Protein AF-A0A1Q3MVF0-F1 (afdb_monomer)

Nearest PDB structures (foldseek):
  6al2-assembly2_B  TM=7.856E-01  e=1.004E-31  Escherichia coli
  3wvf-assembly1_A  TM=8.171E-01  e=3.967E-29  Escherichia coli UTI89
  3wvf-assembly2_B  TM=8.049E-01  e=2.962E-28  Escherichia coli UTI89
  5mg3-assembly1_C  TM=4.063E-01  e=4.730E-20  Escherichia coli
  3bs6-assembly2_B  TM=7.363E-01  e=2.299E-13  Escherichia coli

Radius of gyration: 31.75 Å; Cα contacts (8 Å, |Δi|>4): 980; chains: 1; bounding box: 80×62×96 Å

Solvent-accessible surface area (backbone atoms only — not comparable to full-atom values): 33064 Å² total; per-residue (Å²): 111,68,65,63,50,52,50,51,47,47,52,47,43,50,49,46,53,49,47,36,34,60,69,49,46,50,41,39,71,50,32,54,70,56,44,55,70,51,51,65,58,54,65,54,63,77,69,71,71,88,84,86,90,86,84,89,83,90,80,85,84,78,86,86,72,83,76,77,85,77,65,48,55,62,73,64,49,70,69,49,70,62,46,80,46,79,54,97,44,31,41,34,34,32,32,25,55,30,50,25,42,19,36,36,28,36,64,90,39,55,63,48,88,93,47,89,51,51,23,65,77,29,28,38,74,58,31,69,57,15,22,33,38,36,61,53,51,46,45,54,96,87,54,89,58,63,53,75,77,38,70,46,46,77,48,80,46,71,46,98,90,67,52,52,33,43,34,42,34,45,70,45,78,57,22,41,34,40,37,32,44,34,33,73,37,93,68,42,34,37,38,38,36,58,50,49,38,23,61,81,51,91,84,61,54,69,78,63,54,59,53,54,82,77,49,98,59,48,83,41,95,57,58,29,73,64,51,50,75,62,48,39,23,31,35,34,42,40,39,33,26,93,71,74,72,57,45,100,72,41,70,23,33,42,34,35,27,57,76,72,40,82,50,75,48,52,63,73,52,26,51,75,44,68,47,75,50,68,46,70,94,72,83,90,74,84,70,93,85,74,94,67,97,76,78,68,74,25,37,24,37,29,46,32,46,79,45,37,35,45,32,43,26,39,71,62,31,38,40,39,37,40,30,44,78,43,91,98,50,60,37,38,39,39,39,37,42,30,57,45,60,46,40,39,32,42,60,38,70,52,42,60,69,58,27,42,42,38,14,72,72,74,44,56,58,18,34,45,70,45,40,65,77,51,60,54,62,96,53,33,89,52,19,52,59,49,46,52,55,38,51,51,37,18,72,73,69,76,24,59,56,60,18,52,56,52,49,52,51,52,57,48,60,73,43,41,71,56,45,55,57,15,51,55,40,44,52,56,52,46,71,45,30,66,60,54,50,54,46,50,65,74,31,74,88,37,72,65,62,37,52,53,53,50,52,51,51,32,58,75,70,70,54,57,78,62,48,47,50,48,59,57,63,66,43,47,63,54,51,53,24,51,49,42,43,54,71,42,39,45,82,30,56,64,32,51,67,64,92,88,42,53,32,30,47,38,42,51,91,28,16,66,82,21,63,56,60,78,40,101,59,82,60,60,78,96,68,45,41,15,60,56,31,50,50,26,29,54,26,44,46,56,27,45,69,75,62,65,68,60,88,55,56,74,68,58,44,51,43,62,57,52,50,45,39,56,54,47,27,63,71,46,22,78,38,30,30,48,57,39,51,50,50,26,52,51,28,48,51,48,36,52,51,50,53,51,44,47,67,65,72,66,70,111

Structure (mmCIF, N/CA/C/O backbone):
data_AF-A0A1Q3MVF0-F1
#
_entry.id   AF-A0A1Q3MVF0-F1
#
loop_
_atom_site.group_PDB
_atom_site.id
_atom_site.type_symbol
_atom_site.label_atom_id
_atom_site.label_alt_id
_atom_site.label_comp_id
_atom_site.label_asym_id
_atom_site.label_entity_id
_atom_site.label_seq_id
_atom_site.pdbx_PDB_ins_code
_atom_site.Cartn_x
_atom_site.Cartn_y
_atom_site.Cartn_z
_atom_site.occupancy
_atom_site.B_iso_or_equiv
_atom_site.auth_seq_id
_atom_site.auth_comp_id
_atom_site.auth_asym_id
_atom_site.auth_atom_id
_atom_site.pdbx_PDB_model_num
ATOM 1 N N . MET A 1 1 ? -42.445 14.817 27.153 1.00 38.66 1 MET A N 1
ATOM 2 C CA . MET A 1 1 ? -42.539 14.250 25.784 1.00 38.66 1 MET A CA 1
ATOM 3 C C . MET A 1 1 ? -41.733 15.044 24.751 1.00 38.66 1 MET A C 1
ATOM 5 O O . MET A 1 1 ? -41.205 14.418 23.840 1.00 38.66 1 MET A O 1
ATOM 9 N N . GLN A 1 2 ? -41.571 16.366 24.915 1.00 32.19 2 GLN A N 1
ATOM 10 C CA . GLN A 1 2 ? -40.734 17.227 24.060 1.00 32.19 2 GLN A CA 1
ATOM 11 C C . GLN A 1 2 ? -39.278 16.739 23.921 1.00 32.19 2 GLN A C 1
ATOM 13 O O . GLN A 1 2 ? -38.787 16.619 22.807 1.00 32.19 2 GLN A O 1
ATOM 18 N N . ASP A 1 3 ? -38.606 16.366 25.018 1.00 41.91 3 ASP A N 1
ATOM 19 C CA . ASP A 1 3 ? -37.195 15.938 24.964 1.00 41.91 3 ASP A CA 1
ATOM 20 C C . ASP A 1 3 ? -36.996 14.553 24.328 1.00 41.91 3 ASP A C 1
ATOM 22 O O . ASP A 1 3 ? -36.008 14.331 23.638 1.00 41.91 3 ASP A O 1
ATOM 26 N N . ARG A 1 4 ? -37.973 13.641 24.450 1.00 38.16 4 ARG A N 1
ATOM 27 C CA . ARG A 1 4 ? -37.979 12.361 23.713 1.00 38.16 4 ARG A CA 1
ATOM 28 C C . ARG A 1 4 ? -38.104 12.591 22.207 1.00 38.16 4 ARG A C 1
ATOM 30 O O . ARG A 1 4 ? -37.451 11.894 21.440 1.00 38.16 4 ARG A O 1
ATOM 37 N N . LYS A 1 5 ? -38.906 13.584 21.801 1.00 39.66 5 LYS A N 1
ATOM 38 C CA . LYS A 1 5 ? -38.988 14.057 20.413 1.00 39.66 5 LYS A CA 1
ATOM 39 C C . LYS A 1 5 ? -37.674 14.700 19.979 1.00 39.66 5 LYS A C 1
ATOM 41 O O . LYS A 1 5 ? -37.185 14.335 18.930 1.00 39.66 5 LYS A O 1
ATOM 46 N N . ASN A 1 6 ? -37.059 15.557 20.790 1.00 40.06 6 ASN A N 1
ATOM 47 C CA . ASN A 1 6 ? -35.804 16.231 20.441 1.00 40.06 6 ASN A CA 1
ATOM 48 C C . ASN A 1 6 ? -34.607 15.275 20.362 1.00 40.06 6 ASN A C 1
ATOM 50 O O . ASN A 1 6 ? -33.737 15.475 19.528 1.00 40.06 6 ASN A O 1
ATOM 54 N N . ILE A 1 7 ? -34.571 14.218 21.180 1.00 47.97 7 ILE A N 1
ATOM 55 C CA . ILE A 1 7 ? -33.535 13.176 21.115 1.00 47.97 7 ILE A CA 1
ATOM 56 C C . ILE A 1 7 ? -33.790 12.222 19.947 1.00 47.97 7 ILE A C 1
ATOM 58 O O . ILE A 1 7 ? -32.840 11.868 19.265 1.00 47.97 7 ILE A O 1
ATOM 62 N N . LEU A 1 8 ? -35.045 11.849 19.659 1.00 45.31 8 LEU A N 1
ATOM 63 C CA . LEU A 1 8 ? -35.375 11.132 18.422 1.00 45.31 8 LEU A CA 1
ATOM 64 C C . LEU A 1 8 ? -35.052 11.983 17.195 1.00 45.31 8 LEU A C 1
ATOM 66 O O . LEU A 1 8 ? -34.490 11.458 16.254 1.00 45.31 8 LEU A O 1
ATOM 70 N N . ILE A 1 9 ? -35.313 13.289 17.227 1.00 49.03 9 ILE A N 1
ATOM 71 C CA . ILE A 1 9 ? -34.943 14.242 16.176 1.00 49.03 9 ILE A CA 1
ATOM 72 C C . ILE A 1 9 ? -33.425 14.400 16.100 1.00 49.03 9 ILE A C 1
ATOM 74 O O . ILE A 1 9 ? -32.923 14.494 14.999 1.00 49.03 9 ILE A O 1
ATOM 78 N N . ALA A 1 10 ? -32.678 14.369 17.208 1.00 44.78 10 ALA A N 1
ATOM 79 C CA . ALA A 1 10 ? -31.213 14.427 17.210 1.00 44.78 10 ALA A CA 1
ATOM 80 C C . ALA A 1 10 ? -30.573 13.116 16.730 1.00 44.78 10 ALA A C 1
ATOM 82 O O . ALA A 1 10 ? -29.579 13.145 16.023 1.00 44.78 10 ALA A O 1
ATOM 83 N N . ALA A 1 11 ? -31.150 11.966 17.075 1.00 45.09 11 ALA A N 1
ATOM 84 C CA . ALA A 1 11 ? -30.740 10.654 16.586 1.00 45.09 11 ALA A CA 1
ATOM 85 C C . ALA A 1 11 ? -31.068 10.490 15.102 1.00 45.09 11 ALA A C 1
ATOM 87 O O . ALA A 1 11 ? -30.252 9.981 14.347 1.00 45.09 11 ALA A O 1
ATOM 88 N N . LEU A 1 12 ? -32.241 10.970 14.691 1.00 50.38 12 LEU A N 1
ATOM 89 C CA . LEU A 1 12 ? -32.692 11.013 13.309 1.00 50.38 12 LEU A CA 1
ATOM 90 C C . LEU A 1 12 ? -31.925 12.090 12.536 1.00 50.38 12 LEU A C 1
ATOM 92 O O . LEU A 1 12 ? -31.618 11.854 11.388 1.00 50.38 12 LEU A O 1
ATOM 96 N N . LEU A 1 13 ? -31.487 13.188 13.159 1.00 54.22 13 LEU A N 1
ATOM 97 C CA . LEU A 1 13 ? -30.548 14.161 12.591 1.00 54.22 13 LEU A CA 1
ATOM 98 C C . LEU A 1 13 ? -29.145 13.586 12.493 1.00 54.22 13 LEU A C 1
ATOM 100 O O . LEU A 1 13 ? -28.524 13.805 11.479 1.00 54.22 13 LEU A O 1
ATOM 104 N N . CYS A 1 14 ? -28.634 12.827 13.460 1.00 52.56 14 CYS A N 1
ATOM 105 C CA . CYS A 1 14 ? -27.351 12.138 13.318 1.00 52.56 14 CYS A CA 1
ATOM 106 C C . CYS A 1 14 ? -27.436 11.047 12.250 1.00 52.56 14 CYS A C 1
ATOM 108 O O . CYS A 1 14 ? -26.518 10.920 11.456 1.00 52.56 14 CYS A O 1
ATOM 110 N N . ALA A 1 15 ? -28.550 10.315 12.178 1.00 52.34 15 ALA A N 1
ATOM 111 C CA . ALA A 1 15 ? -28.809 9.342 11.127 1.00 52.34 15 ALA A CA 1
ATOM 112 C C . ALA A 1 15 ? -29.048 10.013 9.769 1.00 52.34 15 ALA A C 1
ATOM 114 O O . ALA A 1 15 ? -28.665 9.429 8.778 1.00 52.34 15 ALA A O 1
ATOM 115 N N . VAL A 1 16 ? -29.605 11.227 9.698 1.00 65.50 16 VAL A N 1
ATOM 116 C CA . VAL A 1 16 ? -29.793 12.035 8.472 1.00 65.50 16 VAL A CA 1
ATOM 117 C C . VAL A 1 16 ? -28.539 12.830 8.113 1.00 65.50 16 VAL A C 1
ATOM 119 O O . VAL A 1 16 ? -28.324 13.110 6.948 1.00 65.50 16 VAL A O 1
ATOM 122 N N . ILE A 1 17 ? -27.674 13.165 9.064 1.00 67.00 17 ILE A N 1
ATOM 123 C CA . ILE A 1 17 ? -26.343 13.739 8.834 1.00 67.00 17 ILE A CA 1
ATOM 124 C C . ILE A 1 17 ? -25.400 12.627 8.388 1.00 67.00 17 ILE A C 1
ATOM 126 O O . ILE A 1 17 ? -24.552 12.878 7.551 1.00 67.00 17 ILE A O 1
ATOM 130 N N . TRP A 1 18 ? -25.571 11.401 8.882 1.00 53.88 18 TRP A N 1
ATOM 131 C CA . TRP A 1 18 ? -24.818 10.224 8.454 1.00 53.88 18 TRP A CA 1
ATOM 132 C C . TRP A 1 18 ? -25.357 9.629 7.143 1.00 53.88 18 TRP A C 1
ATOM 134 O O . TRP A 1 18 ? -24.578 9.373 6.241 1.00 53.88 18 TRP A O 1
ATOM 144 N N . LEU A 1 19 ? -26.677 9.521 6.956 1.00 58.22 19 LEU A N 1
ATOM 145 C CA . LEU A 1 19 ? -27.304 9.201 5.664 1.00 58.22 19 LEU A CA 1
ATOM 146 C C . LEU A 1 19 ? -27.149 10.349 4.674 1.00 58.22 19 LEU A C 1
ATOM 148 O O . LEU A 1 19 ? -27.045 10.103 3.491 1.00 58.22 19 LEU A O 1
ATOM 152 N N . GLY A 1 20 ? -27.116 11.602 5.115 1.00 54.03 20 GLY A N 1
ATOM 153 C CA . GLY A 1 20 ? -26.770 12.762 4.292 1.00 54.03 20 GLY A CA 1
ATOM 154 C C . GLY A 1 20 ? -25.276 12.800 3.995 1.00 54.03 20 GLY A C 1
ATOM 155 O O . GLY A 1 20 ? -24.880 13.206 2.906 1.00 54.03 20 GLY A O 1
ATOM 156 N N . TYR A 1 21 ? -24.444 12.288 4.902 1.00 54.91 21 TYR A N 1
ATO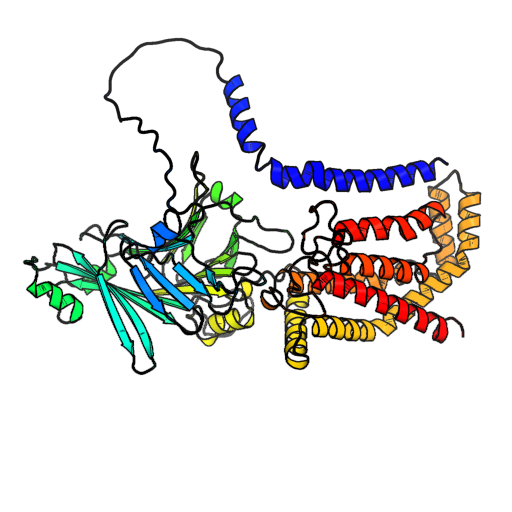M 157 C CA . TYR A 1 21 ? -23.058 11.982 4.606 1.00 54.91 21 TYR A CA 1
ATOM 158 C C . TYR A 1 21 ? -23.001 10.906 3.515 1.00 54.91 21 TYR A C 1
ATOM 160 O O . TYR A 1 21 ? -22.451 11.191 2.474 1.00 54.91 21 TYR A O 1
ATOM 168 N N . GLU A 1 22 ? -23.691 9.774 3.636 1.00 50.72 22 GLU A N 1
ATOM 169 C CA . GLU A 1 22 ? -23.713 8.677 2.647 1.00 50.72 22 GLU A CA 1
ATOM 170 C C . GLU A 1 22 ? -24.498 8.951 1.342 1.00 50.72 22 GLU A C 1
ATOM 172 O O . GLU A 1 22 ? -24.189 8.388 0.302 1.00 50.72 22 GLU A O 1
ATOM 177 N N . MET A 1 23 ? -25.512 9.820 1.335 1.00 56.69 23 MET A N 1
ATOM 178 C CA . MET A 1 23 ? -26.382 10.098 0.173 1.00 56.69 23 MET A CA 1
ATOM 179 C C . MET A 1 23 ? -26.114 11.457 -0.479 1.00 56.69 23 MET A C 1
ATOM 181 O O . MET A 1 23 ? -26.546 11.688 -1.617 1.00 56.69 23 MET A O 1
ATOM 185 N N . TRP A 1 24 ? -25.419 12.361 0.220 1.00 47.38 24 TRP A N 1
ATOM 186 C CA . TRP A 1 24 ? -25.133 13.719 -0.245 1.00 47.38 24 TRP A CA 1
ATOM 187 C C . TRP A 1 24 ? -23.631 14.053 -0.235 1.00 47.38 24 TRP A C 1
ATOM 189 O O . TRP A 1 24 ? -23.175 14.589 -1.233 1.00 47.38 24 TRP A O 1
ATOM 199 N N . LEU A 1 25 ? -22.830 13.699 0.787 1.00 48.41 25 LEU A N 1
ATOM 200 C CA . LEU A 1 25 ? -21.373 13.981 0.811 1.00 48.41 25 LEU A CA 1
ATOM 201 C C . LEU A 1 25 ? -20.492 12.871 0.214 1.00 48.41 25 LEU A C 1
ATOM 203 O O . LEU A 1 25 ? -19.586 13.182 -0.547 1.00 48.41 25 LEU A O 1
ATOM 207 N N . ALA A 1 26 ? -20.757 11.597 0.479 1.00 47.03 26 ALA A N 1
ATOM 208 C CA . ALA A 1 26 ? -20.075 10.434 -0.077 1.00 47.03 26 ALA A CA 1
ATOM 209 C C . ALA A 1 26 ? -20.319 10.347 -1.588 1.00 47.03 26 ALA A C 1
ATOM 211 O O . ALA A 1 26 ? -19.353 10.233 -2.334 1.00 47.03 26 ALA A O 1
ATOM 212 N N . PRO A 1 27 ? -21.541 10.599 -2.093 1.00 41.41 27 PRO A N 1
ATOM 213 C CA . PRO A 1 27 ? -21.786 10.876 -3.490 1.00 41.41 27 PRO A CA 1
ATOM 214 C C . PRO A 1 27 ? -21.625 12.360 -3.819 1.00 41.41 27 PRO A C 1
ATOM 216 O O . PRO A 1 27 ? -22.034 12.734 -4.886 1.00 41.41 27 PRO A O 1
ATOM 219 N N . MET A 1 28 ? -21.024 13.242 -3.026 1.00 40.56 28 MET A N 1
ATOM 220 C CA . MET A 1 28 ? -20.363 14.437 -3.591 1.00 40.56 28 MET A CA 1
ATOM 221 C C . MET A 1 28 ? -18.868 14.187 -3.762 1.00 40.56 28 MET A C 1
ATOM 223 O O . MET A 1 28 ? -18.283 14.712 -4.692 1.00 40.56 28 MET A O 1
ATOM 227 N N . VAL A 1 29 ? -18.268 13.280 -2.997 1.00 44.34 29 VAL A N 1
ATOM 228 C CA . VAL A 1 29 ? -16.965 12.681 -3.313 1.00 44.34 29 VAL A CA 1
ATOM 229 C C . VAL A 1 29 ? -17.084 11.738 -4.525 1.00 44.34 29 VAL A C 1
ATOM 231 O O . VAL A 1 29 ? -16.168 11.679 -5.334 1.00 44.34 29 VAL A O 1
ATOM 234 N N . SER A 1 30 ? -18.243 11.090 -4.726 1.00 41.09 30 SER A N 1
ATOM 235 C CA . SER A 1 30 ? -18.545 10.231 -5.889 1.00 41.09 30 SER A CA 1
ATOM 236 C C . SER A 1 30 ? -19.372 10.911 -7.004 1.00 41.09 30 SER A C 1
ATOM 238 O O . SER A 1 30 ? -19.139 10.621 -8.174 1.00 41.09 30 SER A O 1
ATOM 240 N N . LYS A 1 31 ? -20.295 11.850 -6.725 1.00 33.88 31 LYS A N 1
ATOM 241 C CA . LYS A 1 31 ? -20.980 12.662 -7.761 1.00 33.88 31 LYS A CA 1
ATOM 242 C C . LYS A 1 31 ? -20.255 13.966 -8.077 1.00 33.88 31 LYS A C 1
ATOM 244 O O . LYS A 1 31 ? -20.641 14.549 -9.074 1.00 33.88 31 LYS A O 1
ATOM 249 N N . ASN A 1 32 ? -19.198 14.430 -7.402 1.00 38.66 32 ASN A N 1
ATOM 250 C CA . ASN A 1 32 ? -18.301 15.390 -8.080 1.00 38.66 32 ASN A CA 1
ATOM 251 C C . ASN A 1 32 ? -17.585 14.710 -9.258 1.00 38.66 32 ASN A C 1
ATOM 253 O O . ASN A 1 32 ? -17.289 15.374 -10.241 1.00 38.66 32 ASN A O 1
ATOM 257 N N . THR A 1 33 ? -17.451 13.381 -9.232 1.00 36.12 33 THR A N 1
ATOM 258 C CA . THR A 1 33 ? -16.949 12.559 -10.345 1.00 36.12 33 THR A CA 1
ATOM 259 C C . THR A 1 33 ? -17.980 12.367 -11.473 1.00 36.12 33 THR A C 1
ATOM 261 O O . THR A 1 33 ? -17.592 12.174 -12.619 1.00 36.12 33 THR A O 1
ATOM 264 N N . ILE A 1 34 ? -19.292 12.465 -11.192 1.00 37.28 34 ILE A N 1
ATOM 265 C CA . ILE A 1 34 ? -20.382 12.216 -12.173 1.00 37.28 34 ILE A CA 1
ATOM 266 C C . ILE A 1 34 ? -21.173 13.495 -12.547 1.00 37.28 34 ILE A C 1
ATOM 268 O O . ILE A 1 34 ? -21.715 13.605 -13.640 1.00 37.28 34 ILE A O 1
ATOM 272 N N . SER A 1 35 ? -21.213 14.511 -11.684 1.00 32.66 35 SER A N 1
ATOM 273 C CA . SER A 1 35 ? -21.891 15.799 -11.930 1.00 32.66 35 SER A CA 1
ATOM 274 C C . SER A 1 35 ? -20.971 16.808 -12.616 1.00 32.66 35 SER A C 1
ATOM 276 O O . SER A 1 35 ? -21.471 17.706 -13.288 1.00 32.66 35 SER A O 1
ATOM 278 N N . GLN A 1 36 ? -19.639 16.672 -12.512 1.00 41.12 36 GLN A N 1
ATOM 279 C CA . GLN A 1 36 ? -18.710 17.503 -13.295 1.00 41.12 36 GLN A CA 1
ATOM 280 C C . GLN A 1 36 ? -18.745 17.164 -14.793 1.00 41.12 36 GLN A C 1
ATOM 282 O O . GLN A 1 36 ? -18.520 18.051 -15.610 1.00 41.12 36 GLN A O 1
ATOM 287 N N . SER A 1 37 ? -19.127 15.941 -15.181 1.00 40.84 37 SER A N 1
ATOM 288 C CA . SER A 1 37 ? -19.342 15.581 -16.590 1.00 40.84 37 SER A CA 1
ATOM 289 C C . SER A 1 37 ? -20.685 16.078 -17.150 1.00 40.84 37 SER A C 1
ATOM 291 O O . SER A 1 37 ? -20.797 16.267 -18.359 1.00 40.84 37 SER A O 1
ATOM 293 N N . GLN A 1 38 ? -21.681 16.375 -16.304 1.00 33.22 38 GLN A N 1
ATOM 294 C CA . GLN A 1 38 ? -22.977 16.915 -16.747 1.00 33.22 38 GLN A CA 1
ATOM 295 C C . GLN A 1 38 ? -23.109 18.442 -16.590 1.00 33.22 38 GLN A C 1
ATOM 297 O O . GLN A 1 38 ? -23.673 19.088 -17.473 1.00 33.22 38 GLN A O 1
ATOM 302 N N . ASN A 1 39 ? -22.536 19.067 -15.555 1.00 32.91 39 ASN A N 1
ATOM 303 C CA . ASN A 1 39 ? -22.655 20.521 -15.355 1.00 32.91 39 ASN A CA 1
ATOM 304 C C . ASN A 1 39 ? -21.783 21.346 -16.321 1.00 32.91 39 ASN A C 1
ATOM 306 O O . ASN A 1 39 ? -22.187 22.442 -16.707 1.00 32.91 39 ASN A O 1
ATOM 310 N N . VAL A 1 40 ? -20.669 20.794 -16.824 1.00 41.56 40 VAL A N 1
ATOM 311 C CA . VAL A 1 40 ? -19.876 21.418 -17.909 1.00 41.56 40 VAL A CA 1
ATOM 312 C C . VAL A 1 40 ? -20.655 21.448 -19.239 1.00 41.56 40 VAL A C 1
ATOM 314 O O . VAL A 1 40 ? -20.443 22.337 -20.066 1.00 41.56 40 VAL A O 1
ATOM 317 N N . ALA A 1 41 ? -21.614 20.533 -19.437 1.00 37.78 41 ALA A N 1
ATOM 318 C CA . ALA A 1 41 ? -22.480 20.510 -20.618 1.00 37.78 41 ALA A CA 1
ATOM 319 C C . ALA A 1 41 ? -23.670 21.488 -20.520 1.00 37.78 41 ALA A C 1
ATOM 321 O O . ALA A 1 41 ? -24.144 21.981 -21.545 1.00 37.78 41 ALA A O 1
ATOM 322 N N . VAL A 1 42 ? -24.140 21.809 -19.308 1.00 34.97 42 VAL A N 1
ATOM 323 C CA . VAL A 1 42 ? -25.298 22.700 -19.102 1.00 34.97 42 VAL A CA 1
ATOM 324 C C . VAL A 1 42 ? -24.894 24.181 -19.081 1.00 34.97 42 VAL A C 1
ATOM 326 O O . VAL A 1 42 ? -25.590 24.992 -19.688 1.00 34.97 42 VAL A O 1
ATOM 329 N N . GLU A 1 43 ? -23.728 24.547 -18.531 1.00 32.22 43 GLU A N 1
ATOM 330 C CA . GLU A 1 43 ? -23.220 25.936 -18.603 1.00 32.22 43 GLU A CA 1
ATOM 331 C C . GLU A 1 43 ? -22.798 26.375 -20.019 1.00 32.22 43 GLU A C 1
ATOM 333 O O . GLU A 1 43 ? -22.705 27.571 -20.299 1.00 32.22 43 GLU A O 1
ATOM 338 N N . ARG A 1 44 ? -22.590 25.436 -20.954 1.00 39.16 44 ARG A N 1
ATOM 339 C CA . ARG A 1 44 ? -22.326 25.765 -22.366 1.00 39.16 44 ARG A CA 1
ATOM 340 C C . ARG A 1 44 ? -23.590 26.035 -23.186 1.00 39.16 44 ARG A C 1
ATOM 342 O O . ARG A 1 44 ? -23.500 26.765 -24.170 1.00 39.16 44 ARG A O 1
ATOM 349 N N . LYS A 1 45 ? -24.769 25.543 -22.778 1.00 34.97 45 LYS A N 1
ATOM 350 C CA . LYS A 1 45 ? -26.032 25.833 -23.489 1.00 34.97 45 LYS A CA 1
ATOM 351 C C . LYS A 1 45 ? -26.588 27.231 -23.206 1.00 34.97 45 LYS A C 1
ATOM 353 O O . LYS A 1 45 ? -27.289 27.769 -24.053 1.00 34.97 45 LYS A O 1
ATOM 358 N N . SER A 1 46 ? -26.253 27.850 -22.073 1.00 28.33 46 SER A N 1
ATOM 359 C CA . SER A 1 46 ? -26.708 29.208 -21.731 1.00 28.33 46 SER A CA 1
ATOM 360 C C . SER A 1 46 ? -25.816 30.331 -22.280 1.00 28.33 46 SER A C 1
ATOM 362 O O . SER A 1 46 ? -26.200 31.495 -22.203 1.00 28.33 46 SER A O 1
ATOM 364 N N . ARG A 1 47 ? -24.655 30.010 -22.875 1.00 29.97 47 ARG A N 1
ATOM 365 C CA . ARG A 1 47 ? -23.759 30.987 -23.533 1.00 29.97 47 ARG A CA 1
ATOM 366 C C . ARG A 1 47 ? -23.850 31.023 -25.063 1.00 29.97 47 ARG A C 1
ATOM 368 O O . ARG A 1 47 ? -23.177 31.842 -25.679 1.00 29.97 47 ARG A O 1
ATOM 375 N N . GLN A 1 48 ? -24.691 30.196 -25.684 1.00 31.62 48 GLN A N 1
ATOM 376 C CA . GLN A 1 48 ? -25.025 30.298 -27.111 1.00 31.62 48 GLN A CA 1
ATOM 377 C C . GLN A 1 48 ? -26.373 31.003 -27.283 1.00 31.62 48 GLN A C 1
ATOM 379 O O . GLN A 1 48 ? -27.406 30.382 -27.505 1.00 31.62 48 GLN A O 1
ATOM 384 N N . GLY A 1 49 ? -26.358 32.325 -27.171 1.00 30.28 49 GLY A N 1
ATOM 385 C CA . GLY A 1 49 ? -27.486 33.169 -27.541 1.00 30.28 49 GLY A CA 1
ATOM 386 C C . GLY A 1 49 ? -26.984 34.577 -27.816 1.00 30.28 49 GLY A C 1
ATOM 387 O O . GLY A 1 49 ? -26.570 35.252 -26.881 1.00 30.28 49 GLY A O 1
ATOM 388 N N . SER A 1 50 ? -27.051 34.994 -29.087 1.00 24.55 50 SER A N 1
ATOM 389 C CA . SER A 1 50 ? -26.593 36.279 -29.663 1.00 24.55 50 SER A CA 1
ATOM 390 C C . SER A 1 50 ? -25.058 36.391 -29.793 1.00 24.55 50 SER A C 1
ATOM 392 O O . SER A 1 50 ? -24.341 36.111 -28.847 1.00 24.55 50 SER A O 1
ATOM 394 N N . VAL A 1 51 ? -24.439 36.710 -30.936 1.00 25.06 51 VAL A N 1
ATOM 395 C CA . VAL A 1 51 ? -24.776 37.668 -32.003 1.00 25.06 51 VAL A CA 1
ATOM 396 C C . VAL A 1 51 ? -24.231 37.185 -33.367 1.00 25.06 51 VAL A C 1
ATOM 398 O O . VAL A 1 51 ? -23.241 36.461 -33.441 1.00 25.06 51 VAL A O 1
ATOM 401 N N . GLN A 1 52 ? -24.925 37.586 -34.436 1.00 23.89 52 GLN A N 1
ATOM 402 C CA . GLN A 1 52 ? -24.665 37.344 -35.861 1.00 23.89 52 GLN A CA 1
ATOM 403 C C . GLN A 1 52 ? -23.456 38.118 -36.431 1.00 23.89 52 GLN A C 1
ATOM 405 O O . GLN A 1 52 ? -23.240 39.268 -36.067 1.00 23.89 52 GLN A O 1
ATOM 410 N N . GLY A 1 53 ? -22.827 37.538 -37.467 1.00 25.20 53 GLY A N 1
ATOM 411 C CA . GLY A 1 53 ? -22.384 38.253 -38.679 1.00 25.20 53 GLY A CA 1
ATOM 412 C C . GLY A 1 53 ? -20.903 38.650 -38.791 1.00 25.20 53 GLY A C 1
ATOM 413 O O . GLY A 1 53 ? -20.452 39.542 -38.088 1.00 25.20 53 GLY A O 1
ATOM 414 N N . VAL A 1 54 ? -20.174 38.043 -39.741 1.00 22.95 54 VAL A N 1
ATOM 415 C CA . VAL A 1 54 ? -19.640 38.640 -40.996 1.00 22.95 54 VAL A CA 1
ATOM 416 C C . VAL A 1 54 ? -18.500 37.761 -41.579 1.00 22.95 54 VAL A C 1
ATOM 418 O O . VAL A 1 54 ? -17.708 37.158 -40.865 1.00 22.95 54 VAL A O 1
ATOM 421 N N . SER A 1 55 ? -18.538 37.668 -42.910 1.00 22.92 55 SER A N 1
ATOM 422 C CA . SER A 1 55 ? -17.784 36.959 -43.965 1.00 22.92 55 SER A CA 1
ATOM 423 C C . SER A 1 55 ? -16.303 36.538 -43.818 1.00 22.92 55 SER A C 1
ATOM 425 O O . SER A 1 55 ? -15.435 37.338 -43.495 1.00 22.92 55 SER A O 1
ATOM 427 N N . SER A 1 56 ? -16.074 35.278 -44.227 1.00 25.69 56 SER A N 1
ATOM 428 C CA . SER A 1 56 ? -15.026 34.680 -45.096 1.00 25.69 56 SER A CA 1
ATOM 429 C C . SER A 1 56 ? -13.695 35.398 -45.387 1.00 25.69 56 SER A C 1
ATOM 431 O O . SER A 1 56 ? -13.712 36.420 -46.060 1.00 25.69 56 SER A O 1
ATOM 433 N N . GLU A 1 57 ? -12.570 34.707 -45.123 1.00 22.23 57 GLU A N 1
ATOM 434 C CA . GLU A 1 57 ? -11.527 34.399 -46.131 1.00 22.23 57 GLU A CA 1
ATOM 435 C C . GLU A 1 57 ? -10.504 33.328 -45.659 1.00 22.23 57 GLU A C 1
ATOM 437 O O . GLU A 1 57 ? -9.916 33.417 -44.587 1.00 22.23 57 GLU A O 1
ATOM 442 N N . SER A 1 58 ? -10.358 32.287 -46.493 1.00 23.38 58 SER A N 1
ATOM 443 C CA . SER A 1 58 ? -9.207 31.389 -46.753 1.00 23.38 58 SER A CA 1
ATOM 444 C C . SER A 1 58 ? -8.174 31.026 -45.663 1.00 23.38 58 SER A C 1
ATOM 446 O O . SER A 1 58 ? -7.303 31.827 -45.348 1.00 23.38 58 SER A O 1
ATOM 448 N N . ALA A 1 59 ? -8.113 29.731 -45.305 1.00 24.36 59 ALA A N 1
ATOM 449 C CA . ALA A 1 59 ? -6.909 28.887 -45.447 1.00 24.36 59 ALA A CA 1
ATOM 450 C C . ALA A 1 59 ? -7.207 27.402 -45.123 1.00 24.36 59 ALA A C 1
ATOM 452 O O . ALA A 1 59 ? -7.576 27.052 -44.008 1.00 24.36 59 ALA A O 1
ATOM 453 N N . GLN A 1 60 ? -7.072 26.576 -46.165 1.00 24.53 60 GLN A N 1
ATOM 454 C CA . GLN A 1 60 ? -6.769 25.136 -46.257 1.00 24.53 60 GLN A CA 1
ATOM 455 C C . GLN A 1 60 ? -6.820 24.257 -44.990 1.00 24.53 60 GLN A C 1
ATOM 457 O O . GLN A 1 60 ? -6.165 24.497 -43.981 1.00 24.53 60 GLN A O 1
ATOM 462 N N . GLY A 1 61 ? -7.585 23.169 -45.118 1.00 25.17 61 GLY A N 1
ATOM 463 C CA . GLY A 1 61 ? -7.989 22.288 -44.036 1.00 25.17 61 GLY A CA 1
ATOM 464 C C . GLY A 1 61 ? -6.909 21.340 -43.519 1.00 25.17 61 GLY A C 1
ATOM 465 O O . GLY A 1 61 ? -6.162 20.727 -44.279 1.00 25.17 61 GLY A O 1
ATOM 466 N N . LEU A 1 62 ? -6.923 21.159 -42.200 1.00 24.20 62 LEU A N 1
ATOM 467 C CA . LEU A 1 62 ? -6.480 19.928 -41.557 1.00 24.20 62 LEU A CA 1
ATOM 468 C C . LEU A 1 62 ? -7.648 18.924 -41.544 1.00 24.20 62 LEU A C 1
ATOM 470 O O . LEU A 1 62 ? -8.787 19.332 -41.296 1.00 24.20 62 LEU A O 1
ATOM 474 N N . PRO A 1 63 ? -7.405 17.622 -41.777 1.00 29.23 63 PRO A N 1
ATOM 475 C CA . PRO A 1 63 ? -8.441 16.613 -41.644 1.00 29.23 63 PRO A CA 1
ATOM 476 C C . PRO A 1 63 ? -8.847 16.468 -40.174 1.00 29.23 63 PRO A C 1
ATOM 478 O O . PRO A 1 63 ? -8.030 16.213 -39.290 1.00 29.23 63 PRO A O 1
ATOM 481 N N . SER A 1 64 ? -10.146 16.599 -39.932 1.00 32.09 64 SER A N 1
ATOM 482 C CA . SER A 1 64 ? -10.825 16.175 -38.718 1.00 32.09 64 SER A CA 1
ATOM 483 C C . SER A 1 64 ? -10.888 14.646 -38.674 1.00 32.09 64 SER A C 1
ATOM 485 O O . SER A 1 64 ? -11.889 14.035 -39.041 1.00 32.09 64 SER A O 1
ATOM 487 N N . SER A 1 65 ? -9.824 13.993 -38.211 1.00 29.34 65 SER A N 1
ATOM 488 C CA . SER A 1 65 ? -9.938 12.611 -37.748 1.00 29.34 65 SER A CA 1
ATOM 489 C C . SER A 1 65 ? -10.388 12.633 -36.293 1.00 29.34 65 SER A C 1
ATOM 491 O O . SER A 1 65 ? -9.604 12.897 -35.382 1.00 29.34 65 SER A O 1
ATOM 493 N N . SER A 1 66 ? -11.671 12.358 -36.082 1.00 33.56 66 SER A N 1
ATOM 494 C CA . SER A 1 66 ? -12.158 11.786 -34.834 1.00 33.56 66 SER A CA 1
ATOM 495 C C . SER A 1 66 ? -11.407 10.470 -34.609 1.00 33.56 66 SER A C 1
ATOM 497 O O . SER A 1 66 ? -11.767 9.433 -35.159 1.00 33.56 66 SER A O 1
ATOM 499 N N . GLU A 1 67 ? -10.298 10.522 -33.865 1.00 31.75 67 GLU A N 1
ATOM 500 C CA . GLU A 1 67 ? -9.563 9.326 -33.456 1.00 31.75 67 GLU A CA 1
ATOM 501 C C . GLU A 1 67 ? -10.496 8.442 -32.619 1.00 31.75 67 GLU A C 1
ATOM 503 O O . GLU A 1 67 ? -10.743 8.696 -31.439 1.00 31.75 67 GLU A O 1
ATOM 508 N N . GLN A 1 68 ? -11.035 7.393 -33.240 1.00 33.88 68 GLN A N 1
ATOM 509 C CA . GLN A 1 68 ? -11.660 6.290 -32.525 1.00 33.88 68 GLN A CA 1
ATOM 510 C C . GLN A 1 68 ? -10.651 5.703 -31.536 1.00 33.88 68 GLN A C 1
ATOM 512 O O . GLN A 1 68 ? -9.557 5.265 -31.891 1.00 33.88 68 GLN A O 1
ATOM 517 N N . LEU A 1 69 ? -11.041 5.705 -30.267 1.00 46.12 69 LEU A N 1
ATOM 518 C CA . LEU A 1 69 ? -10.254 5.219 -29.146 1.00 46.12 69 LEU A CA 1
ATOM 519 C C . LEU A 1 69 ? -10.185 3.691 -29.188 1.00 46.12 69 LEU A C 1
ATOM 521 O O . LEU A 1 69 ? -11.173 3.026 -28.887 1.00 46.12 69 LEU A O 1
ATOM 525 N N . CYS A 1 70 ? -9.035 3.118 -29.545 1.00 57.78 70 CYS A N 1
ATOM 526 C CA . CYS A 1 70 ? -8.847 1.668 -29.521 1.00 57.78 70 CYS A CA 1
ATOM 527 C C . CYS A 1 70 ? -7.856 1.277 -28.417 1.00 57.78 70 CYS A C 1
ATOM 529 O O . CYS A 1 70 ? -6.643 1.292 -28.619 1.00 57.78 70 CYS A O 1
ATOM 531 N N . TYR A 1 71 ? -8.377 0.947 -27.231 1.00 82.38 71 TYR A N 1
ATOM 532 C CA . TYR A 1 71 ? -7.603 0.222 -26.223 1.00 82.38 71 TYR A CA 1
ATOM 533 C C . TYR A 1 71 ? -7.417 -1.226 -26.682 1.00 82.38 71 TYR A C 1
ATOM 535 O O . TYR A 1 71 ? -8.367 -1.860 -27.144 1.00 82.38 71 TYR A O 1
ATOM 543 N N . ILE A 1 72 ? -6.210 -1.765 -26.525 1.00 88.94 72 ILE A N 1
ATOM 544 C CA . ILE A 1 72 ? -5.937 -3.178 -26.808 1.00 88.94 72 ILE A CA 1
ATOM 545 C C . ILE A 1 72 ? -6.123 -4.023 -25.547 1.00 88.94 72 ILE A C 1
ATOM 547 O O . ILE A 1 72 ? -5.924 -3.550 -24.426 1.00 88.94 72 ILE A O 1
ATOM 551 N N . SER A 1 73 ? -6.496 -5.293 -25.721 1.00 89.19 73 SER A N 1
ATOM 552 C CA . SER A 1 73 ? -6.581 -6.228 -24.596 1.00 89.19 73 SER A CA 1
ATOM 553 C C . SER A 1 73 ? -5.191 -6.563 -24.054 1.00 89.19 73 SER A C 1
ATOM 555 O O . SER A 1 73 ? -4.219 -6.614 -24.812 1.00 89.19 73 SER A O 1
ATOM 557 N N . GLU A 1 74 ? -5.096 -6.862 -22.754 1.00 88.56 74 GLU A N 1
ATOM 558 C CA . GLU A 1 74 ? -3.827 -7.237 -22.113 1.00 88.56 74 GLU A CA 1
ATOM 559 C C . GLU A 1 74 ? -3.151 -8.409 -22.829 1.00 88.56 74 GLU A C 1
ATOM 561 O O . GLU A 1 74 ? -1.965 -8.348 -23.135 1.00 88.56 74 GLU A O 1
ATOM 566 N N . LYS A 1 75 ? -3.918 -9.443 -23.195 1.00 90.12 75 LYS A N 1
ATOM 567 C CA . LYS A 1 75 ? -3.410 -10.594 -23.955 1.00 90.12 75 LYS A CA 1
ATOM 568 C C . LYS A 1 75 ? -2.750 -10.176 -25.274 1.00 90.12 75 LYS A C 1
ATOM 570 O O . LYS A 1 75 ? -1.712 -10.721 -25.631 1.00 90.12 75 LYS A O 1
ATOM 575 N N . THR A 1 76 ? -3.335 -9.210 -25.982 1.00 91.06 76 THR A N 1
ATOM 576 C CA . THR A 1 76 ? -2.793 -8.701 -27.253 1.00 91.06 76 THR A CA 1
ATOM 577 C C . THR A 1 76 ? -1.535 -7.866 -27.024 1.00 91.06 76 THR A C 1
ATOM 579 O O . THR A 1 76 ? -0.586 -7.959 -27.797 1.00 91.06 76 THR A O 1
ATOM 582 N N . ALA A 1 77 ? -1.502 -7.074 -25.951 1.00 90.25 77 ALA A N 1
ATOM 583 C CA . ALA A 1 77 ? -0.336 -6.276 -25.584 1.00 90.25 77 ALA A CA 1
ATOM 584 C C . ALA A 1 77 ? 0.865 -7.156 -25.185 1.00 90.25 77 ALA A C 1
ATOM 586 O O . ALA A 1 77 ? 1.984 -6.921 -25.638 1.00 90.25 77 ALA A O 1
ATOM 587 N N . LEU A 1 78 ? 0.619 -8.211 -24.401 1.00 91.25 78 LEU A N 1
ATOM 588 C CA . LEU A 1 78 ? 1.635 -9.167 -23.948 1.00 91.25 78 LEU A CA 1
ATOM 589 C C . LEU A 1 78 ? 2.152 -10.089 -25.070 1.00 91.25 78 LEU A C 1
ATOM 591 O O . LEU A 1 78 ? 3.224 -10.667 -24.920 1.00 91.25 78 LEU A O 1
ATOM 595 N N . ALA A 1 79 ? 1.422 -10.228 -26.184 1.00 92.25 79 ALA A N 1
ATOM 596 C CA . ALA A 1 79 ? 1.809 -11.069 -27.324 1.00 92.25 79 ALA A CA 1
ATOM 597 C C . ALA A 1 79 ? 2.852 -10.426 -28.261 1.00 92.25 79 ALA A C 1
ATOM 599 O O . ALA A 1 79 ? 3.296 -11.058 -29.217 1.00 92.25 79 ALA A O 1
ATOM 600 N N . GLN A 1 80 ? 3.215 -9.165 -28.030 1.00 91.69 80 GLN A N 1
ATOM 601 C CA . GLN A 1 80 ? 4.178 -8.438 -28.857 1.00 91.69 80 GLN A CA 1
ATOM 602 C C . GLN A 1 80 ? 5.627 -8.849 -28.562 1.00 91.69 80 GLN A C 1
ATOM 604 O O . GLN A 1 80 ? 5.917 -9.444 -27.526 1.00 91.69 80 GLN A O 1
ATOM 609 N N . GLU A 1 81 ? 6.553 -8.486 -29.457 1.00 94.94 81 GLU A N 1
ATOM 610 C CA . GLU A 1 81 ? 7.980 -8.793 -29.301 1.00 94.94 81 GLU A CA 1
ATOM 611 C C . GLU A 1 81 ? 8.569 -8.199 -28.014 1.00 94.94 81 GLU A C 1
ATOM 613 O O . GLU A 1 81 ? 8.531 -6.983 -27.766 1.00 94.94 81 GLU A O 1
ATOM 618 N N . ARG A 1 82 ? 9.117 -9.089 -27.185 1.00 95.56 82 ARG A N 1
ATOM 619 C CA . ARG A 1 82 ? 9.488 -8.828 -25.797 1.00 95.56 82 ARG A CA 1
ATOM 620 C C . ARG A 1 82 ? 10.709 -9.637 -25.385 1.00 95.56 82 ARG A C 1
ATOM 622 O O . ARG A 1 82 ? 10.948 -10.723 -25.903 1.00 95.56 82 ARG A O 1
ATOM 629 N N . VAL A 1 83 ? 11.430 -9.129 -24.391 1.00 95.31 83 VAL A N 1
ATOM 630 C CA . VAL A 1 83 ? 12.483 -9.861 -23.681 1.00 95.31 83 VAL A CA 1
ATOM 631 C C . VAL A 1 83 ? 12.044 -10.114 -22.242 1.00 95.31 83 VAL A C 1
ATOM 633 O O . VAL A 1 83 ? 11.583 -9.199 -21.563 1.00 95.31 83 VAL A O 1
ATOM 636 N N . SER A 1 84 ? 12.143 -11.359 -21.775 1.00 93.94 84 SER A N 1
ATOM 637 C CA . SER A 1 84 ? 11.808 -11.709 -20.391 1.00 93.94 84 SER A CA 1
ATOM 638 C C . SER A 1 84 ? 12.872 -11.221 -19.412 1.00 93.94 84 SER A C 1
ATOM 640 O O . SER A 1 84 ? 14.054 -11.194 -19.750 1.00 93.94 84 SER A O 1
ATOM 642 N N . ILE A 1 85 ? 12.446 -10.898 -18.196 1.00 90.94 85 ILE A N 1
ATOM 643 C CA . ILE A 1 85 ? 13.308 -10.691 -17.034 1.00 90.94 85 ILE A CA 1
ATOM 644 C C . ILE A 1 85 ? 12.812 -11.625 -15.934 1.00 90.94 85 ILE A C 1
ATOM 646 O O . ILE A 1 85 ? 11.623 -11.599 -15.594 1.00 90.94 85 ILE A O 1
ATOM 650 N N . GLU A 1 86 ? 13.699 -12.432 -15.362 1.00 87.06 86 GLU A N 1
ATOM 651 C CA . GLU A 1 86 ? 13.349 -13.309 -14.251 1.00 87.06 86 GLU A CA 1
ATOM 652 C C . GLU A 1 86 ? 14.259 -13.047 -13.049 1.00 87.06 86 GLU A C 1
ATOM 654 O O . GLU A 1 86 ? 15.478 -13.049 -13.150 1.00 87.06 86 GLU A O 1
ATOM 659 N N . GLY A 1 87 ? 13.644 -12.808 -11.892 1.00 87.44 87 GLY A N 1
ATOM 660 C CA . GLY A 1 87 ? 14.322 -12.763 -10.600 1.00 87.44 87 GLY A CA 1
ATOM 661 C C . GLY A 1 87 ? 13.700 -13.770 -9.631 1.00 87.44 87 GLY A C 1
ATOM 662 O O . GLY A 1 87 ? 12.668 -14.373 -9.944 1.00 87.44 87 GLY A O 1
ATOM 663 N N . PRO A 1 88 ? 14.265 -13.964 -8.431 1.00 88.50 88 PRO A N 1
ATOM 664 C CA . PRO A 1 88 ? 13.701 -14.894 -7.451 1.00 88.50 88 PRO A CA 1
ATOM 665 C C . PRO A 1 88 ? 12.269 -14.521 -7.033 1.00 88.50 88 PRO A C 1
ATOM 667 O O . PRO A 1 88 ? 11.400 -15.388 -6.999 1.00 88.50 88 PRO A O 1
ATOM 670 N N . PHE A 1 89 ? 12.004 -13.225 -6.835 1.00 91.69 89 PHE A N 1
ATOM 671 C CA . PHE A 1 89 ? 10.735 -12.688 -6.315 1.00 91.69 89 PHE A CA 1
ATOM 672 C C . PHE A 1 89 ? 9.843 -12.044 -7.382 1.00 91.69 89 PHE A C 1
ATOM 674 O O . PHE A 1 89 ? 8.657 -11.791 -7.160 1.00 91.69 89 PHE A O 1
ATOM 681 N N . VAL A 1 90 ? 10.405 -11.784 -8.562 1.00 94.00 90 VAL A N 1
ATOM 682 C CA . VAL A 1 90 ? 9.749 -11.033 -9.633 1.00 94.00 90 VAL A CA 1
ATOM 683 C C . VAL A 1 90 ? 9.857 -11.761 -10.962 1.00 94.00 90 VAL A C 1
ATOM 685 O O . VAL A 1 90 ? 10.810 -12.492 -11.236 1.00 94.00 90 VAL A O 1
ATOM 688 N N . LYS A 1 91 ? 8.850 -11.577 -11.804 1.00 94.06 91 LYS A N 1
ATOM 689 C CA . LYS A 1 91 ? 8.871 -11.971 -13.210 1.00 94.06 91 LYS A CA 1
ATOM 690 C C . LYS A 1 91 ? 8.364 -10.803 -14.028 1.00 94.06 91 LYS A C 1
ATOM 692 O O . LYS A 1 91 ? 7.395 -10.163 -13.642 1.00 94.06 91 LYS A O 1
ATOM 697 N N . GLY A 1 92 ? 8.975 -10.539 -15.166 1.00 93.69 92 GLY A N 1
ATOM 698 C CA . GLY A 1 92 ? 8.513 -9.473 -16.031 1.00 93.69 92 GLY A CA 1
ATOM 699 C C . GLY A 1 92 ? 8.973 -9.651 -17.458 1.00 93.69 92 GLY A C 1
ATOM 700 O O . GLY A 1 92 ? 9.633 -10.630 -17.816 1.00 93.69 92 GLY A O 1
ATOM 701 N N . SER A 1 93 ? 8.624 -8.682 -18.287 1.00 95.31 93 SER A N 1
ATOM 702 C CA . SER A 1 93 ? 9.204 -8.574 -19.615 1.00 95.31 93 SER A CA 1
ATOM 703 C C . SER A 1 93 ? 9.187 -7.139 -20.121 1.00 95.31 93 SER A C 1
ATOM 705 O O . SER A 1 93 ? 8.324 -6.336 -19.767 1.00 95.31 93 SER A O 1
ATOM 707 N N . ILE A 1 94 ? 10.178 -6.818 -20.947 1.00 95.38 94 ILE A N 1
ATOM 708 C CA . ILE A 1 94 ? 10.324 -5.514 -21.584 1.00 95.38 94 ILE A CA 1
ATOM 709 C C . ILE A 1 94 ? 9.863 -5.639 -23.025 1.00 95.38 94 ILE A C 1
ATOM 711 O O . ILE A 1 94 ? 10.349 -6.489 -23.775 1.00 95.38 94 ILE A O 1
ATOM 715 N N . ARG A 1 95 ? 8.956 -4.757 -23.432 1.00 95.06 95 ARG A N 1
ATOM 716 C CA . ARG A 1 95 ? 8.576 -4.572 -24.829 1.00 95.06 95 ARG A CA 1
ATOM 717 C C . ARG A 1 95 ? 9.748 -3.985 -25.612 1.00 95.06 95 ARG A C 1
ATOM 719 O O . ARG A 1 95 ? 10.241 -2.910 -25.269 1.00 95.06 95 ARG A O 1
ATOM 726 N N . LEU A 1 96 ? 10.166 -4.670 -26.681 1.00 94.06 96 LEU A N 1
ATOM 727 C CA . LEU A 1 96 ? 11.305 -4.242 -27.503 1.00 94.06 96 LEU A CA 1
ATOM 728 C C . LEU A 1 96 ? 11.007 -2.948 -28.266 1.00 94.06 96 LEU A C 1
ATOM 730 O O . LEU A 1 96 ? 11.882 -2.097 -28.406 1.00 94.06 96 LEU A O 1
ATOM 734 N N . LYS A 1 97 ? 9.759 -2.751 -28.704 1.00 92.44 97 LYS A N 1
ATOM 735 C CA . LYS A 1 97 ? 9.313 -1.463 -29.243 1.00 92.44 97 LYS A CA 1
ATOM 736 C C . LYS A 1 97 ? 9.221 -0.423 -28.120 1.00 92.44 97 LYS A C 1
ATOM 738 O O . LYS A 1 97 ? 8.433 -0.584 -27.190 1.00 92.44 97 LYS A O 1
ATOM 743 N N . GLY A 1 98 ? 10.032 0.627 -28.216 1.00 88.50 98 GLY A N 1
ATOM 744 C CA . GLY A 1 98 ? 10.100 1.726 -27.252 1.00 88.50 98 GLY A CA 1
ATOM 745 C C . GLY A 1 98 ? 10.780 1.380 -25.923 1.00 88.50 98 GLY A C 1
ATOM 746 O O . GLY A 1 98 ? 10.746 2.209 -25.017 1.00 88.50 98 GLY A O 1
ATOM 747 N N . ALA A 1 99 ? 11.365 0.178 -25.783 1.00 92.19 99 ALA A N 1
ATOM 748 C CA . ALA A 1 99 ? 12.073 -0.288 -24.582 1.00 92.19 99 ALA A CA 1
ATOM 749 C C . ALA A 1 99 ? 11.314 0.028 -23.276 1.00 92.19 99 ALA A C 1
ATOM 751 O O . ALA A 1 99 ? 11.800 0.722 -22.377 1.00 92.19 99 ALA A O 1
ATOM 752 N N . THR A 1 100 ? 10.072 -0.453 -23.223 1.00 94.00 100 THR A N 1
ATOM 753 C CA . THR A 1 100 ? 9.110 -0.168 -22.152 1.00 94.00 100 THR A CA 1
ATOM 754 C C . THR A 1 100 ? 8.945 -1.392 -21.256 1.00 94.00 100 THR A C 1
ATOM 756 O O . THR A 1 100 ? 8.597 -2.466 -21.744 1.00 94.00 100 THR A O 1
ATOM 759 N N . LEU A 1 101 ? 9.168 -1.234 -19.951 1.00 96.06 101 LEU A N 1
ATOM 760 C CA . LEU A 1 101 ? 8.792 -2.226 -18.948 1.00 96.06 101 LEU A CA 1
ATOM 761 C C . LEU A 1 101 ? 7.338 -1.990 -18.546 1.00 96.06 101 LEU A C 1
ATOM 763 O O . LEU A 1 101 ? 7.024 -1.089 -17.774 1.00 96.06 101 LEU A O 1
ATOM 767 N N . ASP A 1 102 ? 6.452 -2.806 -19.088 1.00 95.50 102 ASP A N 1
ATOM 768 C CA . ASP A 1 102 ? 5.005 -2.739 -18.882 1.00 95.50 102 ASP A CA 1
ATOM 769 C C . ASP A 1 102 ? 4.424 -4.096 -18.443 1.00 95.50 102 ASP A C 1
ATOM 771 O O . ASP A 1 102 ? 3.222 -4.342 -18.508 1.00 95.50 102 ASP A O 1
ATOM 775 N N . ASP A 1 103 ? 5.297 -4.998 -17.993 1.00 95.94 103 ASP A N 1
ATOM 776 C CA . ASP A 1 103 ? 4.968 -6.291 -17.408 1.00 95.94 103 ASP A CA 1
ATOM 777 C C . ASP A 1 103 ? 5.934 -6.582 -16.260 1.00 95.94 103 ASP A C 1
ATOM 779 O O . ASP A 1 103 ? 7.108 -6.885 -16.478 1.00 95.94 103 ASP A O 1
ATOM 783 N N . TRP A 1 104 ? 5.423 -6.458 -15.038 1.00 96.62 104 TRP A N 1
ATOM 784 C CA . TRP A 1 104 ? 6.134 -6.759 -13.803 1.00 96.62 104 TRP A CA 1
ATOM 785 C C . TRP A 1 104 ? 5.169 -7.417 -12.828 1.00 96.62 104 TRP A C 1
ATOM 787 O O . TRP A 1 104 ? 4.120 -6.858 -12.500 1.00 96.62 104 TRP A O 1
ATOM 797 N N . VAL A 1 105 ? 5.515 -8.621 -12.403 1.00 96.31 105 VAL A N 1
ATOM 798 C CA . VAL A 1 105 ? 4.680 -9.539 -11.640 1.00 96.31 105 VAL A CA 1
ATOM 799 C C . VAL A 1 105 ? 5.435 -9.942 -10.383 1.00 96.31 105 VAL A C 1
ATOM 801 O O . VAL A 1 105 ? 6.581 -10.388 -10.457 1.00 96.31 105 VAL A O 1
ATOM 804 N N . LEU A 1 106 ? 4.785 -9.804 -9.231 1.00 95.81 106 LEU A N 1
ATOM 805 C CA . LEU A 1 106 ? 5.333 -10.182 -7.934 1.00 95.81 106 LEU A CA 1
ATOM 806 C C . LEU A 1 106 ? 4.913 -11.622 -7.621 1.00 95.81 106 LEU A C 1
ATOM 808 O O . LEU A 1 106 ? 3.720 -11.910 -7.532 1.00 95.81 106 LEU A O 1
ATOM 812 N N . LYS A 1 107 ? 5.882 -12.531 -7.476 1.00 93.56 107 LYS A N 1
ATOM 813 C CA . LYS A 1 107 ? 5.629 -13.977 -7.324 1.00 93.56 107 LYS A CA 1
ATOM 814 C C . LYS A 1 107 ? 5.029 -14.334 -5.962 1.00 93.56 107 LYS A C 1
ATOM 816 O O . LYS A 1 107 ? 4.193 -15.228 -5.888 1.00 93.56 107 LYS A O 1
ATOM 821 N N . ASP A 1 108 ? 5.408 -13.597 -4.923 1.00 91.62 108 ASP A N 1
ATOM 822 C CA . ASP A 1 108 ? 5.004 -13.869 -3.536 1.00 91.62 108 ASP A CA 1
ATOM 823 C C . ASP A 1 108 ? 3.601 -13.351 -3.191 1.00 91.62 108 ASP A C 1
ATOM 825 O O . ASP A 1 108 ? 3.059 -13.661 -2.130 1.00 91.62 108 ASP A O 1
ATOM 829 N N . TYR A 1 109 ? 2.989 -12.566 -4.081 1.00 92.25 109 TYR A N 1
ATOM 830 C CA . TYR A 1 109 ? 1.694 -11.941 -3.839 1.00 92.25 109 TYR A CA 1
ATOM 831 C C . TYR A 1 109 ? 0.670 -12.441 -4.842 1.00 92.25 109 TYR A C 1
ATOM 833 O O . TYR A 1 109 ? 0.885 -12.370 -6.047 1.00 92.25 109 TYR A O 1
ATOM 841 N N . LYS A 1 110 ? -0.489 -12.885 -4.356 1.00 90.56 110 LYS A N 1
ATOM 842 C CA . LYS A 1 110 ? -1.609 -13.286 -5.213 1.00 90.56 110 LYS A CA 1
ATOM 843 C C . LYS A 1 110 ? -2.406 -12.061 -5.658 1.00 90.56 110 LYS A C 1
ATOM 845 O O . LYS A 1 110 ? -2.517 -11.074 -4.915 1.00 90.56 110 LYS A O 1
ATOM 850 N N . ALA A 1 111 ? -2.987 -12.124 -6.854 1.00 87.44 111 ALA A N 1
ATOM 851 C CA . ALA A 1 111 ? -3.874 -11.079 -7.363 1.00 87.44 111 ALA A CA 1
ATOM 852 C C . ALA A 1 111 ? -5.122 -10.934 -6.476 1.00 87.44 111 ALA A C 1
ATOM 854 O O . ALA A 1 111 ? -5.438 -9.836 -6.022 1.00 87.44 111 ALA A O 1
ATOM 855 N N . GLU A 1 112 ? -5.750 -12.060 -6.133 1.00 83.12 112 GLU A N 1
ATOM 856 C CA . GLU A 1 112 ? -6.979 -12.135 -5.338 1.00 83.12 112 GLU A CA 1
ATOM 857 C C . GLU A 1 112 ? -6.915 -13.291 -4.331 1.00 83.12 112 GLU A C 1
ATOM 859 O O . GLU A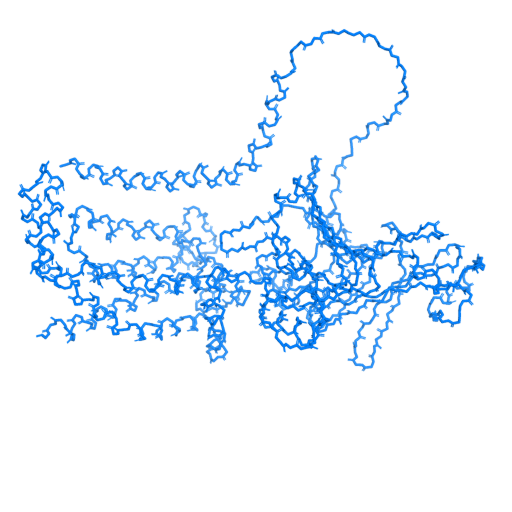 1 112 ? -6.093 -14.204 -4.459 1.00 83.12 112 GLU A O 1
ATOM 864 N N . VAL A 1 113 ? -7.767 -13.244 -3.302 1.00 75.12 113 VAL A N 1
ATOM 865 C CA . VAL A 1 113 ? -7.895 -14.329 -2.316 1.00 75.12 113 VAL A CA 1
ATOM 866 C C . VAL A 1 113 ? -8.362 -15.598 -3.036 1.00 75.12 113 VAL A C 1
ATOM 868 O O . VAL A 1 113 ? -9.347 -15.570 -3.764 1.00 75.12 113 VAL A O 1
ATOM 871 N N . GLY A 1 114 ? -7.660 -16.716 -2.838 1.00 73.06 114 GLY A N 1
ATOM 872 C CA . GLY A 1 114 ? -8.010 -18.001 -3.461 1.00 73.06 114 GLY A CA 1
ATOM 873 C C . GLY A 1 114 ? -7.586 -18.155 -4.928 1.00 73.06 114 GLY A C 1
ATOM 874 O O . GLY A 1 114 ? -7.738 -19.240 -5.477 1.00 73.06 114 GLY A O 1
ATOM 875 N N . SER A 1 115 ? -7.008 -17.121 -5.548 1.00 83.56 115 SER A N 1
ATOM 876 C CA . SER A 1 115 ? -6.383 -17.226 -6.871 1.00 83.56 115 SER A CA 1
ATOM 877 C C . SER A 1 115 ? -4.941 -17.731 -6.755 1.00 83.56 115 SER A C 1
ATOM 879 O O . SER A 1 115 ? -4.229 -17.397 -5.806 1.00 83.56 115 SER A O 1
ATOM 881 N N . ASP A 1 116 ? -4.487 -18.518 -7.727 1.00 86.19 116 ASP A N 1
ATOM 882 C CA . ASP A 1 116 ? -3.067 -18.873 -7.886 1.00 86.19 116 ASP A CA 1
ATOM 883 C C . ASP A 1 116 ? -2.339 -17.943 -8.860 1.00 86.19 116 ASP A C 1
ATOM 885 O O . ASP A 1 116 ? -1.138 -18.084 -9.089 1.00 86.19 116 ASP A O 1
ATOM 889 N N . GLN A 1 117 ? -3.048 -16.960 -9.425 1.00 89.00 117 GLN A N 1
ATOM 890 C CA . GLN A 1 117 ? -2.422 -15.972 -10.286 1.00 89.00 117 GLN A CA 1
ATOM 891 C C . GLN A 1 117 ? -1.616 -14.972 -9.445 1.00 89.00 117 GLN A C 1
ATOM 893 O O . GLN A 1 117 ? -2.173 -14.346 -8.532 1.00 89.00 117 GLN A O 1
ATOM 898 N N . PRO A 1 118 ? -0.320 -14.793 -9.749 1.00 92.62 118 PRO A N 1
ATOM 899 C CA . PRO A 1 118 ? 0.500 -13.801 -9.077 1.00 92.62 118 PRO A CA 1
ATOM 900 C C . PRO A 1 118 ? 0.055 -12.384 -9.452 1.00 92.62 118 PRO A C 1
ATOM 902 O O . PRO A 1 118 ? -0.524 -12.140 -10.515 1.00 92.62 118 PRO A O 1
ATOM 905 N N . LEU A 1 119 ? 0.338 -11.431 -8.574 1.00 94.31 119 LEU A N 1
ATOM 906 C CA . LEU A 1 119 ? -0.034 -10.041 -8.753 1.00 94.31 119 LEU A CA 1
ATOM 907 C C . LEU A 1 119 ? 0.811 -9.398 -9.852 1.00 94.31 119 LEU A C 1
ATOM 909 O O . LEU A 1 119 ? 2.031 -9.290 -9.743 1.00 94.31 119 LEU A O 1
ATOM 913 N N . ARG A 1 120 ? 0.134 -8.861 -10.862 1.00 94.75 120 ARG A N 1
ATOM 914 C CA . ARG A 1 120 ? 0.716 -7.982 -11.874 1.00 94.75 120 ARG A CA 1
ATOM 915 C C . ARG A 1 120 ? 0.702 -6.533 -11.380 1.00 94.75 120 ARG A C 1
ATOM 917 O O . ARG A 1 120 ? -0.361 -5.927 -11.292 1.00 94.75 120 ARG A O 1
ATOM 924 N N . LEU A 1 121 ? 1.879 -5.992 -11.070 1.00 95.56 121 LEU A N 1
ATOM 925 C CA . LEU A 1 121 ? 2.056 -4.608 -10.627 1.00 95.56 121 LEU A CA 1
ATOM 926 C C . LEU A 1 121 ? 1.981 -3.626 -11.803 1.00 95.56 121 LEU A C 1
ATOM 928 O O . LEU A 1 121 ? 1.240 -2.648 -11.745 1.00 95.56 121 LEU A O 1
ATOM 932 N N . LEU A 1 122 ? 2.739 -3.895 -12.871 1.00 96.06 122 LEU A N 1
ATOM 933 C CA . LEU A 1 122 ? 2.737 -3.071 -14.082 1.00 96.06 122 LEU A CA 1
ATOM 934 C C . LEU A 1 122 ? 1.770 -3.628 -15.124 1.00 96.06 122 LEU A C 1
ATOM 936 O O . LEU A 1 122 ? 1.709 -4.840 -15.353 1.00 96.06 122 LEU A O 1
ATOM 940 N N . LYS A 1 123 ? 1.035 -2.724 -15.770 1.00 94.88 123 LYS A N 1
ATOM 941 C CA . LYS A 1 123 ? -0.003 -3.030 -16.755 1.00 94.88 123 LYS A CA 1
ATOM 942 C C . LYS A 1 123 ? 0.445 -2.616 -18.163 1.00 94.88 123 LYS A C 1
ATOM 944 O O . LYS A 1 123 ? 0.922 -1.489 -18.324 1.00 94.88 123 LYS A O 1
ATOM 949 N N . PRO A 1 124 ? 0.250 -3.472 -19.187 1.00 94.50 124 PRO A N 1
ATOM 950 C CA . PRO A 1 124 ? 0.796 -3.245 -20.523 1.00 94.50 124 PRO A CA 1
ATOM 951 C C . PRO A 1 124 ? 0.388 -1.921 -21.177 1.00 94.50 124 PRO A C 1
ATOM 953 O O . PRO A 1 124 ? -0.759 -1.476 -21.063 1.00 94.50 124 PRO A O 1
ATOM 956 N N . LEU A 1 125 ? 1.307 -1.326 -21.938 1.00 91.56 125 LEU A N 1
ATOM 957 C CA . LEU A 1 125 ? 1.073 -0.105 -22.706 1.00 91.56 125 LEU A CA 1
ATOM 958 C C . LEU A 1 125 ? -0.025 -0.325 -23.763 1.00 91.56 125 LEU A C 1
ATOM 960 O O . LEU A 1 125 ? 0.018 -1.282 -24.536 1.00 91.56 125 LEU A O 1
ATOM 964 N N . GLY A 1 126 ? -0.979 0.607 -23.841 1.00 87.94 126 GLY A N 1
ATOM 965 C CA . GLY A 1 126 ? -2.113 0.559 -24.777 1.00 87.94 126 GLY A CA 1
ATOM 966 C C . GLY A 1 126 ? -3.388 -0.060 -24.194 1.00 87.94 126 GLY A C 1
ATOM 967 O O . GLY A 1 126 ? -4.431 -0.038 -24.847 1.00 87.94 126 GLY A O 1
ATOM 968 N N . THR A 1 127 ? -3.323 -0.577 -22.967 1.00 91.00 127 THR A N 1
ATOM 969 C CA . THR A 1 127 ? -4.498 -1.006 -22.198 1.00 91.00 127 THR A CA 1
ATOM 970 C C . THR A 1 127 ? -5.175 0.190 -21.516 1.00 91.00 127 THR A C 1
ATOM 972 O O . THR A 1 127 ? -4.595 1.274 -21.414 1.00 91.00 127 THR A O 1
ATOM 975 N N . LYS A 1 128 ? -6.417 0.008 -21.048 1.00 87.88 128 LYS A N 1
ATOM 976 C CA . LYS A 1 128 ? -7.198 1.066 -20.384 1.00 87.88 128 LYS A CA 1
ATOM 977 C C . LYS A 1 128 ? -6.535 1.585 -19.099 1.00 87.88 128 LYS A C 1
ATOM 979 O O . LYS A 1 128 ? -6.582 2.778 -18.823 1.00 87.88 128 LYS A O 1
ATOM 984 N N . GLU A 1 129 ? -5.893 0.690 -18.355 1.00 90.06 129 GLU A N 1
ATOM 985 C CA . GLU A 1 129 ? -5.255 0.965 -17.062 1.00 90.06 129 GLU A CA 1
ATOM 986 C C . GLU A 1 129 ? -3.729 0.820 -17.145 1.00 90.06 129 GLU A C 1
ATOM 988 O O . GLU A 1 129 ? -3.092 0.327 -16.217 1.00 90.06 129 GLU A O 1
ATOM 993 N N . ALA A 1 130 ? -3.140 1.171 -18.294 1.00 93.19 130 ALA A N 1
ATOM 994 C CA . ALA A 1 130 ? -1.709 1.017 -18.535 1.00 93.19 130 ALA A CA 1
ATOM 995 C C . ALA A 1 130 ? -0.879 1.655 -17.410 1.00 93.19 130 ALA A C 1
ATOM 997 O O . ALA A 1 130 ? -1.109 2.800 -17.028 1.00 93.19 130 ALA A O 1
ATOM 998 N N . TYR A 1 131 ? 0.106 0.925 -16.897 1.00 95.56 131 TYR A N 1
ATOM 999 C CA . TYR A 1 131 ? 0.989 1.389 -15.836 1.00 95.56 131 TYR A CA 1
ATOM 1000 C C . TYR A 1 131 ? 2.374 0.819 -16.081 1.00 95.56 131 TYR A C 1
ATOM 1002 O O . TYR A 1 131 ? 2.582 -0.383 -15.936 1.00 95.56 131 TYR A O 1
ATOM 1010 N N . PHE A 1 132 ? 3.304 1.659 -16.517 1.00 95.75 132 PHE A N 1
ATOM 1011 C CA . PHE A 1 132 ? 4.565 1.191 -17.073 1.00 95.75 132 PHE A CA 1
ATOM 1012 C C . PHE A 1 132 ? 5.721 2.142 -16.781 1.00 95.75 132 PHE A C 1
ATOM 1014 O O . PHE A 1 132 ? 5.543 3.322 -16.468 1.00 95.75 132 PHE A O 1
ATOM 1021 N N . VAL A 1 133 ? 6.927 1.609 -16.941 1.00 95.19 133 VAL A N 1
ATOM 1022 C CA . VAL A 1 133 ? 8.187 2.339 -16.862 1.00 95.19 133 VAL A CA 1
ATOM 1023 C C . VAL A 1 133 ? 8.818 2.381 -18.250 1.00 95.19 133 VAL A C 1
ATOM 1025 O O . VAL A 1 133 ? 9.000 1.356 -18.905 1.00 95.19 133 VAL A O 1
ATOM 1028 N N . ARG A 1 134 ? 9.178 3.575 -18.712 1.00 91.06 134 ARG A N 1
ATOM 1029 C CA . ARG A 1 134 ? 10.020 3.775 -19.892 1.00 91.06 134 ARG A CA 1
ATOM 1030 C C . ARG A 1 134 ? 11.406 4.178 -19.442 1.00 91.06 134 ARG A C 1
ATOM 1032 O O . ARG A 1 134 ? 11.586 5.177 -18.744 1.00 91.06 134 ARG A O 1
ATOM 1039 N N . PHE A 1 135 ? 12.390 3.417 -19.891 1.00 85.19 135 PHE A N 1
ATOM 1040 C CA . PHE A 1 135 ? 13.785 3.762 -19.680 1.00 85.19 135 PHE A CA 1
ATOM 1041 C C . PHE A 1 135 ? 14.201 4.776 -20.750 1.00 85.19 135 PHE A C 1
ATOM 1043 O O . PHE A 1 135 ? 13.868 4.590 -21.919 1.00 85.19 135 PHE A O 1
ATOM 1050 N N . GLY A 1 136 ? 14.895 5.843 -20.352 1.00 69.62 136 GLY A N 1
ATOM 1051 C CA . GLY A 1 136 ? 15.639 6.758 -21.227 1.00 69.62 136 GLY A CA 1
ATOM 1052 C C . GLY A 1 136 ? 15.044 7.048 -22.612 1.00 69.62 136 GLY A C 1
ATOM 1053 O O . GLY A 1 136 ? 15.513 6.492 -23.603 1.00 69.62 136 GLY A O 1
ATOM 1054 N N . GLN A 1 137 ? 14.076 7.963 -22.709 1.00 81.25 137 GLN A N 1
ATOM 1055 C CA . GLN A 1 137 ? 13.886 8.728 -23.946 1.00 81.25 137 GLN A CA 1
ATOM 1056 C C . GLN A 1 137 ? 15.113 9.612 -24.142 1.00 81.25 137 GLN A C 1
ATOM 1058 O O . GLN A 1 137 ? 15.460 10.389 -23.251 1.00 81.25 137 GLN A O 1
ATOM 1063 N N . PHE A 1 138 ? 15.790 9.446 -25.273 1.00 85.62 138 PHE A N 1
ATOM 1064 C CA . PHE A 1 138 ? 17.019 10.165 -25.566 1.00 85.62 138 PHE A CA 1
ATOM 1065 C C . PHE A 1 138 ? 16.711 11.423 -26.366 1.00 85.62 138 PHE A C 1
ATOM 1067 O O . PHE A 1 138 ? 15.867 11.412 -27.257 1.00 85.62 138 PHE A O 1
ATOM 1074 N N . PHE A 1 139 ? 17.427 12.499 -26.064 1.00 85.31 139 PHE A N 1
ATOM 1075 C CA . PHE A 1 139 ? 17.316 13.776 -26.751 1.00 85.31 139 PHE A CA 1
ATOM 1076 C C . PHE A 1 139 ? 18.713 14.237 -27.156 1.00 85.31 139 PHE A C 1
ATOM 1078 O O . PHE A 1 139 ? 19.621 14.307 -26.323 1.00 85.31 139 PHE A O 1
ATOM 1085 N N . SER A 1 140 ? 18.877 14.539 -28.442 1.00 84.62 140 SER A N 1
ATOM 1086 C CA . SER A 1 140 ? 20.103 15.089 -29.014 1.00 84.62 140 SER A CA 1
ATOM 1087 C C . SER A 1 140 ? 19.767 15.961 -30.215 1.00 84.62 140 SER A C 1
ATOM 1089 O O . SER A 1 140 ? 18.847 15.652 -30.968 1.00 84.62 140 SER A O 1
ATOM 1091 N N . ASN A 1 141 ? 20.546 17.026 -30.399 1.00 83.56 141 ASN A N 1
ATOM 1092 C CA . ASN A 1 141 ? 20.491 17.867 -31.595 1.00 83.56 141 ASN A CA 1
ATOM 1093 C C . ASN A 1 141 ? 21.549 17.463 -32.638 1.00 83.56 141 ASN A C 1
ATOM 1095 O O . ASN A 1 141 ? 21.548 18.002 -33.739 1.00 83.56 141 ASN A O 1
ATOM 1099 N N . GLU A 1 142 ? 22.473 16.559 -32.290 1.00 80.94 142 GLU A N 1
ATOM 1100 C CA . GLU A 1 142 ? 23.636 16.216 -33.126 1.00 80.94 142 GLU A CA 1
ATOM 1101 C C . GLU A 1 142 ? 23.474 14.876 -33.846 1.00 80.94 142 GLU A C 1
ATOM 1103 O O . GLU A 1 142 ? 23.966 14.701 -34.960 1.00 80.94 142 GLU A O 1
ATOM 1108 N N . VAL A 1 143 ? 22.789 13.924 -33.210 1.00 84.62 143 VAL A N 1
ATOM 1109 C CA . VAL A 1 143 ? 22.653 12.551 -33.706 1.00 84.62 143 VAL A CA 1
ATOM 1110 C C . VAL A 1 143 ? 21.214 12.084 -33.618 1.00 84.62 143 VAL A C 1
ATOM 1112 O O . VAL A 1 143 ? 20.473 12.476 -32.715 1.00 84.62 143 VAL A O 1
ATOM 1115 N N . GLN A 1 144 ? 20.829 11.203 -34.537 1.00 88.00 144 GLN A N 1
ATOM 1116 C CA . GLN A 1 144 ? 19.544 10.531 -34.460 1.00 88.00 144 GLN A CA 1
ATOM 1117 C C . GLN A 1 144 ? 19.508 9.651 -33.210 1.00 88.00 144 GLN A C 1
ATOM 1119 O O . GLN A 1 144 ? 20.331 8.747 -33.037 1.00 88.00 144 GLN A O 1
ATOM 1124 N N . VAL A 1 145 ? 18.532 9.927 -32.358 1.00 90.50 145 VAL A N 1
ATOM 1125 C CA . VAL A 1 145 ? 18.279 9.226 -31.103 1.00 90.50 145 VAL A CA 1
ATOM 1126 C C . VAL A 1 145 ? 17.080 8.290 -31.251 1.00 90.50 145 VAL A C 1
ATOM 1128 O O . VAL A 1 145 ? 16.187 8.566 -32.056 1.00 90.50 145 VAL A O 1
ATOM 1131 N N . PRO A 1 146 ? 17.037 7.188 -30.490 1.00 90.88 146 PRO A N 1
ATOM 1132 C CA . PRO A 1 146 ? 15.897 6.289 -30.513 1.00 90.88 146 PRO A CA 1
ATOM 1133 C C . PRO A 1 146 ? 14.675 6.925 -29.835 1.00 90.88 146 PRO A C 1
ATOM 1135 O O . PRO A 1 146 ? 14.787 7.612 -28.817 1.00 90.88 146 PRO A O 1
ATOM 1138 N N . ASP A 1 147 ? 13.503 6.648 -30.395 1.00 88.88 147 ASP A N 1
ATOM 1139 C CA . ASP A 1 147 ? 12.201 7.190 -30.005 1.00 88.88 147 ASP A CA 1
ATOM 1140 C C . ASP A 1 147 ? 11.241 6.102 -29.469 1.00 88.88 147 ASP A C 1
ATOM 1142 O O . ASP A 1 147 ? 11.614 4.946 -29.254 1.00 88.88 147 ASP A O 1
ATOM 1146 N N . GLU A 1 148 ? 9.971 6.463 -29.256 1.00 85.38 148 GLU A N 1
ATOM 1147 C CA . GLU A 1 148 ? 8.931 5.540 -28.769 1.00 85.38 148 GLU A CA 1
ATOM 1148 C C . GLU A 1 148 ? 8.585 4.413 -29.757 1.00 85.38 148 GLU A C 1
ATOM 1150 O O . GLU A 1 148 ? 8.024 3.387 -29.362 1.00 85.38 148 GLU A O 1
ATOM 1155 N N . ASN A 1 149 ? 8.900 4.589 -31.041 1.00 89.12 149 ASN A N 1
ATOM 1156 C CA . ASN A 1 149 ? 8.608 3.617 -32.088 1.00 89.12 149 ASN A CA 1
ATOM 1157 C C . ASN A 1 149 ? 9.792 2.710 -32.416 1.00 89.12 149 ASN A C 1
ATOM 1159 O O . ASN A 1 149 ? 9.607 1.701 -33.099 1.00 89.12 149 ASN A O 1
ATOM 1163 N N . THR A 1 150 ? 10.974 3.041 -31.906 1.00 92.38 150 THR A N 1
ATOM 1164 C CA . THR A 1 150 ? 12.208 2.305 -32.149 1.00 92.38 150 THR A CA 1
ATOM 1165 C C . THR A 1 150 ? 12.107 0.883 -31.610 1.00 92.38 150 THR A C 1
ATOM 1167 O O . THR A 1 150 ? 11.743 0.664 -30.454 1.00 92.38 150 THR A O 1
ATOM 1170 N N . VAL A 1 151 ? 12.444 -0.094 -32.450 1.00 93.31 151 VAL A N 1
ATOM 1171 C CA . VAL A 1 151 ? 12.507 -1.508 -32.070 1.00 93.31 151 VAL A CA 1
ATOM 1172 C C . VAL A 1 151 ? 13.933 -1.832 -31.640 1.00 93.31 151 VAL A C 1
ATOM 1174 O O . VAL A 1 151 ? 14.864 -1.781 -32.444 1.00 93.31 151 VAL A O 1
ATOM 1177 N N . TRP A 1 152 ? 14.095 -2.132 -30.356 1.00 94.31 152 TRP A N 1
ATOM 1178 C CA . TRP A 1 152 ? 15.380 -2.456 -29.750 1.00 94.31 152 TRP A CA 1
ATOM 1179 C C . TRP A 1 152 ? 15.741 -3.921 -29.972 1.00 94.31 152 TRP A C 1
ATOM 1181 O O . TRP A 1 152 ? 14.880 -4.799 -29.951 1.00 94.31 152 TRP A O 1
ATOM 1191 N N . LYS A 1 153 ? 17.035 -4.189 -30.136 1.00 94.25 153 LYS A N 1
ATOM 1192 C CA . LYS A 1 153 ? 17.589 -5.542 -30.052 1.00 94.25 153 LYS A CA 1
ATOM 1193 C C . LYS A 1 153 ? 18.034 -5.807 -28.624 1.00 94.25 153 LYS A C 1
ATOM 1195 O O . LYS A 1 153 ? 18.186 -4.870 -27.841 1.00 94.25 153 LYS A O 1
ATOM 1200 N N . TYR A 1 154 ? 18.240 -7.075 -28.283 1.00 94.56 154 TYR A N 1
ATOM 1201 C CA . TYR A 1 154 ? 18.687 -7.434 -26.946 1.00 94.56 154 TYR A CA 1
ATOM 1202 C C . TYR A 1 154 ? 19.811 -8.467 -26.939 1.00 94.56 154 TYR A C 1
ATOM 1204 O O . TYR A 1 154 ? 19.962 -9.268 -27.862 1.00 94.56 154 TYR A O 1
ATOM 1212 N N . HIS A 1 155 ? 20.596 -8.440 -25.869 1.00 94.00 155 HIS A N 1
ATOM 1213 C CA . HIS A 1 155 ? 21.568 -9.457 -25.505 1.00 94.00 155 HIS A CA 1
ATOM 1214 C C . HIS A 1 155 ? 21.407 -9.762 -24.013 1.00 94.00 155 HIS A C 1
ATOM 1216 O O . HIS A 1 155 ? 21.203 -8.848 -23.218 1.00 94.00 155 HIS A O 1
ATOM 1222 N N . LYS A 1 156 ? 21.447 -11.042 -23.638 1.00 92.25 156 LYS A N 1
ATOM 1223 C CA . LYS A 1 156 ? 21.378 -11.469 -22.238 1.00 92.25 156 LYS A CA 1
ATOM 1224 C C . LYS A 1 156 ? 22.742 -11.959 -21.793 1.00 92.25 156 LYS A C 1
ATOM 1226 O O . LYS A 1 156 ? 23.333 -12.800 -22.470 1.00 92.25 156 LYS A O 1
ATOM 1231 N N . GLU A 1 157 ? 23.186 -11.467 -20.651 1.00 87.94 157 GLU A N 1
ATOM 1232 C CA . GLU A 1 157 ? 24.394 -11.910 -19.971 1.00 87.94 157 GLU A CA 1
ATOM 1233 C C . GLU A 1 157 ? 24.004 -12.426 -18.584 1.00 87.94 157 GLU A C 1
ATOM 1235 O O . GLU A 1 157 ? 23.239 -11.785 -17.871 1.00 87.94 157 GLU A O 1
ATOM 1240 N N . ILE A 1 158 ? 24.496 -13.604 -18.206 1.00 86.38 158 ILE A N 1
ATOM 1241 C CA . ILE A 1 158 ? 24.288 -14.163 -16.868 1.00 86.38 158 ILE A CA 1
ATOM 1242 C C . ILE A 1 158 ? 25.651 -14.198 -16.190 1.00 86.38 158 ILE A C 1
ATOM 1244 O O . ILE A 1 158 ? 26.572 -14.862 -16.672 1.00 86.38 158 ILE A O 1
ATOM 1248 N N . LEU A 1 159 ? 25.785 -13.461 -15.092 1.00 82.50 159 LEU A N 1
ATOM 1249 C CA . LEU A 1 159 ? 27.013 -13.409 -14.311 1.00 82.50 159 LEU A CA 1
ATOM 1250 C C . LEU A 1 159 ? 27.212 -14.697 -13.495 1.00 82.50 159 LEU A C 1
ATOM 1252 O O . LEU A 1 159 ? 26.309 -15.515 -13.325 1.00 82.50 159 LEU A O 1
ATOM 1256 N N . LYS A 1 160 ? 28.428 -14.888 -12.969 1.00 78.25 160 LYS A N 1
ATOM 1257 C CA . LYS A 1 160 ? 28.813 -16.093 -12.205 1.00 78.25 160 LYS A CA 1
ATOM 1258 C C . LYS A 1 160 ? 28.003 -16.303 -10.921 1.00 78.25 160 LYS A C 1
ATOM 1260 O O . LYS A 1 160 ? 27.911 -17.428 -10.448 1.00 78.25 160 LYS A O 1
ATOM 1265 N N . ASP A 1 161 ? 27.461 -15.231 -10.359 1.00 77.62 161 ASP A N 1
ATOM 1266 C CA . ASP A 1 161 ? 26.574 -15.231 -9.192 1.00 77.62 161 ASP A CA 1
ATOM 1267 C C . ASP A 1 161 ? 25.107 -15.543 -9.555 1.00 77.62 161 ASP A C 1
ATOM 1269 O O . ASP A 1 161 ? 24.257 -15.613 -8.671 1.00 77.62 161 ASP A O 1
ATOM 1273 N N . GLY A 1 162 ? 24.811 -15.756 -10.843 1.00 77.81 162 GLY A N 1
ATOM 1274 C CA . GLY A 1 162 ? 23.470 -16.001 -11.366 1.00 77.81 162 GLY A CA 1
ATOM 1275 C C . GLY A 1 162 ? 22.694 -14.729 -11.712 1.00 77.81 162 GLY A C 1
ATOM 1276 O O . GLY A 1 162 ? 21.554 -14.837 -12.160 1.00 77.81 162 GLY A O 1
ATOM 1277 N N . THR A 1 163 ? 23.284 -13.541 -11.537 1.00 80.50 163 THR A N 1
ATOM 1278 C CA . THR A 1 163 ? 22.621 -12.271 -11.848 1.00 80.50 163 THR A CA 1
ATOM 1279 C C . THR A 1 163 ? 22.435 -12.117 -13.358 1.00 80.50 163 THR A C 1
ATOM 1281 O O . THR A 1 163 ? 23.402 -12.147 -14.122 1.00 80.50 163 THR A O 1
ATOM 1284 N N . GLU A 1 164 ? 21.189 -11.923 -13.793 1.00 87.25 164 GLU A N 1
ATOM 1285 C CA . GLU A 1 164 ? 20.838 -11.710 -15.198 1.00 87.25 164 GLU A CA 1
ATOM 1286 C C . GLU A 1 164 ? 20.889 -10.217 -15.561 1.00 87.25 164 GLU A C 1
ATOM 1288 O O . GLU A 1 164 ? 20.189 -9.384 -14.979 1.00 87.25 164 GLU A O 1
ATOM 1293 N N . TYR A 1 165 ? 21.692 -9.894 -16.573 1.00 90.19 165 TYR A N 1
ATOM 1294 C CA . TYR A 1 165 ? 21.745 -8.597 -17.231 1.00 90.19 165 TYR A CA 1
ATOM 1295 C C . TYR A 1 165 ? 21.072 -8.678 -18.597 1.00 90.19 165 TYR A C 1
ATOM 1297 O O . TYR A 1 165 ? 21.382 -9.529 -19.434 1.00 90.19 165 TYR A O 1
ATOM 1305 N N . VAL A 1 166 ? 20.156 -7.746 -18.842 1.00 94.06 166 VAL A N 1
ATOM 1306 C CA . VAL A 1 166 ? 19.515 -7.557 -20.140 1.00 94.06 166 VAL A CA 1
ATOM 1307 C C . VAL A 1 166 ? 20.063 -6.278 -20.755 1.00 94.06 166 VAL A C 1
ATOM 1309 O O . VAL A 1 166 ? 19.824 -5.181 -20.254 1.00 94.06 166 VAL A O 1
ATOM 1312 N N . HIS A 1 167 ? 20.788 -6.424 -21.857 1.00 94.12 167 HIS A N 1
ATOM 1313 C CA . HIS A 1 167 ? 21.307 -5.321 -22.653 1.00 94.12 167 HIS A CA 1
ATOM 1314 C C . HIS A 1 167 ? 20.332 -5.042 -23.788 1.00 94.12 167 HIS A C 1
ATOM 1316 O O . HIS A 1 167 ? 20.136 -5.904 -24.642 1.00 94.12 167 HIS A O 1
ATOM 1322 N N . LEU A 1 168 ? 19.706 -3.868 -23.806 1.00 94.50 168 LEU A N 1
ATOM 1323 C CA . LEU A 1 168 ? 18.910 -3.396 -24.934 1.00 94.50 168 LEU A CA 1
ATOM 1324 C C . LEU A 1 168 ? 19.751 -2.436 -25.755 1.00 94.50 168 LEU A C 1
ATOM 1326 O O . LEU A 1 168 ? 20.106 -1.369 -25.261 1.00 94.50 168 LEU A O 1
ATOM 1330 N N . TYR A 1 169 ? 20.000 -2.773 -27.015 1.00 93.81 169 TYR A N 1
ATOM 1331 C CA . TYR A 1 169 ? 20.809 -1.940 -27.892 1.00 93.81 169 TYR A CA 1
ATOM 1332 C C . TYR A 1 169 ? 20.107 -1.594 -29.205 1.00 93.81 169 TYR A C 1
ATOM 1334 O O . TYR A 1 169 ? 19.266 -2.335 -29.723 1.00 93.81 169 TYR A O 1
ATOM 1342 N N . TRP A 1 170 ? 20.465 -0.434 -29.743 1.00 92.62 170 TRP A N 1
ATOM 1343 C CA . TRP A 1 170 ? 20.014 0.058 -31.036 1.00 92.62 170 TRP A CA 1
ATOM 1344 C C . TRP A 1 170 ? 21.135 0.849 -31.705 1.00 92.62 170 TRP A C 1
ATOM 1346 O O . TRP A 1 170 ? 21.846 1.605 -31.049 1.00 92.62 170 TRP A O 1
ATOM 1356 N N . VAL A 1 171 ? 21.287 0.675 -33.014 1.00 89.25 171 VAL A N 1
ATOM 1357 C CA . VAL A 1 171 ? 22.321 1.333 -33.817 1.00 89.25 171 VAL A CA 1
ATOM 1358 C C . VAL A 1 171 ? 21.634 2.164 -34.887 1.00 89.25 171 VAL A C 1
ATOM 1360 O O . VAL A 1 171 ? 20.823 1.630 -35.650 1.00 89.25 171 VAL A O 1
ATOM 1363 N N . ASN A 1 172 ? 21.969 3.450 -34.945 1.00 87.94 172 ASN A N 1
ATOM 1364 C CA . ASN A 1 172 ? 21.461 4.350 -35.972 1.00 87.94 172 ASN A CA 1
ATOM 1365 C C . ASN A 1 172 ? 22.278 4.257 -37.276 1.00 87.94 172 ASN A C 1
ATOM 1367 O O . ASN A 1 172 ? 23.356 3.662 -37.329 1.00 87.94 172 ASN A O 1
ATOM 1371 N N . ASP A 1 173 ? 21.792 4.894 -38.340 1.00 84.44 173 ASP A N 1
ATOM 1372 C CA . ASP A 1 173 ? 22.464 4.868 -39.649 1.00 84.44 173 ASP A CA 1
ATOM 1373 C C . ASP A 1 173 ? 23.744 5.734 -39.702 1.00 84.44 173 ASP A C 1
ATOM 1375 O O . ASP A 1 173 ? 24.493 5.693 -40.681 1.00 84.44 173 ASP A O 1
ATOM 1379 N N . GLN A 1 174 ? 24.014 6.504 -38.642 1.00 82.69 174 GLN A N 1
ATOM 1380 C CA . GLN A 1 174 ? 25.204 7.344 -38.470 1.00 82.69 174 GLN A CA 1
ATOM 1381 C C . GLN A 1 174 ? 26.340 6.626 -37.717 1.00 82.69 174 GLN A C 1
ATOM 1383 O O . GLN A 1 174 ? 27.357 7.250 -37.429 1.00 82.69 174 GLN A O 1
ATOM 1388 N N . GLY A 1 175 ? 26.174 5.346 -37.362 1.00 81.88 175 GLY A N 1
ATOM 1389 C CA . GLY A 1 175 ? 27.189 4.595 -36.616 1.00 81.88 175 GLY A CA 1
ATOM 1390 C C . GLY A 1 175 ? 27.197 4.865 -35.115 1.00 81.88 175 GLY A C 1
ATOM 1391 O O . GLY A 1 175 ? 28.150 4.523 -34.428 1.00 81.88 175 GLY A O 1
ATOM 1392 N N . VAL A 1 176 ? 26.145 5.449 -34.556 1.00 87.38 176 VAL A N 1
ATOM 1393 C CA . VAL A 1 176 ? 26.032 5.620 -33.107 1.00 87.38 176 VAL A CA 1
ATOM 1394 C C . VAL A 1 176 ? 25.172 4.501 -32.538 1.00 87.38 176 VAL A C 1
ATOM 1396 O O . VAL A 1 176 ? 24.025 4.304 -32.947 1.00 87.38 176 VAL A O 1
ATOM 1399 N N . ALA A 1 177 ? 25.739 3.764 -31.587 1.00 89.69 177 ALA A N 1
ATOM 1400 C CA . ALA A 1 177 ? 25.061 2.710 -30.855 1.00 89.69 177 ALA A CA 1
ATOM 1401 C C . ALA A 1 177 ? 24.620 3.219 -29.481 1.00 89.69 177 ALA A C 1
ATOM 1403 O O . ALA A 1 177 ? 25.416 3.756 -28.715 1.00 89.69 177 ALA A O 1
ATOM 1404 N N . PHE A 1 178 ? 23.350 3.015 -29.161 1.00 91.69 178 PHE A N 1
ATOM 1405 C CA . PHE A 1 178 ? 22.775 3.230 -27.842 1.00 91.69 178 PHE A CA 1
ATOM 1406 C C . PHE A 1 178 ? 22.617 1.875 -27.177 1.00 91.69 178 PHE A C 1
ATOM 1408 O O . PHE A 1 178 ? 22.075 0.958 -27.789 1.00 91.69 178 PHE A O 1
ATOM 1415 N N . ASP A 1 179 ? 23.052 1.757 -25.931 1.00 91.94 179 ASP A N 1
ATOM 1416 C CA . ASP A 1 179 ? 23.026 0.506 -25.184 1.00 91.94 179 ASP A CA 1
ATOM 1417 C C . ASP A 1 179 ? 22.520 0.755 -23.764 1.00 91.94 179 ASP A C 1
ATOM 1419 O O . ASP A 1 179 ? 22.950 1.690 -23.091 1.00 91.94 179 ASP A O 1
ATOM 1423 N N . ARG A 1 180 ? 21.569 -0.054 -23.305 1.00 91.56 180 ARG A N 1
ATOM 1424 C CA . ARG A 1 180 ? 20.936 0.064 -21.992 1.00 91.56 180 ARG A CA 1
ATOM 1425 C C . ARG A 1 180 ? 21.105 -1.236 -21.246 1.00 91.56 180 ARG A C 1
ATOM 1427 O O . ARG A 1 180 ? 20.630 -2.273 -21.686 1.00 91.56 180 ARG A O 1
ATOM 1434 N N . HIS A 1 181 ? 21.735 -1.164 -20.092 1.00 92.38 181 HIS A N 1
ATOM 1435 C CA . HIS A 1 181 ? 21.963 -2.295 -19.213 1.00 92.38 181 HIS A CA 1
ATOM 1436 C C . HIS A 1 181 ? 20.886 -2.276 -18.144 1.00 92.38 181 HIS A C 1
ATOM 1438 O O . HIS A 1 181 ? 20.781 -1.298 -17.401 1.00 92.38 181 HIS A O 1
ATOM 1444 N N . LEU A 1 182 ? 20.099 -3.344 -18.080 1.00 92.75 182 LEU A N 1
ATOM 1445 C CA . LEU A 1 182 ? 19.057 -3.549 -17.083 1.00 92.75 182 LEU A CA 1
ATOM 1446 C C . LEU A 1 182 ? 19.396 -4.767 -16.236 1.00 92.75 182 LEU A C 1
ATOM 1448 O O . LEU A 1 182 ? 19.784 -5.804 -16.768 1.00 92.75 182 LEU A O 1
ATOM 1452 N N . CYS A 1 183 ? 19.233 -4.639 -14.926 1.00 90.62 183 CYS A N 1
ATOM 1453 C CA . CYS A 1 183 ? 19.528 -5.702 -13.975 1.00 90.62 183 CYS A CA 1
ATOM 1454 C C . CYS A 1 183 ? 18.544 -5.637 -12.807 1.00 90.62 183 CYS A C 1
ATOM 1456 O O . CYS A 1 183 ? 18.327 -4.565 -12.232 1.00 90.62 183 CYS A O 1
ATOM 1458 N N . VAL A 1 184 ? 17.939 -6.777 -12.468 1.00 90.06 184 VAL A N 1
ATOM 1459 C CA . VAL A 1 184 ? 17.124 -6.907 -11.254 1.00 90.06 184 VAL A CA 1
ATOM 1460 C C . VAL A 1 184 ? 18.068 -6.988 -10.067 1.00 90.06 184 VAL A C 1
ATOM 1462 O O . VAL A 1 184 ? 18.934 -7.857 -10.021 1.00 90.06 184 VAL A O 1
ATOM 1465 N N . GLN A 1 185 ? 17.900 -6.076 -9.118 1.00 82.56 185 GLN A N 1
ATOM 1466 C CA . GLN A 1 185 ? 18.705 -6.021 -7.907 1.00 82.56 185 GLN A CA 1
ATOM 1467 C C . GLN A 1 185 ? 17.853 -6.397 -6.700 1.00 82.56 185 GLN A C 1
ATOM 1469 O O . GLN A 1 185 ? 16.704 -5.964 -6.573 1.00 82.56 185 GLN A O 1
ATOM 1474 N N . GLU A 1 186 ? 18.447 -7.178 -5.798 1.00 79.00 186 GLU A N 1
ATOM 1475 C CA . GLU A 1 186 ? 17.808 -7.627 -4.558 1.00 79.00 186 GLU A CA 1
ATOM 1476 C C . GLU A 1 186 ? 16.465 -8.332 -4.842 1.00 79.00 186 GLU A C 1
ATOM 1478 O O . GLU A 1 186 ? 16.409 -9.254 -5.658 1.00 79.00 186 GLU A O 1
ATOM 1483 N N . LYS A 1 187 ? 15.379 -7.930 -4.166 1.00 86.56 187 LYS A N 1
ATOM 1484 C CA . LYS A 1 187 ? 14.051 -8.536 -4.328 1.00 86.56 187 LYS A CA 1
ATOM 1485 C C . LYS A 1 187 ? 13.212 -7.848 -5.404 1.00 86.56 187 LYS A C 1
ATOM 1487 O O . LYS A 1 187 ? 12.758 -8.496 -6.343 1.00 86.56 187 LYS A O 1
ATOM 1492 N N . TYR A 1 188 ? 13.010 -6.538 -5.256 1.00 91.38 188 TYR A N 1
ATOM 1493 C CA . TYR A 1 188 ? 12.069 -5.737 -6.056 1.00 91.38 188 TYR A CA 1
ATOM 1494 C C . TYR A 1 188 ? 12.729 -4.532 -6.744 1.00 91.38 188 TYR A C 1
ATOM 1496 O O . TYR A 1 188 ? 12.039 -3.704 -7.346 1.00 91.38 188 TYR A O 1
ATOM 1504 N N . GLY A 1 189 ? 14.052 -4.410 -6.620 1.00 90.00 189 GLY A N 1
ATOM 1505 C CA . GLY A 1 189 ? 14.830 -3.339 -7.219 1.00 90.00 189 GLY A CA 1
ATOM 1506 C C . GLY A 1 189 ? 15.119 -3.614 -8.691 1.00 90.00 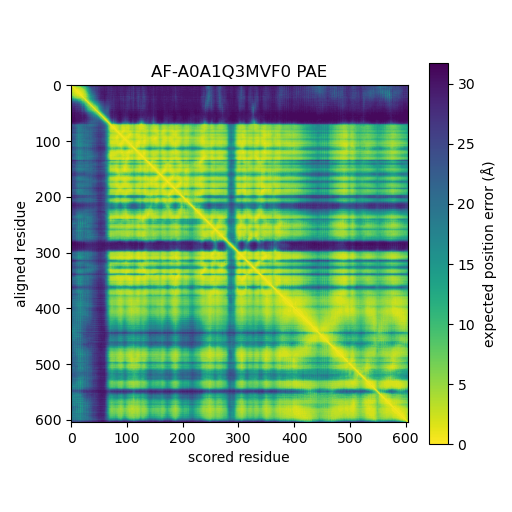189 GLY A C 1
ATOM 1507 O O . GLY A 1 189 ? 15.348 -4.749 -9.107 1.00 90.00 189 GLY A O 1
ATOM 1508 N N . LEU A 1 190 ? 15.148 -2.559 -9.495 1.00 90.94 190 LEU A N 1
ATOM 1509 C CA . LEU A 1 190 ? 15.625 -2.610 -10.871 1.00 90.94 190 LEU A CA 1
ATOM 1510 C C . LEU A 1 190 ? 16.617 -1.476 -11.089 1.00 90.94 190 LEU A C 1
ATOM 1512 O O . LEU A 1 190 ? 16.312 -0.305 -10.873 1.00 90.94 190 LEU A O 1
ATOM 1516 N N . PHE A 1 191 ? 17.804 -1.826 -11.559 1.00 89.81 191 PHE A N 1
ATOM 1517 C CA . PHE A 1 191 ? 18.825 -0.870 -11.940 1.00 89.81 191 PHE A CA 1
ATOM 1518 C C . PHE A 1 191 ? 18.888 -0.747 -13.456 1.00 89.81 191 PHE A C 1
ATOM 1520 O O . PHE A 1 191 ? 18.916 -1.752 -14.169 1.00 89.81 191 PHE A O 1
ATOM 1527 N N . THR A 1 192 ? 18.953 0.491 -13.945 1.00 90.00 192 THR A N 1
ATOM 1528 C CA . THR A 1 192 ? 19.264 0.774 -15.343 1.00 90.00 192 THR A CA 1
ATOM 1529 C C . THR A 1 192 ? 20.445 1.725 -15.449 1.00 90.00 192 THR A C 1
ATOM 1531 O O . THR A 1 192 ? 20.558 2.723 -14.731 1.00 90.00 192 THR A O 1
ATOM 1534 N N . LYS A 1 193 ? 21.296 1.452 -16.430 1.00 89.81 193 LYS A N 1
ATOM 1535 C CA . LYS A 1 193 ? 22.336 2.365 -16.894 1.00 89.81 193 LYS A CA 1
ATOM 1536 C C . LYS A 1 193 ? 22.352 2.363 -18.410 1.00 89.81 193 LYS A C 1
ATOM 1538 O O . LYS A 1 193 ? 22.059 1.338 -19.011 1.00 89.81 193 LYS A O 1
ATOM 1543 N N . TRP A 1 194 ? 22.689 3.481 -19.031 1.00 90.06 194 TRP A N 1
ATOM 1544 C CA . TRP A 1 194 ? 22.862 3.524 -20.478 1.00 90.06 194 TRP A CA 1
ATOM 1545 C C . TRP A 1 194 ? 24.249 4.015 -20.870 1.00 90.06 194 TRP A C 1
ATOM 1547 O O . TRP A 1 194 ? 24.938 4.689 -20.101 1.00 90.06 194 TRP A O 1
ATOM 1557 N N . TYR A 1 195 ? 24.633 3.650 -22.085 1.00 89.00 195 TYR A N 1
ATOM 1558 C CA . TYR A 1 195 ? 25.871 4.003 -22.747 1.00 89.00 195 TYR A CA 1
ATOM 1559 C C . TYR A 1 195 ? 25.576 4.402 -24.187 1.00 89.00 195 TYR A C 1
ATOM 1561 O O . TYR A 1 195 ? 24.575 3.991 -24.782 1.00 89.00 195 TYR A O 1
ATOM 1569 N N . VAL A 1 196 ? 26.464 5.222 -24.733 1.00 88.88 196 VAL A N 1
ATOM 1570 C CA . VAL A 1 196 ? 26.467 5.581 -26.144 1.00 88.88 196 VAL A CA 1
ATOM 1571 C C . VAL A 1 196 ? 27.870 5.349 -26.660 1.00 88.88 196 VAL A C 1
ATOM 1573 O O . VAL A 1 196 ? 28.835 5.798 -26.042 1.00 88.88 196 VAL A O 1
ATOM 1576 N N . TYR A 1 197 ? 27.958 4.650 -27.782 1.00 87.12 197 TYR A N 1
ATOM 1577 C CA . TYR A 1 197 ? 29.209 4.311 -28.431 1.00 87.12 197 TYR A CA 1
ATOM 1578 C C . TYR A 1 197 ? 29.210 4.857 -29.852 1.00 87.12 197 TYR A C 1
ATOM 1580 O O . TYR A 1 197 ? 28.257 4.655 -30.608 1.00 87.12 197 TYR A O 1
ATOM 1588 N N . ALA A 1 198 ? 30.284 5.544 -30.213 1.00 83.19 198 ALA A N 1
ATOM 1589 C CA . ALA A 1 198 ? 30.600 5.833 -31.597 1.00 83.19 198 ALA A CA 1
ATOM 1590 C C . ALA A 1 198 ? 31.186 4.576 -32.258 1.00 83.19 198 ALA A C 1
ATOM 1592 O O . ALA A 1 198 ? 31.908 3.807 -31.625 1.00 83.19 198 ALA A O 1
ATOM 1593 N N . TRP A 1 199 ? 30.841 4.349 -33.525 1.00 68.00 199 TRP A N 1
ATOM 1594 C CA . TRP A 1 199 ? 31.181 3.129 -34.268 1.00 68.00 199 TRP A CA 1
ATOM 1595 C C . TRP A 1 199 ? 32.681 2.815 -34.339 1.00 68.00 199 TRP A C 1
ATOM 1597 O O . TRP A 1 199 ? 33.063 1.661 -34.523 1.00 68.00 199 TRP A O 1
ATOM 1607 N N . ASP A 1 200 ? 33.507 3.858 -34.283 1.00 68.69 200 ASP A N 1
ATOM 1608 C CA . ASP A 1 200 ? 34.961 3.866 -34.440 1.00 68.69 200 ASP A CA 1
ATOM 1609 C C . ASP A 1 200 ? 35.723 3.663 -33.119 1.00 68.69 200 ASP A C 1
ATOM 1611 O O . ASP A 1 200 ? 36.951 3.583 -33.120 1.00 68.69 200 ASP A O 1
ATOM 1615 N N . ASP A 1 201 ? 35.009 3.549 -31.998 1.00 72.62 201 ASP A N 1
ATOM 1616 C CA . ASP A 1 201 ? 35.604 3.397 -30.673 1.00 72.62 201 ASP A CA 1
ATOM 1617 C C . ASP A 1 201 ? 36.037 1.946 -30.375 1.00 72.62 201 ASP A C 1
ATOM 1619 O O . ASP A 1 201 ? 35.436 0.978 -30.848 1.00 72.62 201 ASP A O 1
ATOM 1623 N N . THR A 1 202 ? 37.077 1.771 -29.554 1.00 68.00 202 THR A N 1
ATOM 1624 C CA . THR A 1 202 ? 37.610 0.444 -29.187 1.00 68.00 202 THR A CA 1
ATOM 1625 C C . THR A 1 202 ? 36.762 -0.281 -28.146 1.00 68.00 202 THR A C 1
ATOM 1627 O O . THR A 1 202 ? 36.862 -1.500 -28.016 1.00 68.00 202 THR A O 1
ATOM 1630 N N . ASP A 1 203 ? 35.906 0.452 -27.435 1.00 78.38 203 ASP A N 1
ATOM 1631 C CA . ASP A 1 203 ? 35.170 -0.043 -26.268 1.00 78.38 203 ASP A CA 1
ATOM 1632 C C . ASP A 1 203 ? 33.757 -0.561 -26.610 1.00 78.38 203 ASP A C 1
ATOM 1634 O O . ASP A 1 203 ? 32.947 -0.821 -25.717 1.00 78.38 203 ASP A O 1
ATOM 1638 N N . VAL A 1 204 ? 33.438 -0.721 -27.902 1.00 81.75 204 VAL A N 1
ATOM 1639 C CA . VAL A 1 204 ? 32.129 -1.209 -28.361 1.00 81.75 204 VAL A CA 1
ATOM 1640 C C . VAL A 1 204 ? 31.955 -2.698 -28.007 1.00 81.75 204 VAL A C 1
ATOM 1642 O O . VAL A 1 204 ? 32.757 -3.534 -28.437 1.00 81.75 204 VAL A O 1
ATOM 1645 N N . PRO A 1 205 ? 30.878 -3.085 -27.295 1.00 86.62 205 PRO A N 1
ATOM 1646 C CA . PRO A 1 205 ? 30.602 -4.481 -26.970 1.00 86.62 205 PRO A CA 1
ATOM 1647 C C . PRO A 1 205 ? 30.524 -5.409 -28.193 1.00 86.62 205 PRO A C 1
ATOM 1649 O O . PRO A 1 205 ? 29.955 -5.074 -29.236 1.00 86.62 205 PRO A O 1
ATOM 1652 N N . SER A 1 206 ? 31.024 -6.640 -28.047 1.00 85.94 206 SER A N 1
ATOM 1653 C CA . SER A 1 206 ? 31.122 -7.611 -29.150 1.00 85.94 206 SER A CA 1
ATOM 1654 C C . SER A 1 206 ? 29.773 -7.982 -29.782 1.00 85.94 206 SER A C 1
ATOM 1656 O O . SER A 1 206 ? 29.713 -8.253 -30.982 1.00 85.94 206 SER A O 1
ATOM 1658 N N . TYR A 1 207 ? 28.676 -7.964 -29.016 1.00 87.00 207 TYR A N 1
ATOM 1659 C CA . TYR A 1 207 ? 27.329 -8.211 -29.540 1.00 87.00 207 TYR A CA 1
ATOM 1660 C C . TYR A 1 207 ? 26.811 -7.067 -30.424 1.00 87.00 207 TYR A C 1
ATOM 1662 O O . TYR A 1 207 ? 26.066 -7.340 -31.361 1.00 87.00 207 TYR A O 1
ATOM 1670 N N . ILE A 1 208 ? 27.257 -5.826 -30.201 1.00 86.69 208 ILE A N 1
ATOM 1671 C CA . ILE A 1 208 ? 26.982 -4.688 -31.093 1.00 86.69 208 ILE A CA 1
ATOM 1672 C C . ILE A 1 208 ? 27.869 -4.790 -32.337 1.00 86.69 208 ILE A C 1
ATOM 1674 O O . ILE A 1 208 ? 27.390 -4.618 -33.455 1.00 86.69 208 ILE A O 1
ATOM 1678 N N . LEU A 1 209 ? 29.142 -5.171 -32.179 1.00 82.81 209 LEU A N 1
ATOM 1679 C CA . LEU A 1 209 ? 30.066 -5.345 -33.307 1.00 82.81 209 LEU A CA 1
ATOM 1680 C C . LEU A 1 209 ? 29.620 -6.426 -34.301 1.00 82.81 209 LEU A C 1
ATOM 1682 O O . LEU A 1 209 ? 29.939 -6.327 -35.482 1.00 82.81 209 LEU A O 1
ATOM 1686 N N . LYS A 1 210 ? 28.853 -7.439 -33.884 1.00 79.50 210 LYS A N 1
ATOM 1687 C CA . LYS A 1 210 ? 28.283 -8.429 -34.819 1.00 79.50 210 LYS A CA 1
ATOM 1688 C C . LYS A 1 210 ? 27.313 -7.802 -35.830 1.00 79.50 210 LYS A C 1
ATOM 1690 O O . LYS A 1 210 ? 27.237 -8.278 -36.959 1.00 79.50 210 LYS A O 1
ATOM 1695 N N . GLU A 1 211 ? 26.641 -6.698 -35.492 1.00 73.88 211 GLU A N 1
ATOM 1696 C CA . GLU A 1 211 ? 25.801 -5.945 -36.442 1.00 73.88 211 GLU A CA 1
ATOM 1697 C C . GLU A 1 211 ? 26.627 -5.346 -37.593 1.00 73.88 211 GLU A C 1
ATOM 1699 O O . GLU A 1 211 ? 26.111 -5.171 -38.699 1.00 73.88 211 GLU A O 1
ATOM 1704 N N . ARG A 1 212 ? 27.921 -5.078 -37.362 1.00 64.62 212 ARG A N 1
ATOM 1705 C CA . ARG A 1 212 ? 28.853 -4.497 -38.342 1.00 64.62 212 ARG A CA 1
ATOM 1706 C C . ARG A 1 212 ? 29.026 -5.348 -39.585 1.00 64.62 212 ARG A C 1
ATOM 1708 O O . ARG A 1 212 ? 29.200 -4.800 -40.666 1.00 64.62 212 ARG A O 1
ATOM 1715 N N . GLN A 1 213 ? 28.964 -6.669 -39.450 1.00 60.84 213 GLN A N 1
ATOM 1716 C CA . GLN A 1 213 ? 29.093 -7.567 -40.598 1.00 60.84 213 GLN A CA 1
ATOM 1717 C C . GLN A 1 213 ? 27.867 -7.500 -41.521 1.00 60.84 213 GLN A C 1
ATOM 1719 O O . GLN A 1 213 ? 27.975 -7.812 -42.703 1.00 60.84 213 GLN A O 1
ATOM 1724 N N . ASN A 1 214 ? 26.726 -7.030 -41.006 1.00 61.34 214 ASN A N 1
ATOM 1725 C CA . ASN A 1 214 ? 25.441 -7.080 -41.698 1.00 61.34 214 ASN A CA 1
ATOM 1726 C C . ASN A 1 214 ? 25.001 -5.735 -42.305 1.00 61.34 214 ASN A C 1
ATOM 1728 O O . ASN A 1 214 ? 24.030 -5.713 -43.061 1.00 61.34 214 ASN A O 1
ATOM 1732 N N . LYS A 1 215 ? 25.679 -4.612 -42.013 1.00 64.00 215 LYS A N 1
ATOM 1733 C CA . LYS A 1 215 ? 25.300 -3.278 -42.517 1.00 64.00 215 LYS A CA 1
ATOM 1734 C C . LYS A 1 215 ? 26.505 -2.435 -42.957 1.00 64.00 215 LYS A C 1
ATOM 1736 O O . LYS A 1 215 ? 27.496 -2.328 -42.243 1.00 64.00 215 LYS A O 1
ATOM 1741 N N . LYS A 1 216 ? 26.379 -1.748 -44.103 1.00 61.75 216 LYS A N 1
ATOM 1742 C CA . LYS A 1 216 ? 27.291 -0.664 -44.521 1.00 61.75 216 LYS A CA 1
ATOM 1743 C C . LYS A 1 216 ? 26.928 0.621 -43.770 1.00 61.75 216 LYS A C 1
ATOM 1745 O O . LYS A 1 216 ? 26.108 1.397 -44.251 1.00 61.75 216 LYS A O 1
ATOM 1750 N N . ILE A 1 217 ? 27.502 0.816 -42.589 1.00 63.38 217 ILE A N 1
ATOM 1751 C CA . ILE A 1 217 ? 27.273 2.006 -41.758 1.00 63.38 217 ILE A CA 1
ATOM 1752 C C . ILE A 1 217 ? 28.432 2.989 -41.963 1.00 63.38 217 ILE A C 1
ATOM 1754 O O . ILE A 1 217 ? 29.577 2.565 -42.126 1.00 63.38 217 ILE A O 1
ATOM 1758 N N . LYS A 1 218 ? 28.130 4.292 -42.018 1.00 63.12 218 LYS A N 1
ATOM 1759 C CA . LYS A 1 218 ? 29.141 5.350 -42.167 1.00 63.12 218 LYS A CA 1
ATOM 1760 C C . LYS A 1 218 ? 29.945 5.499 -40.873 1.00 63.12 218 LYS A C 1
ATOM 1762 O O . LYS A 1 218 ? 29.395 5.331 -39.789 1.00 63.12 218 LYS A O 1
ATOM 1767 N N . GLU A 1 219 ? 31.229 5.825 -40.996 1.00 62.91 219 GLU A N 1
ATOM 1768 C CA . GLU A 1 219 ? 32.071 6.158 -39.843 1.00 62.91 219 GLU A CA 1
ATOM 1769 C C . GLU A 1 219 ? 31.528 7.408 -39.134 1.00 62.91 219 GLU A C 1
ATOM 1771 O O . GLU A 1 219 ? 31.138 8.384 -39.784 1.00 62.91 219 GLU A O 1
ATOM 1776 N N . SER A 1 220 ? 31.474 7.355 -37.801 1.00 61.41 220 SER A N 1
ATOM 1777 C CA . SER A 1 220 ? 31.094 8.496 -36.968 1.00 61.41 220 SER A CA 1
ATOM 1778 C C . SER A 1 220 ? 32.241 9.504 -36.949 1.00 61.41 220 SER A C 1
ATOM 1780 O O . SER A 1 220 ? 33.397 9.133 -36.795 1.00 61.41 220 SER A O 1
ATOM 1782 N N . SER A 1 221 ? 31.934 10.795 -37.067 1.00 62.62 221 SER A N 1
ATOM 1783 C CA . SER A 1 221 ? 32.925 11.870 -36.920 1.00 62.62 221 SER A CA 1
ATOM 1784 C C . SER A 1 221 ? 33.084 12.354 -35.470 1.00 62.62 221 SER A C 1
ATOM 1786 O O . SER A 1 221 ? 33.780 13.339 -35.230 1.00 62.62 221 SER A O 1
ATOM 1788 N N . VAL A 1 222 ? 32.387 11.731 -34.510 1.00 68.69 222 VAL A N 1
ATOM 1789 C CA . VAL A 1 222 ? 32.281 12.185 -33.111 1.00 68.69 222 VAL A CA 1
ATOM 1790 C C . VAL A 1 222 ? 32.634 11.050 -32.153 1.00 68.69 222 VAL A C 1
ATOM 1792 O O . VAL A 1 222 ? 32.134 9.941 -32.317 1.00 68.69 222 VAL A O 1
ATOM 1795 N N . LYS A 1 223 ? 33.439 11.344 -31.122 1.00 76.19 223 LYS A N 1
ATOM 1796 C CA . LYS A 1 223 ? 33.860 10.383 -30.088 1.00 76.19 223 LYS A CA 1
ATOM 1797 C C . LYS A 1 223 ? 32.739 10.064 -29.091 1.00 76.19 223 LYS A C 1
ATOM 1799 O O . LYS A 1 223 ? 31.977 10.951 -28.697 1.00 76.19 223 LYS A O 1
ATOM 1804 N N . SER A 1 224 ? 32.713 8.831 -28.574 1.00 78.25 224 SER A N 1
ATOM 1805 C CA . SER A 1 224 ? 31.701 8.344 -27.616 1.00 78.25 224 SER A CA 1
ATOM 1806 C C . SER A 1 224 ? 31.561 9.218 -26.368 1.00 78.25 224 SER A C 1
ATOM 1808 O O . SER A 1 224 ? 30.450 9.516 -25.936 1.00 78.25 224 SER A O 1
ATOM 1810 N N . LYS A 1 225 ? 32.682 9.682 -25.800 1.00 78.31 225 LYS A N 1
ATOM 1811 C CA . LYS A 1 225 ? 32.689 10.504 -24.577 1.00 78.31 225 LYS A CA 1
ATOM 1812 C C . LYS A 1 225 ? 32.006 11.863 -24.767 1.00 78.31 225 LYS A C 1
ATOM 1814 O O . LYS A 1 225 ? 31.330 12.339 -23.856 1.00 78.31 225 LYS A O 1
ATOM 1819 N N . ASP A 1 226 ? 32.155 12.463 -25.945 1.00 79.19 226 ASP A N 1
ATOM 1820 C CA . ASP A 1 226 ? 31.542 13.756 -26.258 1.00 79.19 226 ASP A CA 1
ATOM 1821 C C . ASP A 1 226 ? 30.034 13.598 -26.477 1.00 79.19 226 ASP A C 1
ATOM 1823 O O . ASP A 1 226 ? 29.250 14.401 -25.972 1.00 79.19 226 ASP A O 1
ATOM 1827 N N . LEU A 1 227 ? 29.617 12.521 -27.153 1.00 80.12 227 LEU A N 1
ATOM 1828 C CA . LEU A 1 227 ? 28.203 12.162 -27.307 1.00 80.12 227 LEU A CA 1
ATOM 1829 C C . LEU A 1 227 ? 27.541 11.891 -25.954 1.00 80.12 227 LEU A C 1
ATOM 1831 O O . LEU A 1 227 ? 26.453 12.398 -25.684 1.00 80.12 227 LEU A O 1
ATOM 1835 N N . TYR A 1 228 ? 28.216 11.139 -25.084 1.00 80.31 228 TYR A N 1
ATOM 1836 C CA . TYR A 1 228 ? 27.705 10.755 -23.771 1.00 80.31 228 TYR A CA 1
ATOM 1837 C C . TYR A 1 228 ? 27.325 11.962 -22.899 1.00 80.31 228 TYR A C 1
ATOM 1839 O O . TYR A 1 228 ? 26.292 11.931 -22.237 1.00 80.31 228 TYR A O 1
ATOM 1847 N N . ASN A 1 229 ? 28.106 13.047 -22.940 1.00 80.75 229 ASN A N 1
ATOM 1848 C CA . ASN A 1 229 ? 27.831 14.261 -22.160 1.00 80.75 229 ASN A CA 1
ATOM 1849 C C . ASN A 1 229 ? 26.741 15.157 -22.770 1.00 80.75 229 ASN A C 1
ATOM 1851 O O . ASN A 1 229 ? 26.143 15.973 -22.068 1.00 80.75 229 ASN A O 1
ATOM 1855 N N . LYS A 1 230 ? 26.501 15.054 -24.080 1.00 83.50 230 LYS A N 1
ATOM 1856 C CA . LYS A 1 230 ? 25.537 15.903 -24.799 1.00 83.50 230 LYS A CA 1
ATOM 1857 C C . LYS A 1 230 ? 24.147 15.287 -24.887 1.00 83.50 230 LYS A C 1
ATOM 1859 O O . LYS A 1 230 ? 23.160 16.009 -25.028 1.00 83.50 230 LYS A O 1
ATOM 1864 N N . ILE A 1 231 ? 24.069 13.962 -24.820 1.00 84.94 231 ILE A N 1
ATOM 1865 C CA . ILE A 1 231 ? 22.813 13.227 -24.888 1.00 84.94 231 ILE A CA 1
ATOM 1866 C C . ILE A 1 231 ? 22.121 13.292 -23.532 1.00 84.94 231 ILE A C 1
ATOM 1868 O O . ILE A 1 231 ? 22.653 12.862 -22.510 1.00 84.94 231 ILE A O 1
ATOM 1872 N N . LYS A 1 232 ? 20.889 13.798 -23.537 1.00 83.19 232 LYS A N 1
ATOM 1873 C CA . LYS A 1 232 ? 20.022 13.771 -22.359 1.00 83.19 232 LYS A CA 1
ATOM 1874 C C . LYS A 1 232 ? 19.121 12.553 -22.428 1.00 83.19 232 LYS A C 1
ATOM 1876 O O . LYS A 1 232 ? 18.554 12.268 -23.479 1.00 83.19 232 LYS A O 1
ATOM 1881 N N . ALA A 1 233 ? 18.958 11.871 -21.302 1.00 86.31 233 ALA A N 1
ATOM 1882 C CA . ALA A 1 233 ? 18.014 10.774 -21.156 1.00 86.31 233 ALA A CA 1
ATOM 1883 C C . ALA A 1 233 ? 16.927 11.137 -20.141 1.00 86.31 233 ALA A C 1
ATOM 1885 O O . ALA A 1 233 ? 17.199 11.799 -19.133 1.00 86.31 233 ALA A O 1
ATOM 1886 N N . VAL A 1 234 ? 15.704 10.685 -20.413 1.00 87.56 234 VAL A N 1
ATOM 1887 C CA . VAL A 1 234 ? 14.550 10.846 -19.527 1.00 87.56 234 VAL A CA 1
ATOM 1888 C C . VAL A 1 234 ? 13.964 9.483 -19.196 1.00 87.56 234 VAL A C 1
ATOM 1890 O O . VAL A 1 234 ? 13.486 8.772 -20.078 1.00 87.56 234 VAL A O 1
ATOM 1893 N N . CYS A 1 235 ? 13.988 9.121 -17.918 1.00 89.94 235 CYS A N 1
ATOM 1894 C CA . CYS A 1 235 ? 13.241 7.979 -17.404 1.00 89.94 235 CYS A CA 1
ATOM 1895 C C . CYS A 1 235 ? 11.829 8.435 -17.038 1.00 89.94 235 CYS A C 1
ATOM 1897 O O . CYS A 1 235 ? 11.647 9.529 -16.503 1.00 89.94 235 CYS A O 1
ATOM 1899 N N . GLN A 1 236 ? 10.830 7.608 -17.332 1.00 91.75 236 GLN A N 1
ATOM 1900 C CA . GLN A 1 236 ? 9.430 7.962 -17.139 1.00 91.75 236 GLN A CA 1
ATOM 1901 C C . GLN A 1 236 ? 8.654 6.818 -16.492 1.00 91.75 236 GLN A C 1
ATOM 1903 O O . GLN A 1 236 ? 8.751 5.676 -16.930 1.00 91.75 236 GLN A O 1
ATOM 1908 N N . ILE A 1 237 ? 7.836 7.143 -15.494 1.00 94.75 237 ILE A N 1
ATOM 1909 C CA . ILE A 1 237 ? 6.762 6.282 -14.999 1.00 94.75 237 ILE A CA 1
ATOM 1910 C C . ILE A 1 237 ? 5.458 6.917 -15.473 1.00 94.75 237 ILE A C 1
ATOM 1912 O O . ILE A 1 237 ? 5.232 8.107 -15.245 1.00 94.75 237 ILE A O 1
ATOM 1916 N N . GLU A 1 238 ? 4.612 6.155 -16.155 1.00 93.56 238 GLU A N 1
ATOM 1917 C CA . GLU A 1 238 ? 3.314 6.637 -16.624 1.00 93.56 238 GLU A CA 1
ATOM 1918 C C . GLU A 1 238 ? 2.207 5.687 -16.193 1.00 93.56 238 GLU A C 1
ATOM 1920 O O . GLU A 1 238 ? 2.356 4.466 -16.254 1.00 93.56 238 GLU A O 1
ATOM 1925 N N . ARG A 1 239 ? 1.103 6.279 -15.744 1.00 92.94 239 ARG A N 1
ATOM 1926 C CA . ARG A 1 239 ? -0.091 5.590 -15.280 1.00 92.94 239 ARG A CA 1
ATOM 1927 C C . ARG A 1 239 ? -1.321 6.185 -15.947 1.00 92.94 239 ARG A C 1
ATOM 1929 O O . ARG A 1 239 ? -1.536 7.392 -15.888 1.00 92.94 239 ARG A O 1
ATOM 1936 N N . CYS A 1 240 ? -2.136 5.317 -16.521 1.00 90.75 240 CYS A N 1
ATOM 1937 C CA . CYS A 1 240 ? -3.413 5.623 -17.141 1.00 90.75 240 CYS A CA 1
ATOM 1938 C C . CYS A 1 240 ? -4.532 4.948 -16.351 1.00 90.75 240 CYS A C 1
ATOM 1940 O O . CYS A 1 24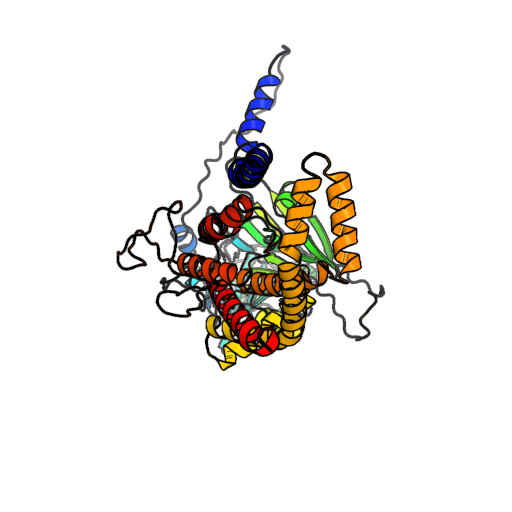0 ? -4.330 3.875 -15.779 1.00 90.75 240 CYS A O 1
ATOM 1942 N N . GLY A 1 241 ? -5.723 5.534 -16.372 1.00 83.31 241 GLY A N 1
ATOM 1943 C CA . GLY A 1 241 ? -6.907 4.908 -15.786 1.00 83.31 241 GLY A CA 1
ATOM 1944 C C . GLY A 1 241 ? -7.461 5.659 -14.582 1.00 83.31 241 GLY A C 1
ATOM 1945 O O . GLY A 1 241 ? -6.843 6.611 -14.091 1.00 83.31 241 GLY A O 1
ATOM 1946 N N . PRO A 1 242 ? -8.615 5.207 -14.071 1.00 78.69 242 PRO A N 1
ATOM 1947 C CA . PRO A 1 242 ? -9.113 5.683 -12.799 1.00 78.69 242 PRO A CA 1
ATOM 1948 C C . PRO A 1 242 ? -8.100 5.320 -11.709 1.00 78.69 242 PRO A C 1
ATOM 1950 O O . PRO A 1 242 ? -7.636 4.184 -11.600 1.00 78.69 242 PRO A O 1
ATOM 1953 N N . VAL A 1 243 ? -7.742 6.311 -10.904 1.00 81.88 243 VAL A N 1
ATOM 1954 C CA . VAL A 1 243 ? -6.856 6.147 -9.752 1.00 81.88 243 VAL A CA 1
ATOM 1955 C C . VAL A 1 243 ? -7.673 6.270 -8.479 1.00 81.88 243 VAL A C 1
ATOM 1957 O O . VAL A 1 243 ? -8.572 7.108 -8.391 1.00 81.88 243 VAL A O 1
ATOM 1960 N N . GLU A 1 244 ? -7.366 5.438 -7.486 1.00 80.25 244 GLU A N 1
ATOM 1961 C CA . GLU A 1 244 ? -7.987 5.582 -6.176 1.00 80.25 244 GLU A CA 1
ATOM 1962 C C . GLU A 1 244 ? -7.493 6.882 -5.523 1.00 80.25 244 GLU A C 1
ATOM 1964 O O . GLU A 1 244 ? -6.279 7.091 -5.402 1.00 80.25 244 GLU A O 1
ATOM 1969 N N . PRO A 1 245 ? -8.400 7.785 -5.114 1.00 75.31 245 PRO A N 1
ATOM 1970 C CA . PRO A 1 245 ? -7.998 8.996 -4.425 1.00 75.31 245 PRO A CA 1
ATOM 1971 C C . PRO A 1 245 ? -7.454 8.662 -3.033 1.00 75.31 245 PRO A C 1
ATOM 1973 O O . PRO A 1 245 ? -7.839 7.675 -2.401 1.00 75.31 245 PRO A O 1
ATOM 1976 N N . SER A 1 246 ? -6.591 9.538 -2.520 1.00 78.38 246 SER A N 1
ATOM 1977 C CA . SER A 1 246 ? -6.129 9.465 -1.137 1.00 78.38 246 SER A CA 1
ATOM 1978 C C . SER A 1 246 ? -7.315 9.485 -0.173 1.00 78.38 246 SER A C 1
ATOM 1980 O O . SER A 1 246 ? -8.156 10.385 -0.229 1.00 78.38 246 SER A O 1
ATOM 1982 N N . GLN A 1 247 ? -7.348 8.530 0.748 1.00 77.88 247 GLN A N 1
ATOM 1983 C CA . GLN A 1 247 ? -8.338 8.460 1.815 1.00 77.88 247 GLN A CA 1
ATOM 1984 C C . GLN A 1 247 ? -7.739 9.006 3.112 1.00 77.88 247 GLN A C 1
ATOM 1986 O O . GLN A 1 247 ? -6.523 9.026 3.291 1.00 77.88 247 GLN A O 1
ATOM 1991 N N . PHE A 1 248 ? -8.586 9.371 4.077 1.00 71.88 248 PHE A N 1
ATOM 1992 C CA . PHE A 1 248 ? -8.132 9.824 5.401 1.00 71.88 248 PHE A CA 1
ATOM 1993 C C . PHE A 1 248 ? -7.169 8.832 6.087 1.00 71.88 248 PHE A C 1
ATOM 1995 O O . PHE A 1 248 ? -6.264 9.221 6.824 1.00 71.88 248 PHE A O 1
ATOM 2002 N N . LEU A 1 249 ? -7.355 7.534 5.832 1.00 73.56 249 LEU A N 1
ATOM 2003 C CA . LEU A 1 249 ? -6.573 6.451 6.428 1.00 73.56 249 LEU A CA 1
ATOM 2004 C C . LEU A 1 249 ? -5.400 5.983 5.581 1.00 73.56 249 LEU A C 1
ATOM 2006 O O . LEU A 1 249 ? -4.554 5.264 6.104 1.00 73.56 249 LEU A O 1
ATOM 2010 N N . SER A 1 250 ? -5.311 6.366 4.314 1.00 83.56 250 SER A N 1
ATOM 2011 C CA . SER A 1 250 ? -4.197 5.967 3.466 1.00 83.56 250 SER A CA 1
ATOM 2012 C C . SER A 1 250 ? -4.023 6.961 2.338 1.00 83.56 250 SER A C 1
ATOM 2014 O O . SER A 1 250 ? -4.911 7.157 1.504 1.00 83.56 250 SER A O 1
ATOM 2016 N N . TYR A 1 251 ? -2.847 7.567 2.314 1.00 88.50 251 TYR A N 1
ATOM 2017 C CA . TYR A 1 251 ? -2.397 8.319 1.169 1.00 88.50 251 TYR A CA 1
ATOM 2018 C C . TYR A 1 251 ? -2.152 7.397 -0.038 1.00 88.50 251 TYR A C 1
ATOM 2020 O O . TYR A 1 251 ? -1.393 6.429 0.052 1.00 88.50 251 TYR A O 1
ATOM 2028 N N . GLN A 1 252 ? -2.770 7.744 -1.169 1.00 89.69 252 GLN A N 1
ATOM 2029 C CA . GLN A 1 252 ? -2.553 7.135 -2.479 1.00 89.69 252 GLN A CA 1
ATOM 2030 C C . GLN A 1 252 ? -2.296 8.257 -3.484 1.00 89.69 252 GLN A C 1
ATOM 2032 O O . GLN A 1 252 ? -3.054 9.229 -3.543 1.00 89.69 252 GLN A O 1
ATOM 2037 N N . GLY A 1 253 ? -1.205 8.151 -4.235 1.00 90.88 253 GLY A N 1
ATOM 2038 C CA . GLY A 1 253 ? -0.787 9.175 -5.179 1.00 90.88 253 GLY A CA 1
ATOM 2039 C C . GLY A 1 253 ? 0.723 9.340 -5.320 1.00 90.88 253 GLY A C 1
ATOM 2040 O O . GLY A 1 253 ? 1.503 8.594 -4.720 1.00 90.88 253 GLY A O 1
ATOM 2041 N N . PRO A 1 254 ? 1.140 10.326 -6.130 1.00 91.69 254 PRO A N 1
ATOM 2042 C CA . PRO A 1 254 ? 2.534 10.709 -6.269 1.00 91.69 254 PRO A CA 1
ATOM 2043 C C . PRO A 1 254 ? 3.130 11.167 -4.938 1.00 91.69 254 PRO A C 1
ATOM 2045 O O . PRO A 1 254 ? 2.561 12.012 -4.243 1.00 91.69 254 PRO A O 1
ATOM 2048 N N . LEU A 1 255 ? 4.282 10.621 -4.578 1.00 92.25 255 LEU A N 1
ATOM 2049 C CA . LEU A 1 255 ? 5.024 10.993 -3.376 1.00 92.25 255 LEU A CA 1
ATOM 2050 C C . LEU A 1 255 ? 6.526 10.868 -3.605 1.00 92.25 255 LEU A C 1
ATOM 2052 O O . LEU A 1 255 ? 6.958 10.260 -4.585 1.00 92.25 255 LEU A O 1
ATOM 2056 N N . GLY A 1 256 ? 7.317 11.444 -2.709 1.00 89.31 256 GLY A N 1
ATOM 2057 C CA . GLY A 1 256 ? 8.766 11.345 -2.778 1.00 89.31 256 GLY A CA 1
ATOM 2058 C C . GLY A 1 256 ? 9.479 12.355 -1.900 1.00 89.31 256 GLY A C 1
ATOM 2059 O O . GLY A 1 256 ? 8.858 13.145 -1.184 1.00 89.31 256 GLY A O 1
ATOM 2060 N N . ILE A 1 257 ? 10.801 12.336 -1.996 1.00 86.38 257 ILE A N 1
ATOM 2061 C CA . ILE A 1 257 ? 11.688 13.343 -1.436 1.00 86.38 257 ILE A CA 1
ATOM 2062 C C . ILE A 1 257 ? 12.198 14.199 -2.593 1.00 86.38 257 ILE A C 1
ATOM 2064 O O . ILE A 1 257 ? 12.764 13.693 -3.560 1.00 86.38 257 ILE A O 1
ATOM 2068 N N . PHE A 1 258 ? 11.956 15.504 -2.499 1.00 77.19 258 PHE A N 1
ATOM 2069 C CA . PHE A 1 258 ? 12.321 16.482 -3.515 1.00 77.19 258 PHE A CA 1
ATOM 2070 C C . PHE A 1 258 ? 13.231 17.518 -2.900 1.00 77.19 258 PHE A C 1
ATOM 2072 O O . PHE A 1 258 ? 12.810 18.271 -2.018 1.00 77.19 258 PHE A O 1
ATOM 2079 N N . SER A 1 259 ? 14.474 17.567 -3.366 1.00 72.81 259 SER A N 1
ATOM 2080 C CA . SER A 1 259 ? 15.479 18.449 -2.792 1.00 72.81 259 SER A CA 1
ATOM 2081 C C . SER A 1 259 ? 15.572 18.240 -1.267 1.00 72.81 259 SER A C 1
ATOM 2083 O O . SER A 1 259 ? 15.684 19.197 -0.502 1.00 72.81 259 SER A O 1
ATOM 2085 N N . GLY A 1 260 ? 15.545 16.990 -0.800 1.00 74.00 260 GLY A N 1
ATOM 2086 C CA . GLY A 1 260 ? 15.594 16.643 0.628 1.00 74.00 260 GLY A CA 1
ATOM 2087 C C . GLY A 1 260 ? 14.318 16.914 1.443 1.00 74.00 260 GLY A C 1
ATOM 2088 O O . GLY A 1 260 ? 14.327 16.681 2.650 1.00 74.00 260 GLY A O 1
ATOM 2089 N N . GLU A 1 261 ? 13.225 17.381 0.829 1.00 80.00 261 GLU A N 1
ATOM 2090 C CA . GLU A 1 261 ? 11.930 17.568 1.496 1.00 80.00 261 GLU A CA 1
ATOM 2091 C C . GLU A 1 261 ? 10.927 16.484 1.092 1.00 80.00 261 GLU A C 1
ATOM 2093 O O . GLU A 1 261 ? 10.668 16.277 -0.093 1.00 80.00 261 GLU A O 1
ATOM 2098 N N . TRP A 1 262 ? 10.292 15.844 2.074 1.00 86.19 262 TRP A N 1
ATOM 2099 C CA . TRP A 1 262 ? 9.167 14.940 1.833 1.00 86.19 262 TRP A CA 1
ATOM 2100 C C . TRP A 1 262 ? 7.957 15.698 1.275 1.00 86.19 262 TRP A C 1
ATOM 2102 O O . TRP A 1 262 ? 7.490 16.660 1.893 1.00 86.19 262 TRP A O 1
ATOM 2112 N N . LYS A 1 263 ? 7.411 15.253 0.135 1.00 87.12 263 LYS A N 1
ATOM 2113 C CA . LYS A 1 263 ? 6.168 15.801 -0.429 1.00 87.12 263 LYS A CA 1
ATOM 2114 C C . LYS A 1 263 ? 5.230 14.703 -0.902 1.00 87.12 263 LYS A C 1
ATOM 2116 O O . LYS A 1 263 ? 5.633 13.668 -1.425 1.00 87.12 263 LYS A O 1
ATOM 2121 N N . THR A 1 264 ? 3.947 14.997 -0.751 1.00 89.25 264 THR A N 1
ATOM 2122 C CA . THR A 1 264 ? 2.826 14.218 -1.272 1.00 89.25 264 THR A CA 1
ATOM 2123 C C . THR A 1 264 ? 1.990 15.141 -2.154 1.00 89.25 264 THR A C 1
ATOM 2125 O O . THR A 1 264 ? 1.773 16.304 -1.810 1.00 89.25 264 THR A O 1
ATOM 2128 N N . ILE A 1 265 ? 1.581 14.667 -3.329 1.00 87.88 265 ILE A N 1
ATOM 2129 C CA . ILE A 1 265 ? 0.832 15.446 -4.318 1.00 87.88 265 ILE A CA 1
ATOM 2130 C C . ILE A 1 265 ? -0.397 14.649 -4.751 1.00 87.88 265 ILE A C 1
ATOM 2132 O O . ILE A 1 265 ? -0.270 13.574 -5.326 1.00 87.88 265 ILE A O 1
ATOM 2136 N N . SER A 1 266 ? -1.599 15.189 -4.534 1.00 87.44 266 SER A N 1
ATOM 2137 C CA . SER A 1 266 ? -2.825 14.506 -4.956 1.00 87.44 266 SER A CA 1
ATOM 2138 C C . SER A 1 266 ? -2.971 14.468 -6.481 1.00 87.44 266 SER A C 1
ATOM 2140 O O . SER A 1 266 ? -2.609 15.415 -7.187 1.00 87.44 266 SER A O 1
ATOM 2142 N N . TYR A 1 267 ? -3.585 13.399 -6.991 1.00 86.81 267 TYR A N 1
ATOM 2143 C CA . TYR A 1 267 ? -3.906 13.263 -8.415 1.00 86.81 267 TYR A CA 1
ATOM 2144 C C . TYR A 1 267 ? -4.761 14.425 -8.945 1.00 86.81 267 TYR A C 1
ATOM 2146 O O . TYR A 1 267 ? -4.517 14.920 -10.043 1.00 86.81 267 TYR A O 1
ATOM 2154 N N . GLU A 1 268 ? -5.711 14.924 -8.149 1.00 84.88 268 GLU A N 1
ATOM 2155 C CA . GLU A 1 268 ? -6.520 16.097 -8.507 1.00 84.88 268 GLU A CA 1
ATOM 2156 C C . GLU A 1 268 ? -5.679 17.363 -8.702 1.00 84.88 268 GLU A C 1
ATOM 2158 O O . GLU A 1 268 ? -5.982 18.187 -9.567 1.00 84.88 268 GLU A O 1
ATOM 2163 N N . THR A 1 269 ? -4.625 17.533 -7.899 1.00 84.88 269 THR A N 1
ATOM 2164 C CA . THR A 1 269 ? -3.716 18.676 -8.024 1.00 84.88 269 THR A CA 1
ATOM 2165 C C . THR A 1 269 ? -2.912 18.571 -9.315 1.00 84.88 269 THR A C 1
ATOM 2167 O O . THR A 1 269 ? -2.820 19.560 -10.042 1.00 84.88 269 THR A O 1
ATOM 2170 N N . LEU A 1 270 ? -2.416 17.372 -9.646 1.00 84.50 270 LEU A N 1
ATOM 2171 C CA . LEU A 1 270 ? -1.656 17.135 -10.878 1.00 84.50 270 LEU A CA 1
ATOM 2172 C C . LEU A 1 270 ? -2.465 17.369 -12.153 1.00 84.50 270 LEU A C 1
ATOM 2174 O O . LEU A 1 270 ? -1.909 17.861 -13.130 1.00 84.50 270 LEU A O 1
ATOM 2178 N N . LEU A 1 271 ? -3.765 17.057 -12.150 1.00 85.44 271 LEU A N 1
ATOM 2179 C CA . LEU A 1 271 ? -4.641 17.352 -13.291 1.00 85.44 271 LEU A CA 1
ATOM 2180 C C . LEU A 1 271 ? -4.823 18.859 -13.523 1.00 85.44 271 LEU A C 1
ATOM 2182 O O . LEU A 1 271 ? -5.114 19.276 -14.641 1.00 85.44 271 LEU A O 1
ATOM 2186 N N . LYS A 1 272 ? -4.686 19.679 -12.473 1.00 84.19 272 LYS A N 1
ATOM 2187 C CA . LYS A 1 272 ? -4.866 21.137 -12.549 1.00 84.19 272 LYS A CA 1
ATOM 2188 C C . LYS A 1 272 ? -3.569 21.866 -12.868 1.00 84.19 272 LYS A C 1
ATOM 2190 O O . LYS A 1 272 ? -3.597 22.859 -13.593 1.00 84.19 272 LYS A O 1
ATOM 2195 N N . LYS A 1 273 ? -2.456 21.442 -12.265 1.00 80.44 273 LYS A N 1
ATOM 2196 C CA . LYS A 1 273 ? -1.151 22.089 -12.413 1.00 80.44 273 LYS A CA 1
ATOM 2197 C C . LYS A 1 273 ? -0.034 21.044 -12.420 1.00 80.44 273 LYS A C 1
ATOM 2199 O O . LYS A 1 273 ? 0.028 20.246 -11.483 1.00 80.44 273 LYS A O 1
ATOM 2204 N N . PRO A 1 274 ? 0.875 21.082 -13.412 1.00 79.06 274 PRO A N 1
ATOM 2205 C CA . PRO A 1 274 ? 2.079 20.268 -13.359 1.00 79.06 274 PRO A CA 1
ATOM 2206 C C . PRO A 1 274 ? 2.959 20.711 -12.183 1.00 79.06 274 PRO A C 1
ATOM 2208 O O . PRO A 1 274 ? 2.947 21.876 -11.776 1.00 79.06 274 PRO A O 1
ATOM 2211 N N . PHE A 1 275 ? 3.727 19.773 -11.643 1.00 78.88 275 PHE A N 1
ATOM 2212 C CA . PHE A 1 275 ? 4.707 20.005 -10.591 1.00 78.88 275 PHE A CA 1
ATOM 2213 C C . PHE A 1 275 ? 6.113 19.771 -11.144 1.00 78.88 275 PHE A C 1
ATOM 2215 O O . PHE A 1 275 ? 6.357 18.798 -11.848 1.00 78.88 275 PHE A O 1
ATOM 2222 N N . GLN A 1 276 ? 7.054 20.651 -10.816 1.00 75.38 276 GLN A N 1
ATOM 2223 C CA . GLN A 1 276 ? 8.446 20.536 -11.240 1.00 75.38 276 GLN A CA 1
ATOM 2224 C C . GLN A 1 276 ? 9.366 20.870 -10.068 1.00 75.38 276 GLN A C 1
ATOM 2226 O O . GLN A 1 276 ? 9.095 21.803 -9.310 1.00 75.38 276 GLN A O 1
ATOM 2231 N N . ALA A 1 277 ? 10.450 20.110 -9.930 1.00 66.06 277 ALA A N 1
ATOM 2232 C CA . ALA A 1 277 ? 11.491 20.349 -8.939 1.00 66.06 277 ALA A CA 1
ATOM 2233 C C . ALA A 1 277 ? 12.873 20.052 -9.539 1.00 66.06 277 ALA A C 1
ATOM 2235 O O . ALA A 1 277 ? 13.060 19.039 -10.210 1.00 66.06 277 ALA A O 1
ATOM 2236 N N . ASP A 1 278 ? 13.848 20.919 -9.275 1.00 58.94 278 ASP A N 1
ATOM 2237 C CA . ASP A 1 278 ? 15.234 20.705 -9.702 1.00 58.94 278 ASP A CA 1
ATOM 2238 C C . ASP A 1 278 ? 16.008 19.927 -8.628 1.00 58.94 278 ASP A C 1
ATOM 2240 O O . ASP A 1 278 ? 15.999 20.301 -7.450 1.00 58.94 278 ASP A O 1
ATOM 2244 N N . ILE A 1 279 ? 16.734 18.879 -9.029 1.00 58.75 279 ILE A N 1
ATOM 2245 C CA . ILE A 1 279 ? 17.679 18.171 -8.159 1.00 58.75 279 ILE A CA 1
ATOM 2246 C C . ILE A 1 279 ? 19.027 18.875 -8.317 1.00 58.75 279 ILE A C 1
ATOM 2248 O O . ILE A 1 279 ? 19.775 18.623 -9.259 1.00 58.75 279 ILE A O 1
ATOM 2252 N N . LYS A 1 280 ? 19.317 19.824 -7.421 1.00 49.50 280 LYS A N 1
ATOM 2253 C CA . LYS A 1 280 ? 20.610 20.525 -7.380 1.00 49.50 280 LYS A CA 1
ATOM 2254 C C . LYS A 1 280 ? 21.523 19.878 -6.342 1.00 49.50 280 LYS A C 1
ATOM 2256 O O . LYS A 1 280 ? 21.125 19.743 -5.178 1.00 49.50 280 LYS A O 1
ATOM 2261 N N . GLU A 1 281 ? 22.766 19.579 -6.720 1.00 42.81 281 GLU A N 1
ATOM 2262 C CA . GLU A 1 281 ? 23.853 19.563 -5.742 1.00 42.81 281 GLU A CA 1
ATOM 2263 C C . GLU A 1 281 ? 24.068 21.000 -5.271 1.00 42.81 281 GLU A C 1
ATOM 2265 O O . GLU A 1 281 ? 24.446 21.879 -6.043 1.00 42.81 281 GLU A O 1
ATOM 2270 N N . THR A 1 282 ? 23.827 21.263 -3.993 1.00 35.72 282 THR A N 1
ATOM 2271 C CA . THR A 1 282 ? 24.409 22.438 -3.353 1.00 35.72 282 THR A CA 1
ATOM 2272 C C . THR A 1 282 ? 24.778 22.102 -1.925 1.00 35.72 282 THR A C 1
ATOM 2274 O O . THR A 1 282 ? 23.941 21.698 -1.116 1.00 35.72 282 THR A O 1
ATOM 2277 N N . GLY A 1 283 ? 26.065 22.281 -1.634 1.00 37.84 283 GLY A N 1
ATOM 2278 C CA . GLY A 1 283 ? 26.590 22.265 -0.284 1.00 37.84 283 GLY A CA 1
ATOM 2279 C C . GLY A 1 283 ? 25.881 23.270 0.624 1.00 37.84 283 GLY A C 1
ATOM 2280 O O . GLY A 1 283 ? 25.302 24.265 0.187 1.00 37.84 283 GLY A O 1
ATOM 2281 N N . SER A 1 284 ? 25.994 22.998 1.920 1.00 31.27 284 SER A N 1
ATOM 2282 C CA . SER A 1 284 ? 25.917 24.020 2.963 1.00 31.27 284 SER A CA 1
ATOM 2283 C C . SER A 1 284 ? 24.583 24.762 3.077 1.00 31.27 284 SER A C 1
ATOM 2285 O O . SER A 1 284 ? 24.536 25.991 3.075 1.00 31.27 284 SER A O 1
ATOM 2287 N N . ARG A 1 285 ? 23.485 24.040 3.302 1.00 30.61 285 ARG A N 1
ATOM 2288 C CA . ARG A 1 285 ? 22.432 24.574 4.176 1.00 30.61 285 ARG A CA 1
ATOM 2289 C C . ARG A 1 285 ? 21.936 23.478 5.099 1.00 30.61 285 ARG A C 1
ATOM 2291 O O . ARG A 1 285 ? 21.305 22.521 4.667 1.00 30.61 285 ARG A O 1
ATOM 2298 N N . GLU A 1 286 ? 22.322 23.614 6.363 1.00 28.41 286 GLU A N 1
ATOM 2299 C CA . GLU A 1 286 ? 21.958 22.725 7.458 1.00 28.41 286 GLU A CA 1
ATOM 2300 C C . GLU A 1 286 ? 20.430 22.597 7.567 1.00 28.41 286 GLU A C 1
ATOM 2302 O O . GLU A 1 286 ? 19.749 23.598 7.797 1.00 28.41 286 GLU A O 1
ATOM 2307 N N . PRO A 1 287 ? 19.865 21.382 7.493 1.00 35.53 287 PRO A N 1
ATOM 2308 C CA . PRO A 1 287 ? 18.662 21.070 8.235 1.00 35.53 287 PRO A CA 1
ATOM 2309 C C . PRO A 1 287 ? 19.082 20.855 9.692 1.00 35.53 287 PRO A C 1
ATOM 2311 O O . PRO A 1 287 ? 19.968 20.041 9.981 1.00 35.53 287 PRO A O 1
ATOM 2314 N N . ALA A 1 288 ? 18.465 21.596 10.611 1.00 36.69 288 ALA A N 1
ATOM 2315 C CA . ALA A 1 288 ? 18.643 21.393 12.040 1.00 36.69 288 ALA A CA 1
ATOM 2316 C C . ALA A 1 288 ? 18.311 19.932 12.396 1.00 36.69 288 ALA A C 1
ATOM 2318 O O . ALA A 1 288 ? 17.160 19.520 12.278 1.00 36.69 288 ALA A O 1
ATOM 2319 N N . GLY A 1 289 ? 19.312 19.155 12.830 1.00 35.28 289 GLY A N 1
ATOM 2320 C CA . GLY A 1 289 ? 19.050 17.922 13.579 1.00 35.28 289 GLY A CA 1
ATOM 2321 C C . GLY A 1 289 ? 19.891 16.679 13.301 1.00 35.28 289 GLY A C 1
ATOM 2322 O O . GLY A 1 289 ? 19.689 15.711 14.021 1.00 35.28 289 GLY A O 1
ATOM 2323 N N . ASP A 1 290 ? 20.834 16.652 12.352 1.00 35.38 290 ASP A N 1
ATOM 2324 C CA . ASP A 1 290 ? 21.660 15.443 12.165 1.00 35.38 290 ASP A CA 1
ATOM 2325 C C . ASP A 1 290 ? 23.139 15.770 11.895 1.00 35.38 290 ASP A C 1
ATOM 2327 O O . ASP A 1 290 ? 23.481 16.391 10.886 1.00 35.38 290 ASP A O 1
ATOM 2331 N N . LYS A 1 291 ? 24.013 15.391 12.840 1.00 35.62 291 LYS A N 1
ATOM 2332 C CA . LYS A 1 291 ? 25.469 15.649 12.860 1.00 35.62 291 LYS A CA 1
ATOM 2333 C C . LYS A 1 291 ? 26.287 14.424 12.415 1.00 35.62 291 LYS A C 1
ATOM 2335 O O . LYS A 1 291 ? 27.370 14.185 12.939 1.00 35.62 291 LYS A O 1
ATOM 2340 N N . SER A 1 292 ? 25.790 13.648 11.456 1.00 36.50 292 SER A N 1
ATOM 2341 C CA . SER A 1 292 ? 26.565 12.584 10.806 1.00 36.50 292 SER A CA 1
ATOM 2342 C C . SER A 1 292 ? 27.048 13.037 9.421 1.00 36.50 292 SER A C 1
ATOM 2344 O O . SER A 1 292 ? 26.255 13.334 8.525 1.00 36.50 292 SER A O 1
ATOM 2346 N N . GLY A 1 293 ? 28.369 13.153 9.262 1.00 31.83 293 GLY A N 1
ATOM 2347 C CA . GLY A 1 293 ? 29.076 13.736 8.114 1.00 31.83 293 GLY A CA 1
ATOM 2348 C C . GLY A 1 293 ? 29.159 12.863 6.858 1.00 31.83 293 GLY A C 1
ATOM 2349 O O . GLY A 1 293 ? 30.205 12.835 6.225 1.00 31.83 293 GLY A O 1
ATOM 2350 N N . ASN A 1 294 ? 28.086 12.163 6.482 1.00 35.75 294 ASN A N 1
ATOM 2351 C CA . ASN A 1 294 ? 28.046 11.384 5.238 1.00 35.75 294 ASN A CA 1
ATOM 2352 C C . ASN A 1 294 ? 26.646 11.432 4.593 1.00 35.75 294 ASN A C 1
ATOM 2354 O O . ASN A 1 294 ? 25.937 10.432 4.505 1.00 35.75 294 ASN A O 1
ATOM 2358 N N . ARG A 1 295 ? 26.184 12.633 4.217 1.00 39.69 295 ARG A N 1
ATOM 2359 C CA . ARG A 1 295 ? 24.833 12.854 3.670 1.00 39.69 295 ARG A CA 1
ATOM 2360 C C . ARG A 1 295 ? 24.878 13.082 2.158 1.00 39.69 295 ARG A C 1
ATOM 2362 O O . ARG A 1 295 ? 24.876 14.221 1.708 1.00 39.69 295 ARG A O 1
ATOM 2369 N N . GLY A 1 296 ? 24.871 11.997 1.382 1.00 45.72 296 GLY A N 1
ATOM 2370 C CA . GLY A 1 296 ? 24.339 12.050 0.016 1.00 45.72 296 GLY A CA 1
ATOM 2371 C C . GLY A 1 296 ? 22.846 12.402 0.070 1.00 45.72 296 GLY A C 1
ATOM 2372 O O . GLY A 1 296 ? 22.130 11.902 0.944 1.00 45.72 296 GLY A O 1
ATOM 2373 N N . ARG A 1 297 ? 22.381 13.310 -0.795 1.00 54.56 297 ARG A N 1
ATOM 2374 C CA . ARG A 1 297 ? 20.963 13.701 -0.869 1.00 54.56 297 ARG A CA 1
ATOM 2375 C C . ARG A 1 297 ? 20.162 12.545 -1.479 1.00 54.56 297 ARG A C 1
ATOM 2377 O O . ARG A 1 297 ? 20.590 11.952 -2.464 1.00 54.56 297 ARG A O 1
ATOM 2384 N N . SER A 1 298 ? 19.033 12.217 -0.862 1.00 58.94 298 SER A N 1
ATOM 2385 C CA . SER A 1 298 ? 18.093 11.194 -1.330 1.00 58.94 298 SER A CA 1
ATOM 2386 C C . SER A 1 298 ? 16.936 11.887 -2.016 1.00 58.94 298 SER A C 1
ATOM 2388 O O . SER A 1 298 ? 16.081 12.447 -1.343 1.00 58.94 298 SER A O 1
ATOM 2390 N N . ASP A 1 299 ? 16.934 11.884 -3.344 1.00 78.94 299 ASP A N 1
ATOM 2391 C CA . ASP A 1 299 ? 15.823 12.410 -4.124 1.00 78.94 299 ASP A CA 1
ATOM 2392 C C . ASP A 1 299 ? 15.243 11.257 -4.956 1.00 78.94 299 ASP A C 1
ATOM 2394 O O . ASP A 1 299 ? 15.775 10.854 -5.994 1.00 78.94 299 ASP A O 1
ATOM 2398 N N . TRP A 1 300 ? 14.156 10.687 -4.442 1.00 87.94 300 TRP A N 1
ATOM 2399 C CA . TRP A 1 300 ? 13.368 9.654 -5.102 1.00 87.94 300 TRP A CA 1
ATOM 2400 C C . TRP A 1 300 ? 11.909 10.074 -5.128 1.00 87.94 300 TRP A C 1
ATOM 2402 O O . TRP A 1 300 ? 11.437 10.815 -4.268 1.00 87.94 300 TRP A O 1
ATOM 2412 N N . PHE A 1 301 ? 11.166 9.560 -6.093 1.00 89.69 301 PHE A N 1
ATOM 2413 C CA . PHE A 1 301 ? 9.729 9.765 -6.160 1.00 89.69 301 PHE A CA 1
ATOM 2414 C C . PHE A 1 301 ? 9.055 8.572 -6.807 1.00 89.69 301 PHE A C 1
ATOM 2416 O O . PHE A 1 301 ? 9.681 7.781 -7.505 1.00 89.69 301 PHE A O 1
ATOM 2423 N N . GLY A 1 302 ? 7.752 8.461 -6.626 1.00 92.25 302 GLY A N 1
ATOM 2424 C CA . GLY A 1 302 ? 6.986 7.382 -7.211 1.00 92.25 302 GLY A CA 1
ATOM 2425 C C . GLY A 1 302 ? 5.497 7.603 -7.118 1.00 92.25 302 GLY A C 1
ATOM 2426 O O . GLY A 1 302 ? 5.026 8.589 -6.554 1.00 92.25 302 GLY A O 1
ATOM 2427 N N . PHE A 1 303 ? 4.760 6.641 -7.651 1.00 94.62 303 PHE A N 1
ATOM 2428 C CA . PHE A 1 303 ? 3.332 6.513 -7.420 1.00 94.62 303 PHE A CA 1
ATOM 2429 C C . PHE A 1 303 ? 3.109 5.447 -6.351 1.00 94.62 303 PHE A C 1
ATOM 2431 O O . PHE A 1 303 ? 3.620 4.330 -6.457 1.00 94.62 303 PHE A O 1
ATOM 2438 N N . SER A 1 304 ? 2.361 5.819 -5.318 1.00 93.81 304 SER A N 1
ATOM 2439 C CA . SER A 1 304 ? 2.000 4.949 -4.204 1.00 93.81 304 SER A CA 1
ATOM 2440 C C . SER A 1 304 ? 0.529 4.570 -4.306 1.00 93.81 304 SER A C 1
ATOM 2442 O O . SER A 1 304 ? -0.335 5.446 -4.356 1.00 93.81 304 SER A O 1
ATOM 2444 N N . ASP A 1 305 ? 0.259 3.270 -4.318 1.00 91.69 305 ASP A N 1
ATOM 2445 C CA . ASP A 1 305 ? -1.069 2.688 -4.105 1.00 91.69 305 ASP A CA 1
ATOM 2446 C C . ASP A 1 305 ? -1.211 2.252 -2.648 1.00 91.69 305 ASP A C 1
ATOM 2448 O O . ASP A 1 305 ? -0.249 2.325 -1.887 1.00 91.69 305 ASP A O 1
ATOM 2452 N N . LYS A 1 306 ? -2.375 1.735 -2.234 1.00 89.00 306 LYS A N 1
ATOM 2453 C CA . LYS A 1 306 ? -2.586 1.240 -0.860 1.00 89.00 306 LYS A CA 1
ATOM 2454 C C . LYS A 1 306 ? -1.459 0.320 -0.362 1.00 89.00 306 LYS A C 1
ATOM 2456 O O . LYS A 1 306 ? -0.918 0.576 0.713 1.00 89.00 306 LYS A O 1
ATOM 2461 N N . TYR A 1 307 ? -1.063 -0.681 -1.156 1.00 92.12 307 TYR A N 1
ATOM 2462 C CA . TYR A 1 307 ? -0.054 -1.691 -0.785 1.00 92.12 307 TYR A CA 1
ATOM 2463 C C . TYR A 1 307 ? 1.208 -1.700 -1.652 1.00 92.12 307 TYR A C 1
ATOM 2465 O O . TYR A 1 307 ? 2.171 -2.376 -1.298 1.00 92.12 307 TYR A O 1
ATOM 2473 N N . TRP A 1 308 ? 1.227 -0.961 -2.761 1.00 94.62 308 TRP A N 1
ATOM 2474 C CA . TRP A 1 308 ? 2.278 -1.061 -3.778 1.00 94.62 308 TRP A CA 1
ATOM 2475 C C . TRP A 1 308 ? 2.966 0.277 -4.000 1.00 94.62 308 TRP A C 1
ATOM 2477 O O . TRP A 1 308 ? 2.362 1.335 -3.814 1.00 94.62 308 TRP A O 1
ATOM 2487 N N . LEU A 1 309 ? 4.229 0.219 -4.406 1.00 95.69 309 LEU A N 1
ATOM 2488 C CA . LEU A 1 309 ? 5.025 1.387 -4.743 1.00 95.69 309 LEU A CA 1
ATOM 2489 C C . LEU A 1 309 ? 5.789 1.127 -6.037 1.00 95.69 309 LEU A C 1
ATOM 2491 O O . LEU A 1 309 ? 6.505 0.131 -6.156 1.00 95.69 309 LEU A O 1
ATOM 2495 N N . VAL A 1 310 ? 5.670 2.066 -6.973 1.00 96.19 310 VAL A N 1
ATOM 2496 C CA . VAL A 1 310 ? 6.598 2.191 -8.098 1.00 96.19 310 VAL A CA 1
ATOM 2497 C C . VAL A 1 310 ? 7.312 3.516 -7.959 1.00 96.19 310 VAL A C 1
ATOM 2499 O O . VAL A 1 310 ? 6.714 4.572 -8.180 1.00 96.19 310 VAL A O 1
ATOM 2502 N N . ALA A 1 311 ? 8.579 3.453 -7.579 1.00 93.94 311 ALA A N 1
ATOM 2503 C CA . ALA A 1 311 ? 9.423 4.614 -7.375 1.00 93.94 311 ALA A CA 1
ATOM 2504 C C . ALA A 1 311 ? 10.653 4.564 -8.274 1.00 93.94 311 ALA A C 1
ATOM 2506 O O . ALA A 1 311 ? 11.124 3.491 -8.643 1.00 93.94 311 ALA A O 1
ATOM 2507 N N . MET A 1 312 ? 11.179 5.737 -8.604 1.00 91.31 312 MET A N 1
ATOM 2508 C CA . MET A 1 312 ? 12.477 5.909 -9.225 1.00 91.31 312 MET A CA 1
ATOM 2509 C C . MET A 1 312 ? 13.303 6.960 -8.495 1.00 91.31 312 MET A C 1
ATOM 2511 O O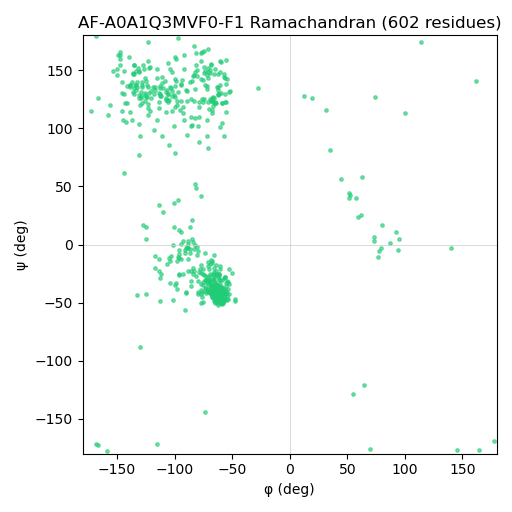 . MET A 1 312 ? 12.774 7.922 -7.940 1.00 91.31 312 MET A O 1
ATOM 2515 N N . GLY A 1 313 ? 14.613 6.765 -8.516 1.00 87.31 313 GLY A N 1
ATOM 2516 C CA . GLY A 1 313 ? 15.599 7.674 -7.955 1.00 87.31 313 GLY A CA 1
ATOM 2517 C C . GLY A 1 313 ? 16.884 7.632 -8.774 1.00 87.31 313 GLY A C 1
ATOM 2518 O O . GLY A 1 313 ? 17.145 6.686 -9.525 1.00 87.31 313 GLY A O 1
ATOM 2519 N N . GLY A 1 314 ? 17.704 8.667 -8.653 1.00 78.69 314 GLY A N 1
ATOM 2520 C CA . GLY A 1 314 ? 18.978 8.740 -9.358 1.00 78.69 314 GLY A CA 1
ATOM 2521 C C . GLY A 1 314 ? 19.874 9.859 -8.855 1.00 78.69 314 GLY A C 1
ATOM 2522 O O . GLY A 1 314 ? 19.603 10.451 -7.818 1.00 78.69 314 GLY A O 1
ATOM 2523 N N . GLY A 1 315 ? 20.971 10.091 -9.578 1.00 65.00 315 GLY A N 1
ATOM 2524 C CA . GLY A 1 315 ? 21.888 11.209 -9.334 1.00 65.00 315 GLY A CA 1
ATOM 2525 C C . GLY A 1 315 ? 21.324 12.571 -9.768 1.00 65.00 315 GLY A C 1
ATOM 2526 O O . GLY A 1 315 ? 20.129 12.830 -9.659 1.00 65.00 315 GLY A O 1
ATOM 2527 N N . GLU A 1 316 ? 22.190 13.449 -10.272 1.00 64.88 316 GLU A N 1
ATOM 2528 C CA . GLU A 1 316 ? 21.826 14.810 -10.689 1.00 64.88 316 GLU A CA 1
ATOM 2529 C C . GLU A 1 316 ? 20.776 14.839 -11.810 1.00 64.88 316 GLU A C 1
ATOM 2531 O O . GLU A 1 316 ? 20.865 14.088 -12.782 1.00 64.88 316 GLU A O 1
ATOM 2536 N N . GLY A 1 317 ? 19.788 15.732 -11.706 1.00 72.75 317 GLY A N 1
ATOM 2537 C CA . GLY A 1 317 ? 18.731 15.813 -12.706 1.00 72.75 317 GLY A CA 1
ATOM 2538 C C . GLY A 1 317 ? 17.637 16.837 -12.419 1.00 72.75 317 GLY A C 1
ATOM 2539 O O . GLY A 1 317 ? 17.726 17.667 -11.517 1.00 72.75 317 GLY A O 1
ATOM 2540 N N . SER A 1 318 ? 16.561 16.776 -13.194 1.00 76.56 318 SER A N 1
ATOM 2541 C CA . SER A 1 318 ? 15.338 17.535 -12.916 1.00 76.56 318 SER A CA 1
ATOM 2542 C C . SER A 1 318 ? 14.132 16.618 -12.937 1.00 76.56 318 SER A C 1
ATOM 2544 O O . SER A 1 318 ? 14.014 15.748 -13.806 1.00 76.56 318 SER A O 1
ATOM 2546 N N . PHE A 1 319 ? 13.225 16.853 -12.002 1.00 82.56 319 PHE A N 1
ATOM 2547 C CA . PHE A 1 319 ? 12.002 16.100 -11.835 1.00 82.56 319 PHE A CA 1
ATOM 2548 C C . PHE A 1 319 ? 10.793 16.871 -12.357 1.00 82.56 319 PHE A C 1
ATOM 2550 O O . PHE A 1 319 ? 10.623 18.055 -12.060 1.00 82.56 319 PHE A O 1
ATOM 2557 N N . GLN A 1 320 ? 9.921 16.179 -13.088 1.00 85.88 320 GLN A N 1
ATOM 2558 C CA . GLN A 1 320 ? 8.646 16.711 -13.560 1.00 85.88 320 GLN A CA 1
ATOM 2559 C C . GLN A 1 320 ? 7.520 15.705 -13.303 1.00 85.88 320 GLN A C 1
ATOM 2561 O O . GLN A 1 320 ? 7.650 14.523 -13.615 1.00 85.88 320 GLN A O 1
ATOM 2566 N N . LEU A 1 321 ? 6.404 16.187 -12.759 1.00 86.75 321 LEU A N 1
ATOM 2567 C CA . LEU A 1 321 ? 5.123 15.490 -12.701 1.00 86.75 321 LEU A CA 1
ATOM 2568 C C . LEU A 1 321 ? 4.089 16.271 -13.485 1.00 86.75 321 LEU A C 1
ATOM 2570 O O . LEU A 1 321 ? 3.888 17.464 -13.248 1.00 86.75 321 LEU A O 1
ATOM 2574 N N . ASP A 1 322 ? 3.344 15.575 -14.325 1.00 85.12 322 ASP A N 1
ATOM 2575 C CA . ASP A 1 322 ? 2.182 16.135 -14.988 1.00 85.12 322 ASP A CA 1
ATOM 2576 C C . ASP A 1 322 ? 1.001 15.166 -14.969 1.00 85.12 322 ASP A C 1
ATOM 2578 O O . ASP A 1 322 ? 1.149 13.944 -14.976 1.00 85.12 322 ASP A O 1
ATOM 2582 N N . GLY A 1 323 ? -0.198 15.740 -14.891 1.00 86.44 323 GLY A N 1
ATOM 2583 C CA . GLY A 1 323 ? -1.459 15.041 -15.077 1.00 86.44 323 GLY A CA 1
ATOM 2584 C C . GLY A 1 323 ? -2.193 15.642 -16.268 1.00 86.44 323 GLY A C 1
ATOM 2585 O O . GLY A 1 323 ? -2.266 16.863 -16.404 1.00 86.44 323 GLY A O 1
ATOM 2586 N N . ARG A 1 324 ? -2.746 14.798 -17.138 1.00 84.44 324 ARG A N 1
ATOM 2587 C CA . ARG A 1 324 ? -3.529 15.225 -18.301 1.00 84.44 324 ARG A CA 1
ATOM 2588 C C . ARG A 1 324 ? -4.866 14.508 -18.311 1.00 84.44 324 ARG A C 1
ATOM 2590 O O . ARG A 1 324 ? -4.916 13.283 -18.377 1.00 84.44 324 ARG A O 1
ATOM 2597 N N . ALA A 1 325 ? -5.945 15.282 -18.286 1.00 82.25 325 ALA A N 1
ATOM 2598 C CA . ALA A 1 325 ? -7.271 14.786 -18.625 1.00 82.25 325 ALA A CA 1
ATOM 2599 C C . ALA A 1 325 ? -7.443 14.880 -20.147 1.00 82.25 325 ALA A C 1
ATOM 2601 O O . ALA A 1 325 ? -7.238 15.943 -20.731 1.00 82.25 325 ALA A O 1
ATOM 2602 N N . LEU A 1 326 ? -7.784 13.766 -20.787 1.00 74.81 326 LEU A N 1
ATOM 2603 C CA . LEU A 1 326 ? -7.983 13.682 -22.231 1.00 74.81 326 LEU A CA 1
ATOM 2604 C C . LEU A 1 326 ? -9.467 13.422 -22.510 1.00 74.81 326 LEU A C 1
ATOM 2606 O O . LEU A 1 326 ? -10.081 12.579 -21.864 1.00 74.81 326 LEU A O 1
ATOM 2610 N N . GLU A 1 327 ? -10.064 14.139 -23.462 1.00 72.38 327 GLU A N 1
ATOM 2611 C CA . GLU A 1 327 ? -11.487 13.978 -23.780 1.00 72.38 327 GLU A CA 1
ATOM 2612 C C . GLU A 1 327 ? -11.754 12.567 -24.338 1.00 72.38 327 GLU A C 1
ATOM 2614 O O . GLU A 1 327 ? -11.122 12.130 -25.299 1.00 72.38 327 GLU A O 1
ATOM 2619 N N . GLY A 1 328 ? -12.641 11.817 -23.678 1.00 70.12 328 GLY A N 1
ATOM 2620 C CA . GLY A 1 328 ? -12.965 10.428 -24.021 1.00 70.12 328 GLY A CA 1
ATOM 2621 C C . GLY A 1 328 ? -11.933 9.369 -23.596 1.00 70.12 328 GLY A C 1
ATOM 2622 O O . GLY A 1 328 ? -12.260 8.187 -23.647 1.00 70.12 328 GLY A O 1
ATOM 2623 N N . LYS A 1 329 ? -10.728 9.747 -23.141 1.00 76.44 329 LYS A N 1
ATOM 2624 C CA . LYS A 1 329 ? -9.697 8.824 -22.624 1.00 76.44 329 LYS A CA 1
ATOM 2625 C C . LYS A 1 329 ? -9.601 8.917 -21.101 1.00 76.44 329 LYS A C 1
ATOM 2627 O O . LYS A 1 329 ? -9.912 9.938 -20.497 1.00 76.44 329 LYS A O 1
ATOM 2632 N N . GLU A 1 330 ? -9.115 7.847 -20.488 1.00 83.50 330 GLU A N 1
ATOM 2633 C CA . GLU A 1 330 ? -8.727 7.872 -19.079 1.00 83.50 330 GLU A CA 1
ATOM 2634 C C . GLU A 1 330 ? -7.612 8.908 -18.815 1.00 83.50 330 GLU A C 1
ATOM 2636 O O . GLU A 1 330 ? -6.783 9.148 -19.704 1.00 83.50 330 GLU A O 1
ATOM 2641 N N . PRO A 1 331 ? -7.565 9.530 -17.618 1.00 87.75 331 PRO A N 1
ATOM 2642 C CA . PRO A 1 331 ? -6.518 10.484 -17.281 1.00 87.75 331 PRO A CA 1
ATOM 2643 C C . PRO A 1 331 ? -5.144 9.811 -17.292 1.00 87.75 331 PRO A C 1
ATOM 2645 O O . PRO A 1 331 ? -5.003 8.637 -16.945 1.00 87.75 331 PRO A O 1
ATOM 2648 N N . ILE A 1 332 ? -4.130 10.582 -17.683 1.00 89.75 332 ILE A N 1
ATOM 2649 C CA . ILE A 1 332 ? -2.733 10.150 -17.726 1.00 89.75 332 ILE A CA 1
ATOM 2650 C C . ILE A 1 332 ? -1.958 10.918 -16.667 1.00 89.75 332 ILE A C 1
ATOM 2652 O O . ILE A 1 332 ? -1.975 12.148 -16.648 1.00 89.75 332 ILE A O 1
ATOM 2656 N N . TYR A 1 333 ? -1.246 10.190 -15.819 1.00 92.06 333 TYR A N 1
ATOM 2657 C CA . TYR A 1 333 ? -0.311 10.727 -14.844 1.00 92.06 333 TYR A CA 1
ATOM 2658 C C . TYR A 1 333 ? 1.089 10.292 -15.217 1.00 92.06 333 TYR A C 1
ATOM 2660 O O . TYR A 1 333 ? 1.348 9.112 -15.457 1.00 92.06 333 TYR A O 1
ATOM 2668 N N . ARG A 1 334 ? 2.002 11.250 -15.256 1.00 92.19 334 ARG A N 1
ATOM 2669 C CA . ARG A 1 334 ? 3.350 11.037 -15.740 1.00 92.19 334 ARG A CA 1
ATOM 2670 C C . ARG A 1 334 ? 4.343 11.634 -14.765 1.00 92.19 334 ARG A C 1
ATOM 2672 O O . ARG A 1 334 ? 4.166 12.743 -14.275 1.00 92.19 334 ARG A O 1
ATOM 2679 N N . ALA A 1 335 ? 5.384 10.864 -14.493 1.00 90.88 335 ALA A N 1
ATOM 2680 C CA . ALA A 1 335 ? 6.505 11.263 -13.673 1.00 90.88 335 ALA A CA 1
ATOM 2681 C C . ALA A 1 335 ? 7.790 11.055 -14.474 1.00 90.88 335 ALA A C 1
ATOM 2683 O O . ALA A 1 335 ? 8.034 9.954 -14.966 1.00 90.88 335 ALA A O 1
ATOM 2684 N N . GLN A 1 336 ? 8.584 12.107 -14.636 1.00 90.12 336 GLN A N 1
ATOM 2685 C CA . GLN A 1 336 ? 9.783 12.133 -15.467 1.00 90.12 336 GLN A CA 1
ATOM 2686 C C . GLN A 1 336 ? 11.000 12.552 -14.654 1.00 90.12 336 GLN A C 1
ATOM 2688 O O . GLN A 1 336 ? 10.956 13.511 -13.885 1.00 90.12 336 GLN A O 1
ATOM 2693 N N . LEU A 1 337 ? 12.103 11.848 -14.882 1.00 86.56 337 LEU A N 1
ATOM 2694 C CA . LEU A 1 337 ? 13.401 12.136 -14.297 1.00 86.56 337 LEU A CA 1
ATOM 2695 C C . LEU A 1 337 ? 14.413 12.327 -15.423 1.00 86.56 337 LEU A C 1
ATOM 2697 O O . LEU A 1 337 ? 14.714 11.388 -16.164 1.00 86.56 337 LEU A O 1
ATOM 2701 N N . GLN A 1 338 ? 14.884 13.562 -15.582 1.00 83.94 338 GLN A N 1
ATOM 2702 C CA . GLN A 1 338 ? 15.754 13.975 -16.683 1.00 83.94 338 GLN A CA 1
ATOM 2703 C C . GLN A 1 338 ? 17.209 14.094 -16.230 1.00 83.94 338 GLN A C 1
ATOM 2705 O O . GLN A 1 338 ? 17.463 14.518 -15.107 1.00 83.94 338 GLN A O 1
ATOM 2710 N N . GLY A 1 339 ? 18.153 13.819 -17.135 1.00 68.69 339 GLY A N 1
ATOM 2711 C CA . GLY A 1 339 ? 19.580 14.113 -16.930 1.00 68.69 339 GLY A CA 1
ATOM 2712 C C . GLY A 1 339 ? 20.398 12.976 -16.318 1.00 68.69 339 GLY A C 1
ATOM 2713 O O . GLY A 1 339 ? 21.553 13.178 -15.967 1.00 68.69 339 GLY A O 1
ATOM 2714 N N . LEU A 1 340 ? 19.832 11.771 -16.224 1.00 68.75 340 LEU A N 1
ATOM 2715 C CA . LEU A 1 340 ? 20.483 10.652 -15.553 1.00 68.75 340 LEU A CA 1
ATOM 2716 C C . LEU A 1 340 ? 21.158 9.672 -16.497 1.00 68.75 340 LEU A C 1
ATOM 2718 O O . LEU A 1 340 ? 20.547 9.194 -17.448 1.00 68.75 340 LEU A O 1
ATOM 2722 N N . HIS A 1 341 ? 22.367 9.259 -16.122 1.00 78.56 341 HIS A N 1
ATOM 2723 C CA . HIS A 1 341 ? 23.055 8.094 -16.688 1.00 78.56 341 HIS A CA 1
ATOM 2724 C C . HIS A 1 341 ? 22.684 6.777 -16.001 1.00 78.56 341 HIS A C 1
ATOM 2726 O O . HIS A 1 341 ? 22.707 5.713 -16.617 1.00 78.56 341 HIS A O 1
ATOM 2732 N N . LYS A 1 342 ? 22.385 6.856 -14.703 1.00 84.94 342 LYS A N 1
ATOM 2733 C CA . LYS A 1 342 ? 22.029 5.737 -13.833 1.00 84.94 342 LYS A CA 1
ATOM 2734 C C . LYS A 1 342 ? 20.704 6.055 -13.164 1.00 84.94 342 LYS A C 1
ATOM 2736 O O . LYS A 1 342 ? 20.559 7.133 -12.587 1.00 84.94 342 LYS A O 1
ATOM 2741 N N . THR A 1 343 ? 19.772 5.119 -13.216 1.00 87.06 343 THR A N 1
ATOM 2742 C CA . THR A 1 343 ? 18.482 5.240 -12.541 1.00 87.06 343 THR A CA 1
ATOM 2743 C C . THR A 1 343 ? 18.203 3.943 -11.811 1.00 87.06 343 THR A C 1
ATOM 2745 O O . THR A 1 343 ? 18.436 2.853 -12.335 1.00 87.06 343 THR A O 1
ATOM 2748 N N . TRP A 1 344 ? 17.707 4.070 -10.593 1.00 89.25 344 TRP A N 1
ATOM 2749 C CA . TRP A 1 344 ? 17.234 2.949 -9.810 1.00 89.25 344 TRP A CA 1
ATOM 2750 C C . TRP A 1 344 ? 15.726 3.047 -9.682 1.00 89.25 344 TRP A C 1
ATOM 2752 O O . TRP A 1 344 ? 15.169 4.139 -9.574 1.00 89.25 344 TRP A O 1
ATOM 2762 N N . PHE A 1 345 ? 15.082 1.894 -9.692 1.00 91.94 345 PHE A N 1
ATOM 2763 C CA . PHE A 1 345 ? 13.651 1.749 -9.534 1.00 91.94 345 PHE A CA 1
ATOM 2764 C C . PHE A 1 345 ? 13.366 0.787 -8.391 1.00 91.94 345 PHE A C 1
ATOM 2766 O O . PHE A 1 345 ? 14.050 -0.224 -8.243 1.00 91.94 345 PHE A O 1
ATOM 2773 N N . PHE A 1 346 ? 12.312 1.078 -7.643 1.00 94.12 346 PHE A N 1
ATOM 2774 C CA . PHE A 1 346 ? 11.685 0.141 -6.727 1.00 94.12 346 PHE A CA 1
ATOM 2775 C C . PHE A 1 346 ? 10.290 -0.178 -7.261 1.00 94.12 346 PHE A C 1
ATOM 2777 O O . PHE A 1 346 ? 9.496 0.735 -7.487 1.00 94.12 346 PHE A O 1
ATOM 2784 N N . LEU A 1 347 ? 10.008 -1.459 -7.498 1.00 95.44 347 LEU A N 1
ATOM 2785 C CA . LEU A 1 347 ? 8.784 -1.951 -8.135 1.00 95.44 347 LEU A CA 1
ATOM 2786 C C . LEU A 1 347 ? 8.197 -3.078 -7.281 1.00 95.44 347 LEU A C 1
ATOM 2788 O O . LEU A 1 347 ? 8.369 -4.260 -7.593 1.00 95.44 347 LEU A O 1
ATOM 2792 N N . GLY A 1 348 ? 7.540 -2.735 -6.173 1.00 95.19 348 GLY A N 1
ATOM 2793 C CA . GLY A 1 348 ? 7.276 -3.745 -5.154 1.00 95.19 348 GLY A CA 1
ATOM 2794 C C . GLY A 1 348 ? 6.260 -3.397 -4.069 1.00 95.19 348 GLY A C 1
ATOM 2795 O O . GLY A 1 348 ? 5.557 -2.382 -4.138 1.00 95.19 348 GLY A O 1
ATOM 2796 N N . PRO A 1 349 ? 6.154 -4.284 -3.065 1.00 95.38 349 PRO A N 1
ATOM 2797 C CA . PRO A 1 349 ? 5.273 -4.121 -1.920 1.00 95.38 349 PRO A CA 1
ATOM 2798 C C . PRO A 1 349 ? 5.761 -3.019 -0.981 1.00 95.38 349 PRO A C 1
ATOM 2800 O O . PRO A 1 349 ? 6.959 -2.838 -0.767 1.00 95.38 349 PRO A O 1
ATOM 2803 N N . LYS A 1 350 ? 4.824 -2.342 -0.318 1.00 94.19 350 LYS A N 1
ATOM 2804 C CA . LYS A 1 350 ? 5.120 -1.396 0.766 1.00 94.19 350 LYS A CA 1
ATOM 2805 C C . LYS A 1 350 ? 5.324 -2.104 2.107 1.00 94.19 350 LYS A C 1
ATOM 2807 O O . LYS A 1 350 ? 4.677 -1.776 3.099 1.00 94.19 350 LYS A O 1
ATOM 2812 N N . GLN A 1 351 ? 6.202 -3.100 2.122 1.00 92.25 351 GLN A N 1
ATOM 2813 C CA . GLN A 1 351 ? 6.602 -3.794 3.340 1.00 92.25 351 GLN A CA 1
ATOM 2814 C C . GLN A 1 351 ? 7.707 -2.993 4.029 1.00 92.25 351 GLN A C 1
ATOM 2816 O O . GLN A 1 351 ? 8.747 -2.730 3.433 1.00 92.25 351 GLN A O 1
ATOM 2821 N N . VAL A 1 352 ? 7.493 -2.611 5.288 1.00 90.31 352 VAL A N 1
ATOM 2822 C CA . VAL A 1 352 ? 8.369 -1.657 5.996 1.00 90.31 352 VAL A CA 1
ATOM 2823 C C . VAL A 1 352 ? 9.816 -2.146 6.032 1.00 90.31 352 VAL A C 1
ATOM 2825 O O . VAL A 1 352 ? 10.714 -1.394 5.678 1.00 90.31 352 VAL A O 1
ATOM 2828 N N . GLY A 1 353 ? 10.031 -3.416 6.392 1.00 87.50 353 GLY A N 1
ATOM 2829 C CA . GLY A 1 353 ? 11.373 -4.000 6.453 1.00 87.50 353 GLY A CA 1
ATOM 2830 C C . GLY A 1 353 ? 12.088 -4.004 5.101 1.00 87.50 353 GLY A C 1
ATOM 2831 O O . GLY A 1 353 ? 13.264 -3.674 5.047 1.00 87.50 353 GLY A O 1
ATOM 2832 N N . GLU A 1 354 ? 11.368 -4.284 4.011 1.00 88.62 354 GLU A N 1
ATOM 2833 C CA . GLU A 1 354 ? 11.926 -4.304 2.651 1.00 88.62 354 GLU A CA 1
ATOM 2834 C C . GLU A 1 354 ? 12.291 -2.898 2.169 1.00 88.62 354 GLU A C 1
ATOM 2836 O O . GLU A 1 354 ? 13.339 -2.698 1.566 1.00 88.62 354 GLU A O 1
ATOM 2841 N N . LEU A 1 355 ? 11.445 -1.903 2.456 1.00 90.19 355 LEU A N 1
ATOM 2842 C CA . LEU A 1 355 ? 11.728 -0.512 2.103 1.00 90.19 355 LEU A CA 1
ATOM 2843 C C . LEU A 1 355 ? 12.891 0.055 2.928 1.00 90.19 355 LEU A C 1
ATOM 2845 O O . LEU A 1 355 ? 13.691 0.814 2.391 1.00 90.19 355 LEU A O 1
ATOM 2849 N N . GLU A 1 356 ? 13.006 -0.311 4.210 1.00 86.94 356 GLU A N 1
ATOM 2850 C CA . GLU A 1 356 ? 14.135 0.085 5.063 1.00 86.94 356 GLU A CA 1
ATOM 2851 C C . GLU A 1 356 ? 15.442 -0.601 4.633 1.00 86.94 356 GLU A C 1
ATOM 2853 O O . GLU A 1 356 ? 16.497 0.036 4.635 1.00 86.94 356 GLU A O 1
ATOM 2858 N N . GLU A 1 357 ? 15.382 -1.880 4.255 1.00 84.31 357 GLU A N 1
ATOM 2859 C CA . GLU A 1 357 ? 16.510 -2.664 3.740 1.00 84.31 357 GLU A CA 1
ATOM 2860 C C . GLU A 1 357 ? 16.996 -2.101 2.395 1.00 84.31 357 GLU A C 1
ATOM 2862 O O . GLU A 1 357 ? 18.175 -1.754 2.257 1.00 84.31 357 GLU A O 1
ATOM 2867 N N . HIS A 1 358 ? 16.073 -1.888 1.453 1.00 83.81 358 HIS A N 1
ATOM 2868 C CA . HIS A 1 358 ? 16.372 -1.280 0.160 1.00 83.81 358 HIS A CA 1
ATOM 2869 C C . HIS A 1 358 ? 16.850 0.168 0.315 1.00 83.81 358 HIS A C 1
ATOM 2871 O O . HIS A 1 358 ? 17.838 0.561 -0.284 1.00 83.81 358 HIS A O 1
ATOM 2877 N N . GLY A 1 359 ? 16.198 0.987 1.140 1.00 81.06 359 GLY A N 1
ATOM 2878 C CA . GLY A 1 359 ? 16.525 2.409 1.251 1.00 81.06 359 GLY A CA 1
ATOM 2879 C C . GLY A 1 359 ? 17.807 2.719 2.028 1.00 81.06 359 GLY A C 1
ATOM 2880 O O . GLY A 1 359 ? 18.475 3.706 1.721 1.00 81.06 359 GLY A O 1
ATOM 2881 N N . ASN A 1 360 ? 18.153 1.914 3.042 1.00 74.62 360 ASN A N 1
ATOM 2882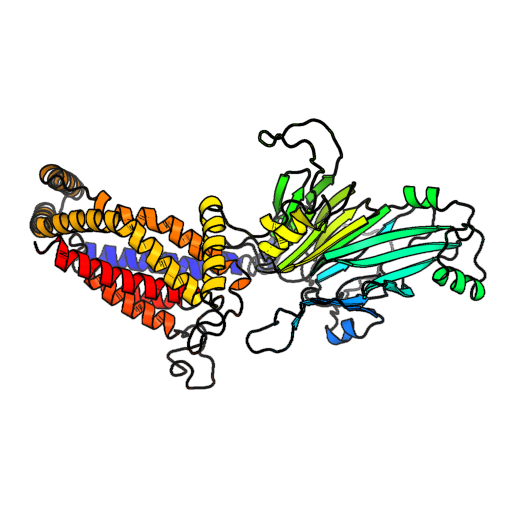 C CA . ASN A 1 360 ? 19.238 2.246 3.976 1.00 74.62 360 ASN A CA 1
ATOM 2883 C C . ASN A 1 360 ? 20.459 1.317 3.906 1.00 74.62 360 ASN A C 1
ATOM 2885 O O . ASN A 1 360 ? 21.530 1.742 4.340 1.00 74.62 360 ASN A O 1
ATOM 2889 N N . HIS A 1 361 ? 20.326 0.081 3.408 1.00 65.44 361 HIS A N 1
ATOM 2890 C CA . HIS A 1 361 ? 21.417 -0.904 3.441 1.00 65.44 361 HIS A CA 1
ATOM 2891 C C . HIS A 1 361 ? 21.958 -1.256 2.057 1.00 65.44 361 HIS A C 1
ATOM 2893 O O . HIS A 1 361 ? 23.174 -1.250 1.873 1.00 65.44 361 HIS A O 1
ATOM 2899 N N . PHE A 1 362 ? 21.079 -1.564 1.101 1.00 58.53 362 PHE A N 1
ATOM 2900 C CA . PHE A 1 362 ? 21.501 -2.121 -0.189 1.00 58.53 362 PHE A CA 1
ATOM 2901 C C . PHE A 1 362 ? 21.277 -1.185 -1.381 1.00 58.53 362 PHE A C 1
ATOM 2903 O O . PHE A 1 362 ? 22.065 -1.196 -2.330 1.00 58.53 362 PHE A O 1
ATOM 2910 N N . GLY A 1 363 ? 20.271 -0.315 -1.311 1.00 59.97 363 GLY A N 1
ATOM 2911 C CA . GLY A 1 363 ? 19.963 0.614 -2.386 1.00 59.97 363 GLY A CA 1
ATOM 2912 C C . GLY A 1 363 ? 20.910 1.814 -2.466 1.00 59.97 363 GLY A C 1
ATOM 2913 O O . GLY A 1 363 ? 21.691 2.109 -1.556 1.00 59.97 363 GLY A O 1
ATOM 2914 N N . PRO A 1 364 ? 20.861 2.542 -3.593 1.00 67.50 364 PRO A N 1
ATOM 2915 C CA . PRO A 1 364 ? 21.645 3.754 -3.796 1.00 67.50 364 PRO A CA 1
ATOM 2916 C C . PRO A 1 364 ? 21.299 4.834 -2.756 1.00 67.50 364 PRO A C 1
ATOM 2918 O O . PRO A 1 364 ? 20.158 4.892 -2.291 1.00 67.50 364 PRO A O 1
ATOM 2921 N N . PRO A 1 365 ? 22.201 5.808 -2.511 1.00 66.94 365 PRO A N 1
ATOM 2922 C CA . PRO A 1 365 ? 21.904 6.989 -1.689 1.00 66.94 365 PRO A CA 1
ATOM 2923 C C . PRO A 1 365 ? 20.611 7.716 -2.089 1.00 66.94 365 PRO A C 1
ATOM 2925 O O . PRO A 1 365 ? 19.989 8.374 -1.258 1.00 66.94 365 PRO A O 1
ATOM 2928 N N . ALA A 1 366 ? 20.191 7.566 -3.350 1.00 69.50 366 ALA A N 1
ATOM 2929 C CA . ALA A 1 366 ? 18.953 8.112 -3.884 1.00 69.50 366 ALA A CA 1
ATOM 2930 C C . ALA A 1 366 ? 17.686 7.622 -3.154 1.00 69.50 366 ALA A C 1
ATOM 2932 O O . ALA A 1 366 ? 16.736 8.390 -3.074 1.00 69.50 366 ALA A O 1
ATOM 2933 N N . PHE A 1 367 ? 17.661 6.404 -2.592 1.00 80.81 367 PHE A N 1
ATOM 2934 C CA . PHE A 1 367 ? 16.470 5.802 -1.964 1.00 80.81 367 PHE A CA 1
ATOM 2935 C C . PHE A 1 367 ? 16.435 5.874 -0.432 1.00 80.81 367 PHE A C 1
ATOM 2937 O O . PHE A 1 367 ? 15.619 5.202 0.198 1.00 80.81 367 PHE A O 1
ATOM 2944 N N . LYS A 1 368 ? 17.264 6.707 0.206 1.00 82.75 368 LYS A N 1
ATOM 2945 C CA . LYS A 1 368 ? 17.167 6.892 1.662 1.00 82.75 368 LYS A CA 1
ATOM 2946 C C . LYS A 1 368 ? 15.735 7.288 2.061 1.00 82.75 368 LYS A C 1
ATOM 2948 O O . LYS A 1 368 ? 15.074 8.059 1.362 1.00 82.75 368 LYS A O 1
ATOM 2953 N N . HIS A 1 369 ? 15.273 6.776 3.200 1.00 85.75 369 HIS A N 1
ATOM 2954 C CA . HIS A 1 369 ? 13.925 7.014 3.727 1.00 85.75 369 HIS A CA 1
ATOM 2955 C C . HIS A 1 369 ? 12.772 6.519 2.837 1.00 85.75 369 HIS A C 1
ATOM 2957 O O . HIS A 1 369 ? 11.654 7.036 2.916 1.00 85.75 369 HIS A O 1
ATOM 2963 N N . LEU A 1 370 ? 13.010 5.509 1.993 1.00 88.88 370 LEU A N 1
ATOM 2964 C CA . LEU A 1 370 ? 11.963 4.894 1.173 1.00 88.88 370 LEU A CA 1
ATOM 2965 C C . LEU A 1 370 ? 10.789 4.368 2.019 1.00 88.88 370 LEU A C 1
ATOM 2967 O O . LEU A 1 370 ? 9.642 4.373 1.570 1.00 88.88 370 LEU A O 1
ATOM 2971 N N . GLU A 1 371 ? 11.039 3.996 3.278 1.00 89.12 371 GLU A N 1
ATOM 2972 C CA . GLU A 1 371 ? 10.012 3.552 4.220 1.00 89.12 371 GLU A CA 1
ATOM 2973 C C . GLU A 1 371 ? 8.934 4.605 4.525 1.00 89.12 371 GLU A C 1
ATOM 2975 O O . GLU A 1 371 ? 7.841 4.248 4.964 1.00 89.12 371 GLU A O 1
ATOM 2980 N N . TRP A 1 372 ? 9.184 5.893 4.248 1.00 89.06 372 TRP A N 1
ATOM 2981 C CA . TRP A 1 372 ? 8.181 6.960 4.392 1.00 89.06 372 TRP A CA 1
ATOM 2982 C C . TRP A 1 372 ? 7.033 6.843 3.380 1.00 89.06 372 TRP A C 1
ATOM 2984 O O . TRP A 1 372 ? 5.977 7.443 3.579 1.00 89.06 372 TRP A O 1
ATOM 2994 N N . ALA A 1 373 ? 7.183 6.018 2.335 1.00 91.12 373 ALA A N 1
ATOM 2995 C CA . ALA A 1 373 ? 6.082 5.644 1.445 1.00 91.12 373 ALA A CA 1
ATOM 2996 C C . ALA A 1 373 ? 4.928 4.927 2.176 1.00 91.12 373 ALA A C 1
ATOM 2998 O O . ALA A 1 373 ? 3.795 4.900 1.677 1.00 91.12 373 ALA A O 1
ATOM 2999 N N . VAL A 1 374 ? 5.199 4.342 3.350 1.00 91.31 374 VAL A N 1
ATOM 3000 C CA . VAL A 1 374 ? 4.178 3.787 4.241 1.00 91.31 374 VAL A CA 1
ATOM 3001 C C . VAL A 1 374 ? 3.581 4.919 5.072 1.00 91.31 374 VAL A C 1
ATOM 3003 O O . VAL A 1 374 ? 4.207 5.462 5.982 1.00 91.31 374 VAL A O 1
ATOM 3006 N N . ASP A 1 375 ? 2.331 5.263 4.774 1.00 89.50 375 ASP A N 1
ATOM 3007 C CA . ASP A 1 375 ? 1.595 6.288 5.507 1.00 89.50 375 ASP A CA 1
ATOM 3008 C C . ASP A 1 375 ? 1.209 5.772 6.903 1.00 89.50 375 ASP A C 1
ATOM 3010 O O . ASP A 1 375 ? 0.167 5.151 7.095 1.00 89.50 375 ASP A O 1
ATOM 3014 N N . PHE A 1 376 ? 2.053 6.054 7.896 1.00 86.38 376 PHE A N 1
ATOM 3015 C CA . PHE A 1 376 ? 1.796 5.783 9.314 1.00 86.38 376 PHE A CA 1
ATOM 3016 C C . PHE A 1 376 ? 0.906 6.839 9.997 1.00 86.38 376 PHE A C 1
ATOM 3018 O O . PHE A 1 376 ? 0.548 6.678 11.169 1.00 86.38 376 PHE A O 1
ATOM 3025 N N . GLY A 1 377 ? 0.506 7.890 9.275 1.00 84.56 377 GLY A N 1
ATOM 3026 C CA . GLY A 1 377 ? -0.348 8.973 9.754 1.00 84.56 377 GLY A CA 1
ATOM 3027 C C . GLY A 1 377 ? 0.301 9.911 10.780 1.00 84.56 377 GLY A C 1
ATOM 3028 O O . GLY A 1 377 ? 1.462 9.791 11.156 1.00 84.56 377 GLY A O 1
ATOM 3029 N N . TRP A 1 378 ? -0.504 10.848 11.284 1.00 79.88 378 TRP A N 1
ATOM 3030 C CA . TRP A 1 378 ? -0.136 11.844 12.304 1.00 79.88 378 TRP A CA 1
ATOM 3031 C C . TRP A 1 378 ? 0.449 11.282 13.613 1.00 79.88 378 TRP A C 1
ATOM 3033 O O . TRP A 1 378 ? 1.298 11.919 14.229 1.00 79.88 378 TRP A O 1
ATOM 3043 N N . PHE A 1 379 ? 0.037 10.082 14.031 1.00 83.50 379 PHE A N 1
ATOM 3044 C CA . PHE A 1 379 ? 0.531 9.408 15.233 1.00 83.50 379 PHE A CA 1
ATOM 3045 C C . PHE A 1 379 ? 1.631 8.393 14.897 1.00 83.50 379 PHE A C 1
ATOM 3047 O O . PHE A 1 379 ? 1.681 7.326 15.508 1.00 83.50 379 PHE A O 1
ATOM 3054 N N . TYR A 1 380 ? 2.514 8.713 13.939 1.00 86.81 380 TYR A N 1
ATOM 3055 C CA . TYR A 1 380 ? 3.598 7.822 13.500 1.00 86.81 380 TYR A CA 1
ATOM 3056 C C . TYR A 1 380 ? 4.476 7.319 14.659 1.00 86.81 380 TYR A C 1
ATOM 3058 O O . TYR A 1 380 ? 4.920 6.174 14.666 1.00 86.81 380 TYR A O 1
ATOM 3066 N N . PHE A 1 381 ? 4.667 8.156 15.683 1.00 89.94 381 PHE A N 1
ATOM 3067 C CA . PHE A 1 381 ? 5.416 7.832 16.898 1.00 89.94 381 PHE A CA 1
ATOM 3068 C C . PHE A 1 381 ? 4.735 6.773 17.784 1.00 89.94 381 PHE A C 1
ATOM 3070 O O . PHE A 1 381 ? 5.388 6.206 18.653 1.00 89.94 381 PHE A O 1
ATOM 3077 N N . ILE A 1 382 ? 3.443 6.49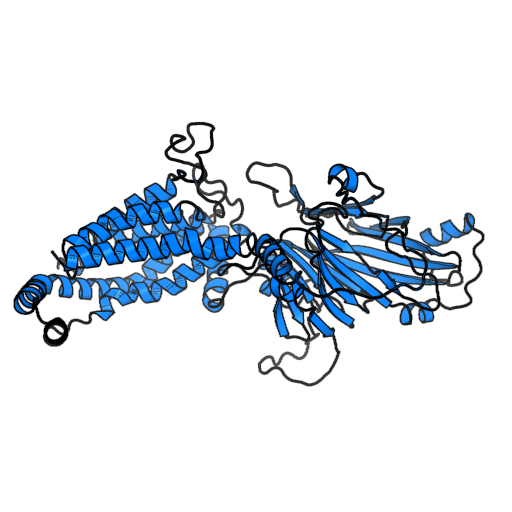1 17.575 1.00 89.88 382 ILE A N 1
ATOM 3078 C CA . ILE A 1 382 ? 2.713 5.383 18.211 1.00 89.88 382 ILE A CA 1
ATOM 3079 C C . ILE A 1 382 ? 2.571 4.221 17.227 1.00 89.88 382 ILE A C 1
ATOM 3081 O O . ILE A 1 382 ? 2.858 3.082 17.585 1.00 89.88 382 ILE A O 1
ATOM 3085 N N . THR A 1 383 ? 2.143 4.488 15.989 1.00 90.56 383 THR A N 1
ATOM 3086 C CA . THR A 1 383 ? 1.842 3.449 14.990 1.00 90.56 383 THR A CA 1
ATOM 3087 C C . THR A 1 383 ? 3.073 2.656 14.579 1.00 90.56 383 THR A C 1
ATOM 3089 O O . THR A 1 383 ? 2.995 1.431 14.538 1.00 90.56 383 THR A O 1
ATOM 3092 N N . LYS A 1 384 ? 4.213 3.310 14.317 1.00 90.44 384 LYS A N 1
ATOM 3093 C CA . LYS A 1 384 ? 5.433 2.627 13.864 1.00 90.44 384 LYS A CA 1
ATOM 3094 C C . LYS A 1 384 ? 5.996 1.685 14.949 1.00 90.44 384 LYS A C 1
ATOM 3096 O O . LYS A 1 384 ? 6.194 0.510 14.643 1.00 90.44 384 LYS A O 1
ATOM 3101 N N . PRO A 1 385 ? 6.157 2.094 16.228 1.00 92.94 385 PRO A N 1
ATOM 3102 C CA . PRO A 1 385 ? 6.511 1.156 17.300 1.00 92.94 385 PRO A CA 1
ATOM 3103 C C . PRO A 1 385 ? 5.485 0.036 17.493 1.00 92.94 385 PRO A C 1
ATOM 3105 O O . PRO A 1 385 ? 5.866 -1.118 17.681 1.00 92.94 385 PRO A O 1
ATOM 3108 N N . LEU A 1 386 ? 4.188 0.353 17.411 1.00 91.81 386 LEU A N 1
ATOM 3109 C CA . LEU A 1 386 ? 3.125 -0.643 17.545 1.00 91.81 386 LEU A CA 1
ATOM 3110 C C . LEU A 1 386 ? 3.196 -1.703 16.439 1.00 91.81 386 LEU A C 1
ATOM 3112 O O . LEU A 1 386 ? 3.023 -2.885 16.726 1.00 91.81 386 LEU A O 1
ATOM 3116 N N . PHE A 1 387 ? 3.499 -1.298 15.203 1.00 92.19 387 PHE A N 1
ATOM 3117 C CA . PHE A 1 387 ? 3.742 -2.207 14.084 1.00 92.19 387 PHE A CA 1
ATOM 3118 C C . PHE A 1 387 ? 4.921 -3.144 14.361 1.00 92.19 387 PHE A C 1
ATOM 3120 O O . PHE A 1 387 ? 4.782 -4.349 14.171 1.00 92.19 387 PHE A O 1
ATOM 3127 N N . TYR A 1 388 ? 6.053 -2.643 14.866 1.00 92.25 388 TYR A N 1
ATOM 3128 C CA . TYR A 1 388 ? 7.192 -3.511 15.190 1.00 92.25 388 TYR A CA 1
ATOM 3129 C C . TYR A 1 388 ? 6.870 -4.513 16.302 1.00 92.25 388 TYR A C 1
ATOM 3131 O O . TYR A 1 388 ? 7.214 -5.688 16.182 1.00 92.25 388 TYR A O 1
ATOM 3139 N N . VAL A 1 389 ? 6.165 -4.082 17.353 1.00 93.69 389 VAL A N 1
ATOM 3140 C CA . VAL A 1 389 ? 5.704 -4.982 18.424 1.00 93.69 389 VAL A CA 1
ATOM 3141 C C . VAL A 1 389 ? 4.746 -6.039 17.869 1.00 93.69 389 VAL A C 1
ATOM 3143 O O . VAL A 1 389 ? 4.848 -7.216 18.214 1.00 93.69 389 VAL A O 1
ATOM 3146 N N . LEU A 1 390 ? 3.837 -5.644 16.976 1.00 92.44 390 LEU A N 1
ATOM 3147 C CA . LEU A 1 390 ? 2.899 -6.566 16.347 1.00 92.44 390 LEU A CA 1
ATOM 3148 C C . LEU A 1 390 ? 3.616 -7.579 15.444 1.00 92.44 390 LEU A C 1
ATOM 3150 O O . LEU A 1 390 ? 3.331 -8.772 15.520 1.00 92.44 390 LEU A O 1
ATOM 3154 N N . SER A 1 391 ? 4.579 -7.124 14.643 1.00 91.44 391 SER A N 1
ATOM 3155 C CA . SER A 1 391 ? 5.431 -7.971 13.804 1.00 91.44 391 SER A CA 1
ATOM 3156 C C . SER A 1 391 ? 6.260 -8.947 14.640 1.00 91.44 391 SER A C 1
ATOM 3158 O O . SER A 1 391 ? 6.357 -10.124 14.294 1.00 91.44 391 SER A O 1
ATOM 3160 N N . PHE A 1 392 ? 6.779 -8.507 15.791 1.00 94.19 392 PHE A N 1
ATOM 3161 C CA . PHE A 1 392 ? 7.454 -9.378 16.753 1.00 94.19 392 PHE A CA 1
ATOM 3162 C C . PHE A 1 392 ? 6.520 -10.476 17.283 1.00 94.19 392 PHE A C 1
ATOM 3164 O O . PHE A 1 392 ? 6.859 -11.658 17.221 1.00 94.19 392 PHE A O 1
ATOM 3171 N N . PHE A 1 393 ? 5.310 -10.124 17.731 1.00 94.75 393 PHE A N 1
ATOM 3172 C CA . PHE A 1 393 ? 4.337 -11.117 18.197 1.00 94.75 393 PHE A CA 1
ATOM 3173 C C . PHE A 1 393 ? 3.854 -12.048 17.090 1.00 94.75 393 PHE A C 1
ATOM 3175 O O . PHE A 1 393 ? 3.641 -13.230 17.349 1.00 94.75 393 PHE A O 1
ATOM 3182 N N . LYS A 1 394 ? 3.723 -11.564 15.853 1.00 92.31 394 LYS A N 1
ATOM 3183 C CA . LYS A 1 394 ? 3.410 -12.424 14.711 1.00 92.31 394 LYS A CA 1
ATOM 3184 C C . LYS A 1 394 ? 4.531 -13.424 14.451 1.00 92.31 394 LYS A C 1
ATOM 3186 O O . LYS A 1 394 ? 4.237 -14.582 14.182 1.00 92.31 394 LYS A O 1
ATOM 3191 N N . ASN A 1 395 ? 5.793 -13.013 14.546 1.00 92.25 395 ASN A N 1
ATOM 3192 C CA . ASN A 1 395 ? 6.919 -13.933 14.373 1.00 92.25 395 ASN A CA 1
ATOM 3193 C C . ASN A 1 395 ? 6.983 -14.978 15.498 1.00 92.25 395 ASN A C 1
ATOM 3195 O O . ASN A 1 395 ? 7.396 -16.104 15.248 1.00 92.25 395 ASN A O 1
ATOM 3199 N N . LEU A 1 396 ? 6.515 -14.635 16.704 1.00 94.69 396 LEU A N 1
ATOM 3200 C CA . LEU A 1 396 ? 6.423 -15.561 17.835 1.00 94.69 396 LEU A CA 1
ATOM 3201 C C . LEU A 1 396 ? 5.237 -16.539 17.730 1.00 94.69 396 LEU A C 1
ATOM 3203 O O . LEU A 1 396 ? 5.380 -17.713 18.054 1.00 94.69 396 LEU A O 1
ATOM 3207 N N . LEU A 1 397 ? 4.061 -16.060 17.313 1.00 93.75 397 LEU A N 1
ATOM 3208 C CA . LEU A 1 397 ? 2.804 -16.825 17.316 1.00 93.75 397 LEU A CA 1
ATOM 3209 C C . LEU A 1 397 ? 2.453 -17.450 15.957 1.00 93.75 397 LEU A C 1
ATOM 3211 O O . LEU A 1 397 ? 1.529 -18.253 15.872 1.00 93.75 397 LEU A O 1
ATOM 3215 N N . GLY A 1 398 ? 3.116 -17.033 14.880 1.00 89.81 398 GLY A N 1
ATOM 3216 C CA . GLY A 1 398 ? 2.838 -17.458 13.506 1.00 89.81 398 GLY A CA 1
ATOM 3217 C C . GLY A 1 398 ? 1.614 -16.803 12.850 1.00 89.81 398 GLY A C 1
ATOM 3218 O O . GLY A 1 398 ? 1.400 -17.000 11.658 1.00 89.81 398 GLY A O 1
ATOM 3219 N N . SER A 1 399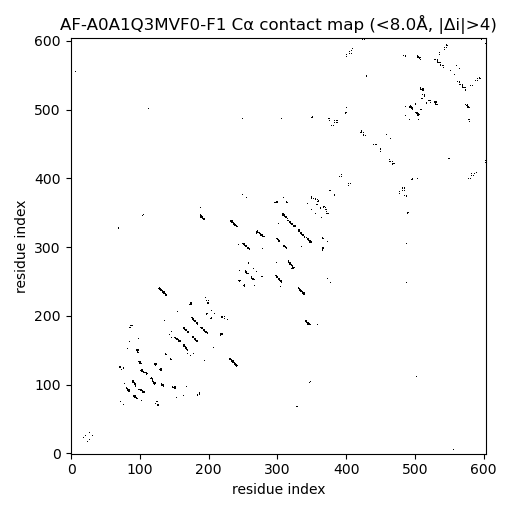 ? 0.820 -15.999 13.572 1.00 91.56 399 SER A N 1
ATOM 3220 C CA . SER A 1 399 ? -0.396 -15.360 13.040 1.00 91.56 399 SER A CA 1
ATOM 3221 C C . SER A 1 399 ? -0.562 -13.914 13.502 1.00 91.56 399 SER A C 1
ATOM 3223 O O . SER A 1 399 ? -0.439 -13.604 14.690 1.00 91.56 399 SER A O 1
ATOM 3225 N N . PHE A 1 400 ? -0.923 -13.030 12.566 1.00 89.81 400 PHE A N 1
ATOM 3226 C CA . PHE A 1 400 ? -1.245 -11.636 12.873 1.00 89.81 400 PHE A CA 1
ATOM 3227 C C . PHE A 1 400 ? -2.504 -11.492 13.724 1.00 89.81 400 PHE A C 1
ATOM 3229 O O . PHE A 1 400 ? -2.515 -10.677 14.641 1.00 89.81 400 PHE A O 1
ATOM 3236 N N . GLY A 1 401 ? -3.537 -12.309 13.498 1.00 90.06 401 GLY A N 1
ATOM 3237 C CA . GLY A 1 401 ? -4.739 -12.261 14.331 1.00 90.06 401 GLY A CA 1
ATOM 3238 C C . GLY A 1 401 ? -4.414 -12.562 15.797 1.00 90.06 401 GLY A C 1
ATOM 3239 O O . GLY A 1 401 ? -4.773 -11.788 16.680 1.00 90.06 401 GLY A O 1
ATOM 3240 N N . ALA A 1 402 ? -3.625 -13.609 16.061 1.00 93.06 402 ALA A N 1
ATOM 3241 C CA . ALA A 1 402 ? -3.185 -13.946 17.417 1.00 93.06 402 ALA A CA 1
ATOM 3242 C C . ALA A 1 402 ? -2.311 -12.841 18.040 1.00 93.06 402 ALA A C 1
ATOM 3244 O O . ALA A 1 402 ? -2.481 -12.503 19.213 1.00 93.06 402 ALA A O 1
ATOM 3245 N N . ALA A 1 403 ? -1.429 -12.230 17.243 1.00 93.75 403 ALA A N 1
ATOM 3246 C CA . ALA A 1 403 ? -0.601 -11.105 17.667 1.00 93.75 403 ALA A CA 1
ATOM 3247 C C . ALA A 1 403 ? -1.441 -9.896 18.114 1.00 93.75 403 ALA A C 1
ATOM 3249 O O . ALA A 1 403 ? -1.158 -9.307 19.158 1.00 93.75 403 ALA A O 1
ATOM 3250 N N . ILE A 1 404 ? -2.511 -9.564 17.380 1.00 91.69 404 ILE A N 1
ATOM 3251 C CA . ILE A 1 404 ? -3.441 -8.481 17.737 1.00 91.69 404 ILE A CA 1
ATOM 3252 C C . ILE A 1 404 ? -4.148 -8.790 19.062 1.00 91.69 404 ILE A C 1
ATOM 3254 O O . ILE A 1 404 ? -4.246 -7.919 19.933 1.00 91.69 404 ILE A O 1
ATOM 3258 N N . LEU A 1 405 ? -4.631 -10.024 19.244 1.00 93.56 405 LEU A N 1
ATOM 3259 C CA . LEU A 1 405 ? -5.317 -10.433 20.473 1.00 93.56 405 LEU A CA 1
ATOM 3260 C C . LEU A 1 405 ? -4.388 -10.346 21.692 1.00 93.56 405 LEU A C 1
ATOM 3262 O O . LEU A 1 405 ? -4.786 -9.784 22.718 1.00 93.56 405 LEU A O 1
ATOM 3266 N N . LEU A 1 406 ? -3.150 -10.838 21.566 1.00 95.44 406 LEU A N 1
ATOM 3267 C CA . LEU A 1 406 ? -2.136 -10.778 22.621 1.00 95.44 406 LEU A CA 1
ATOM 3268 C C . LEU A 1 406 ? -1.765 -9.332 22.965 1.00 95.44 406 LEU A C 1
ATOM 3270 O O . LEU A 1 406 ? -1.783 -8.948 24.135 1.00 95.44 406 LEU A O 1
ATOM 3274 N N . LEU A 1 407 ? -1.490 -8.511 21.949 1.00 93.44 407 LEU A N 1
ATOM 3275 C CA . LEU A 1 407 ? -1.188 -7.092 22.124 1.00 93.44 407 LEU A CA 1
ATOM 3276 C C . LEU A 1 407 ? -2.319 -6.373 22.869 1.00 93.44 407 LEU A C 1
ATOM 3278 O O . LEU A 1 407 ? -2.066 -5.588 23.781 1.00 93.44 407 LEU A O 1
ATOM 3282 N N . THR A 1 408 ? -3.571 -6.691 22.536 1.00 92.75 408 THR A N 1
ATOM 3283 C CA . THR A 1 408 ? -4.746 -6.121 23.209 1.00 92.75 408 THR A CA 1
ATOM 3284 C C . THR A 1 408 ? -4.780 -6.484 24.693 1.00 92.75 408 THR A C 1
ATOM 3286 O O . THR A 1 408 ? -5.058 -5.616 25.521 1.00 92.75 408 THR A O 1
ATOM 3289 N N . VAL A 1 409 ? -4.458 -7.732 25.055 1.00 95.00 409 VAL A N 1
ATOM 3290 C CA . VAL A 1 409 ? -4.371 -8.161 26.462 1.00 95.00 409 VAL A CA 1
ATOM 3291 C C . VAL A 1 409 ? -3.278 -7.386 27.198 1.00 95.00 409 VAL A C 1
ATOM 3293 O O . VAL A 1 409 ? -3.543 -6.845 28.269 1.00 95.00 409 VAL A O 1
ATOM 3296 N N . ILE A 1 410 ? -2.081 -7.274 26.618 1.00 94.06 410 ILE A N 1
ATOM 3297 C CA . ILE A 1 410 ? -0.945 -6.570 27.236 1.00 94.06 410 ILE A CA 1
ATOM 3298 C C . ILE A 1 410 ? -1.298 -5.104 27.498 1.00 94.06 410 ILE A C 1
ATOM 3300 O O . ILE A 1 410 ? -1.179 -4.630 28.627 1.00 94.06 410 ILE A O 1
ATOM 3304 N N . VAL A 1 411 ? -1.814 -4.407 26.483 1.00 91.00 411 VAL A N 1
ATOM 3305 C CA . VAL A 1 411 ? -2.235 -3.004 26.602 1.00 91.00 411 VAL A CA 1
ATOM 3306 C C . VAL A 1 411 ? -3.290 -2.841 27.703 1.00 91.00 411 VAL A C 1
ATOM 3308 O O . VAL A 1 411 ? -3.220 -1.913 28.510 1.00 91.00 411 VAL A O 1
ATOM 3311 N N . ARG A 1 412 ? -4.246 -3.772 27.794 1.00 89.19 412 ARG A N 1
ATOM 3312 C CA . ARG A 1 412 ? -5.284 -3.757 28.833 1.00 89.19 412 ARG A CA 1
ATOM 3313 C C . ARG A 1 412 ? -4.729 -3.975 30.233 1.00 89.19 412 ARG A C 1
ATOM 3315 O O . ARG A 1 412 ? -5.145 -3.269 31.148 1.00 89.19 412 ARG A O 1
ATOM 3322 N N . VAL A 1 413 ? -3.785 -4.896 30.401 1.00 93.00 413 VAL A N 1
ATOM 3323 C CA . VAL A 1 413 ? -3.112 -5.129 31.685 1.00 93.00 413 VAL A CA 1
ATOM 3324 C C . VAL A 1 413 ? -2.346 -3.877 32.118 1.00 93.00 413 VAL A C 1
ATOM 3326 O O . VAL A 1 413 ? -2.491 -3.445 33.261 1.00 93.00 413 VAL A O 1
ATOM 3329 N N . CYS A 1 414 ? -1.624 -3.225 31.203 1.00 92.00 414 CYS A N 1
ATOM 3330 C CA . CYS A 1 414 ? -0.923 -1.972 31.489 1.00 92.00 414 CYS A CA 1
ATOM 3331 C C . CYS A 1 414 ? -1.874 -0.852 31.951 1.00 92.00 414 CYS A C 1
ATOM 3333 O O . CYS A 1 414 ? -1.552 -0.114 32.882 1.00 92.00 414 CYS A O 1
ATOM 3335 N N . PHE A 1 415 ? -3.065 -0.739 31.353 1.00 90.25 415 PHE A N 1
ATOM 3336 C CA . PHE A 1 415 ? -4.065 0.266 31.742 1.00 90.25 415 PHE A CA 1
ATOM 3337 C C . PHE A 1 415 ? -5.020 -0.172 32.855 1.00 90.25 415 PHE A C 1
ATOM 3339 O O . PHE A 1 415 ? -5.875 0.615 33.275 1.00 90.25 415 PHE A O 1
ATOM 3346 N N . PHE A 1 416 ? -4.875 -1.383 33.389 1.00 90.75 416 PHE A N 1
ATOM 3347 C CA . PHE A 1 416 ? -5.758 -1.901 34.429 1.00 90.75 416 PHE A CA 1
ATOM 3348 C C . PHE A 1 416 ? -5.816 -1.016 35.694 1.00 90.75 416 PHE A C 1
ATOM 3350 O O . PHE A 1 416 ? -6.925 -0.736 36.166 1.00 90.75 416 PHE A O 1
ATOM 3357 N N . PRO A 1 417 ? -4.699 -0.458 36.215 1.00 90.00 417 PRO A N 1
ATOM 3358 C CA . PRO A 1 417 ? -4.745 0.452 37.365 1.00 90.00 417 PRO A CA 1
ATOM 3359 C C . PRO A 1 417 ? -5.569 1.718 37.091 1.00 90.00 417 PRO A C 1
ATOM 3361 O O . PRO A 1 417 ? -6.329 2.190 37.944 1.00 90.00 417 PRO A O 1
ATOM 3364 N N . LEU A 1 418 ? -5.456 2.256 35.874 1.00 88.88 418 LEU A N 1
ATOM 3365 C CA . LEU A 1 418 ? -6.234 3.410 35.437 1.00 88.88 418 LEU A CA 1
ATOM 3366 C C . LEU A 1 418 ? -7.724 3.061 35.325 1.00 88.88 418 LEU A C 1
ATOM 3368 O O . LEU A 1 418 ? -8.579 3.849 35.739 1.00 88.88 418 LEU A O 1
ATOM 3372 N N . ALA A 1 419 ? -8.038 1.868 34.820 1.00 87.25 419 ALA A N 1
ATOM 3373 C CA . ALA A 1 419 ? -9.406 1.381 34.725 1.00 87.25 419 ALA A CA 1
ATOM 3374 C C . ALA A 1 419 ? -10.077 1.245 36.100 1.00 87.25 419 ALA A C 1
ATOM 3376 O O . ALA A 1 419 ? -11.214 1.689 36.260 1.00 87.25 419 ALA A O 1
ATOM 3377 N N . ILE A 1 420 ? -9.366 0.731 37.113 1.00 88.31 420 ILE A N 1
ATOM 3378 C CA . ILE A 1 420 ? -9.862 0.680 38.501 1.00 88.31 420 ILE A CA 1
ATOM 3379 C C . ILE A 1 420 ? -10.233 2.087 38.992 1.00 88.31 420 ILE A C 1
ATOM 3381 O O . ILE A 1 420 ? -11.298 2.290 39.583 1.00 88.31 420 ILE A O 1
ATOM 3385 N N . ARG A 1 421 ? -9.379 3.088 38.733 1.00 85.94 421 ARG A N 1
ATOM 3386 C CA . ARG A 1 421 ? -9.630 4.479 39.145 1.00 85.94 421 ARG A CA 1
ATOM 3387 C C . ARG A 1 421 ? -10.870 5.068 38.466 1.00 85.94 421 ARG A C 1
ATOM 3389 O O . ARG A 1 421 ? -11.675 5.713 39.140 1.00 85.94 421 ARG A O 1
ATOM 3396 N N . SER A 1 422 ? -11.034 4.835 37.165 1.00 84.50 422 SER A N 1
ATOM 3397 C CA . SER A 1 422 ? -12.219 5.273 36.416 1.00 84.50 422 SER A CA 1
ATOM 3398 C C . SER A 1 422 ? -13.495 4.596 36.923 1.00 84.50 422 SER A C 1
ATOM 3400 O O . SER A 1 422 ? -14.476 5.281 37.229 1.00 84.50 422 SER A O 1
ATOM 3402 N N . ALA A 1 423 ? -13.459 3.278 37.132 1.00 83.69 423 ALA A N 1
ATOM 3403 C CA . ALA A 1 423 ? -14.590 2.510 37.640 1.00 83.69 423 ALA A CA 1
ATOM 3404 C C . ALA A 1 423 ? -15.045 2.985 39.031 1.00 83.69 423 ALA A C 1
ATOM 3406 O O . ALA A 1 423 ? -16.243 3.150 39.265 1.00 83.69 423 ALA A O 1
ATOM 3407 N N . ARG A 1 424 ? -14.110 3.307 39.939 1.00 84.50 424 ARG A N 1
ATOM 3408 C CA . ARG A 1 424 ? -14.439 3.913 41.246 1.00 84.50 424 ARG A CA 1
ATOM 3409 C C . ARG A 1 424 ? -15.156 5.258 41.104 1.00 84.50 424 ARG A C 1
ATOM 3411 O O . ARG A 1 424 ? -16.078 5.534 41.872 1.00 84.50 424 ARG A O 1
ATOM 3418 N N . SER A 1 425 ? -14.758 6.092 40.141 1.00 83.19 425 SER A N 1
ATOM 3419 C CA . SER A 1 425 ? -15.446 7.365 39.873 1.00 83.19 425 SER A CA 1
ATOM 3420 C C . SER A 1 425 ? -16.877 7.131 39.379 1.00 83.19 425 SER A C 1
ATOM 3422 O O . SER A 1 425 ? -17.826 7.731 39.885 1.00 83.19 425 SER A O 1
ATOM 3424 N N . MET A 1 426 ? -17.046 6.183 38.453 1.00 80.31 426 MET A N 1
ATOM 3425 C CA . MET A 1 426 ? -18.352 5.809 37.908 1.00 80.31 426 MET A CA 1
ATOM 3426 C C . MET A 1 426 ? -19.282 5.203 38.964 1.00 80.31 426 MET A C 1
ATOM 3428 O O . MET A 1 426 ? -20.476 5.500 38.972 1.00 80.31 426 MET A O 1
ATOM 3432 N N . TYR A 1 427 ? -18.753 4.416 39.903 1.00 82.81 427 TYR A N 1
ATOM 3433 C CA . TYR A 1 427 ? -19.539 3.882 41.015 1.00 82.81 427 TYR A CA 1
ATOM 3434 C C . TYR A 1 427 ? -20.097 4.993 41.917 1.00 82.81 427 TYR A C 1
ATOM 3436 O O . TYR A 1 427 ? -21.291 5.006 42.223 1.00 82.81 427 TYR A O 1
ATOM 3444 N N . LYS A 1 428 ? -19.268 5.983 42.282 1.00 82.56 428 LYS A N 1
ATOM 3445 C CA . LYS A 1 428 ? -19.726 7.163 43.038 1.00 82.56 428 LYS A CA 1
ATOM 3446 C C . LYS A 1 428 ? -20.801 7.938 42.274 1.00 82.56 428 LYS A C 1
ATOM 3448 O O . LYS A 1 428 ? -21.812 8.311 42.863 1.00 82.56 428 LYS A O 1
ATOM 3453 N N . MET A 1 429 ? -20.626 8.100 40.962 1.00 79.94 429 MET A N 1
ATOM 3454 C CA . MET A 1 429 ? -21.610 8.736 40.081 1.00 79.94 429 MET A CA 1
ATOM 3455 C C . MET A 1 429 ? -22.950 7.982 40.055 1.00 79.94 429 MET A C 1
ATOM 3457 O O . MET A 1 429 ? -24.016 8.593 40.075 1.00 79.94 429 MET A O 1
ATOM 3461 N N . LYS A 1 430 ? -22.915 6.644 40.057 1.00 80.56 430 LYS A N 1
ATOM 3462 C CA . LYS A 1 430 ? -24.119 5.806 40.127 1.00 80.56 430 LYS A CA 1
ATOM 3463 C C . LYS A 1 430 ? -24.849 5.970 41.463 1.00 80.56 430 LYS A C 1
ATOM 3465 O O . LYS A 1 430 ? -26.073 6.046 41.467 1.00 80.56 430 LYS A O 1
ATOM 3470 N N . LYS A 1 431 ? -24.122 6.098 42.580 1.00 83.50 431 LYS A N 1
ATOM 3471 C CA . LYS A 1 431 ? -24.712 6.300 43.917 1.00 83.50 431 LYS A CA 1
ATOM 3472 C C . LYS A 1 431 ? -25.502 7.610 44.033 1.00 83.50 431 LYS A C 1
ATOM 3474 O O . LYS A 1 431 ? -26.523 7.637 44.711 1.00 83.50 431 LYS A O 1
ATOM 3479 N N . ILE A 1 432 ? -25.063 8.675 43.360 1.00 85.12 432 ILE A N 1
ATOM 3480 C CA . ILE A 1 432 ? -25.725 9.994 43.403 1.00 85.12 432 ILE A CA 1
ATOM 3481 C C . ILE A 1 432 ? -26.827 10.174 42.347 1.00 85.12 432 ILE A C 1
ATOM 3483 O O . ILE A 1 432 ? -27.511 11.196 42.329 1.00 85.12 432 ILE A O 1
ATOM 3487 N N . GLN A 1 433 ? -27.044 9.183 41.479 1.00 82.00 433 GLN A N 1
ATOM 3488 C CA . GLN A 1 433 ? -28.099 9.188 40.465 1.00 82.00 433 GLN A CA 1
ATOM 3489 C C . GLN A 1 433 ? -29.495 9.597 40.980 1.00 82.00 433 GLN A C 1
ATOM 3491 O O . GLN A 1 433 ? -30.117 10.429 40.316 1.00 82.00 433 GLN A O 1
ATOM 3496 N N . PRO A 1 434 ? -30.016 9.079 42.114 1.00 85.88 434 PRO A N 1
ATOM 3497 C CA . PRO A 1 434 ? -31.335 9.486 42.604 1.00 85.88 434 PRO A CA 1
ATOM 3498 C C . PRO A 1 434 ? -31.396 10.982 42.943 1.00 85.88 434 PRO A C 1
ATOM 3500 O O . PRO A 1 434 ? -32.390 11.637 42.641 1.00 85.88 434 PRO A O 1
ATOM 3503 N N . ALA A 1 435 ? -30.312 11.556 43.477 1.00 85.88 435 ALA A N 1
ATOM 3504 C CA . ALA A 1 435 ? -30.228 12.993 43.738 1.00 85.88 435 ALA A CA 1
ATOM 3505 C C . ALA A 1 435 ? -30.208 13.808 42.433 1.00 85.88 435 ALA A C 1
ATOM 3507 O O . ALA A 1 435 ? -30.883 14.830 42.331 1.00 85.88 435 ALA A O 1
ATOM 3508 N N . VAL A 1 436 ? -29.498 13.326 41.405 1.00 84.88 436 VAL A N 1
ATOM 3509 C CA . VAL A 1 436 ? -29.499 13.938 40.065 1.00 84.88 436 VAL A CA 1
ATOM 3510 C C . VAL A 1 436 ? -30.894 13.889 39.428 1.00 84.88 436 VAL A C 1
ATOM 3512 O O . VAL A 1 436 ? -31.314 14.862 38.803 1.00 84.88 436 VAL A O 1
ATOM 3515 N N . GLN A 1 437 ? -31.636 12.790 39.591 1.00 84.31 437 GLN A N 1
ATOM 3516 C CA . GLN A 1 437 ? -33.011 12.668 39.090 1.00 84.31 437 GLN A CA 1
ATOM 3517 C C . GLN A 1 437 ? -33.960 13.629 39.812 1.00 84.31 437 GLN A C 1
ATOM 3519 O O . GLN A 1 437 ? -34.668 14.380 39.147 1.00 84.31 437 GLN A O 1
ATOM 3524 N N . ALA A 1 438 ? -33.901 13.696 41.145 1.00 87.69 438 ALA A N 1
ATOM 3525 C CA . ALA A 1 438 ? -34.689 14.650 41.924 1.00 87.69 438 ALA A CA 1
ATOM 3526 C C . ALA A 1 438 ? -34.391 16.109 41.527 1.00 87.69 438 ALA A C 1
ATOM 3528 O O . ALA A 1 438 ? -35.296 16.938 41.445 1.00 87.69 438 ALA A O 1
ATOM 3529 N N . LEU A 1 439 ? -33.127 16.426 41.223 1.00 84.56 439 LEU A N 1
ATOM 3530 C CA . LEU A 1 439 ? -32.732 17.747 40.739 1.00 84.56 439 LEU A CA 1
ATOM 3531 C C . LEU A 1 439 ? -33.324 18.051 39.355 1.00 84.56 439 LEU A C 1
ATOM 3533 O O . LEU A 1 439 ? -33.872 19.132 39.146 1.00 84.56 439 LEU A O 1
ATOM 3537 N N . ARG A 1 440 ? -33.276 17.089 38.425 1.00 82.25 440 ARG A N 1
ATOM 3538 C CA . ARG A 1 440 ? -33.919 17.224 37.108 1.00 82.25 440 ARG A CA 1
ATOM 3539 C C . ARG A 1 440 ? -35.417 17.452 37.225 1.00 82.25 440 ARG A C 1
ATOM 3541 O O . ARG A 1 440 ? -35.956 18.236 36.456 1.00 82.25 440 ARG A O 1
ATOM 3548 N N . GLU A 1 441 ? -36.080 16.794 38.173 1.00 86.31 441 GLU A N 1
ATOM 3549 C CA . GLU A 1 441 ? -37.512 16.981 38.409 1.00 86.31 441 GLU A CA 1
ATOM 3550 C C . GLU A 1 441 ? -37.854 18.364 38.957 1.00 86.31 441 GLU A C 1
ATOM 3552 O O . GLU A 1 441 ? -38.835 18.954 38.505 1.00 86.31 441 GLU A O 1
ATOM 3557 N N . ARG A 1 442 ? -37.024 18.900 39.859 1.00 87.00 442 ARG A N 1
ATOM 3558 C CA . ARG A 1 442 ? -37.187 20.253 40.414 1.00 87.00 442 ARG A CA 1
ATOM 3559 C C . ARG A 1 442 ? -36.994 21.355 39.371 1.00 87.00 442 ARG A C 1
ATOM 3561 O O . ARG A 1 442 ? -37.694 22.357 39.427 1.00 87.00 442 ARG A O 1
ATOM 3568 N N . PHE A 1 443 ? -36.087 21.166 38.412 1.00 85.44 443 PHE A N 1
ATOM 3569 C CA . PHE A 1 443 ? -35.710 22.186 37.423 1.00 85.44 443 PHE A CA 1
ATOM 3570 C C . PHE A 1 443 ? -36.183 21.875 35.987 1.00 85.44 443 PHE A C 1
ATOM 3572 O O . PHE A 1 443 ? -35.569 22.334 35.026 1.00 85.44 443 PHE A O 1
ATOM 3579 N N . LYS A 1 444 ? -37.293 21.135 35.805 1.00 77.50 444 LYS A N 1
ATOM 3580 C CA . LYS A 1 444 ? -37.829 20.725 34.480 1.00 77.50 444 LYS A CA 1
ATOM 3581 C C . LYS A 1 444 ? -38.032 21.874 33.469 1.00 77.50 444 LYS A C 1
ATOM 3583 O O . LYS A 1 444 ? -38.093 21.602 32.273 1.00 77.50 444 LYS A O 1
ATOM 3588 N N . GLY A 1 445 ? -38.135 23.126 33.924 1.00 82.25 445 GLY A N 1
ATOM 3589 C CA . GLY A 1 445 ? -38.313 24.317 33.081 1.00 82.25 445 GLY A CA 1
ATOM 3590 C C . GLY A 1 445 ? -37.076 25.208 32.901 1.00 82.25 445 GLY A C 1
ATOM 3591 O O . GLY A 1 445 ? -37.095 26.061 32.021 1.00 82.25 445 GLY A O 1
ATOM 3592 N N . ASP A 1 446 ? -36.002 25.014 33.676 1.00 88.62 446 ASP A N 1
ATOM 3593 C CA . ASP A 1 446 ? -34.818 25.887 33.661 1.00 88.62 446 ASP A CA 1
ATOM 3594 C C . ASP A 1 446 ? -33.527 25.066 33.523 1.00 88.62 446 ASP A C 1
ATOM 3596 O O . ASP A 1 446 ? -32.929 24.590 34.494 1.00 88.62 446 ASP A O 1
ATOM 3600 N N . LYS A 1 447 ? -33.087 24.902 32.270 1.00 80.31 447 LYS A N 1
ATOM 3601 C CA . LYS A 1 447 ? -31.885 24.129 31.921 1.00 80.31 447 LYS A CA 1
ATOM 3602 C C . LYS A 1 447 ? -30.600 24.762 32.459 1.00 80.31 447 LYS A C 1
ATOM 3604 O O . LYS A 1 447 ? -29.646 24.032 32.728 1.00 80.31 447 LYS A O 1
ATOM 3609 N N . VAL A 1 448 ? -30.556 26.086 32.616 1.00 87.94 448 VAL A N 1
ATOM 3610 C CA . VAL A 1 448 ? -29.356 26.793 33.082 1.00 87.94 448 VAL A CA 1
ATOM 3611 C C . VAL A 1 448 ? -29.194 26.581 34.584 1.00 87.94 448 VAL A C 1
ATOM 3613 O O . VAL A 1 448 ? -28.136 26.119 35.021 1.00 87.94 448 VAL A O 1
ATOM 3616 N N . ALA A 1 449 ? -30.261 26.800 35.360 1.00 88.19 449 ALA A N 1
ATOM 3617 C CA . ALA A 1 449 ? -30.259 26.533 36.797 1.00 88.19 449 ALA A CA 1
ATOM 3618 C C . ALA A 1 449 ? -30.016 25.046 37.106 1.00 88.19 449 ALA A C 1
ATOM 3620 O O . ALA A 1 449 ? -29.236 24.721 38.005 1.00 88.19 449 ALA A O 1
ATOM 3621 N N . MET A 1 450 ? -30.600 24.139 36.311 1.00 86.38 450 MET A N 1
ATOM 3622 C CA . MET A 1 450 ? -30.351 22.698 36.416 1.00 86.38 450 MET A CA 1
ATOM 3623 C C . MET A 1 450 ? -28.863 22.360 36.244 1.00 86.38 450 MET A C 1
ATOM 3625 O O . MET A 1 450 ? -28.305 21.632 37.065 1.00 86.38 450 MET A O 1
ATOM 3629 N N . ASN A 1 451 ? -28.212 22.875 35.194 1.00 83.06 451 ASN A N 1
ATOM 3630 C CA . ASN A 1 451 ? -26.798 22.602 34.929 1.00 83.06 451 ASN A CA 1
ATOM 3631 C C . ASN A 1 451 ? -25.896 23.144 36.048 1.00 83.06 451 ASN A C 1
ATOM 3633 O O . ASN A 1 451 ? -24.981 22.446 36.484 1.00 83.06 451 ASN A O 1
ATOM 3637 N N . HIS A 1 452 ? -26.180 24.346 36.557 1.00 88.88 452 HIS A N 1
ATOM 3638 C CA . HIS A 1 452 ? -25.419 24.944 37.655 1.00 88.88 452 HIS A CA 1
ATOM 3639 C C . HIS A 1 452 ? -25.555 24.138 38.957 1.00 88.88 452 HIS A C 1
ATOM 3641 O O . HIS A 1 452 ? -24.553 23.784 39.582 1.00 88.88 452 HIS A O 1
ATOM 3647 N N . ALA A 1 453 ? -26.781 23.765 39.333 1.00 87.19 453 ALA A N 1
ATOM 3648 C CA . ALA A 1 453 ? -27.030 22.959 40.525 1.00 87.19 453 ALA A CA 1
ATOM 3649 C C . ALA A 1 453 ? -26.436 21.540 40.413 1.00 87.19 453 ALA A C 1
ATOM 3651 O O . ALA A 1 453 ? -25.977 20.972 41.404 1.00 87.19 453 ALA A O 1
ATOM 3652 N N . LEU A 1 454 ? -26.385 20.976 39.203 1.00 86.00 454 LEU A N 1
ATOM 3653 C CA . LEU A 1 454 ? -25.770 19.675 38.936 1.00 86.00 454 LEU A CA 1
ATOM 3654 C C . LEU A 1 454 ? -24.242 19.727 39.099 1.00 86.00 454 LEU A C 1
ATOM 3656 O O . LEU A 1 454 ? -23.662 18.820 39.697 1.00 86.00 454 LEU A O 1
ATOM 3660 N N . ILE A 1 455 ? -23.592 20.806 38.647 1.00 86.69 455 ILE A N 1
ATOM 3661 C CA . ILE A 1 455 ? -22.156 21.034 38.877 1.00 86.69 455 ILE A CA 1
ATOM 3662 C C . ILE A 1 455 ? -21.868 21.192 40.375 1.00 86.69 455 ILE A C 1
ATOM 3664 O O . ILE A 1 455 ? -20.940 20.561 40.884 1.00 86.69 455 ILE A O 1
ATOM 3668 N N . GLN A 1 456 ? -22.679 21.970 41.100 1.00 89.25 456 GLN A N 1
ATOM 3669 C CA . GLN A 1 456 ? -22.538 22.132 42.552 1.00 89.25 456 GLN A CA 1
ATOM 3670 C C . GLN A 1 456 ? -22.693 20.805 43.303 1.00 89.25 456 GLN A C 1
ATOM 3672 O O . GLN A 1 456 ? -21.931 20.535 44.230 1.00 89.25 456 GLN A O 1
ATOM 3677 N N . LEU A 1 457 ? -23.633 19.951 42.884 1.00 86.94 457 LEU A N 1
ATOM 3678 C CA . LEU A 1 457 ? -23.812 18.615 43.453 1.00 86.94 457 LEU A CA 1
ATOM 3679 C C . LEU A 1 457 ? -22.553 17.752 43.264 1.00 86.94 457 LEU A C 1
ATOM 3681 O O . LEU A 1 457 ? -22.073 17.149 44.223 1.00 86.94 457 LEU A O 1
ATOM 3685 N N . TYR A 1 458 ? -21.968 17.742 42.061 1.00 85.62 458 TYR A N 1
ATOM 3686 C CA . TYR A 1 458 ? -20.722 17.012 41.800 1.00 85.62 458 TYR A CA 1
ATOM 3687 C C . TYR A 1 458 ? -19.533 17.550 42.600 1.00 85.62 458 TYR A C 1
ATOM 3689 O O . TYR A 1 458 ? -18.726 16.762 43.096 1.00 85.62 458 TYR A O 1
ATOM 3697 N N . GLN A 1 459 ? -19.433 18.871 42.766 1.00 86.38 459 GLN A N 1
ATOM 3698 C CA . GLN A 1 459 ? -18.388 19.496 43.579 1.00 86.38 459 GLN A CA 1
ATOM 3699 C C . GLN A 1 459 ? -18.548 19.164 45.068 1.00 86.38 459 GLN A C 1
ATOM 3701 O O . GLN A 1 459 ? -17.565 18.799 45.716 1.00 86.38 459 GLN A O 1
ATOM 3706 N N . LYS A 1 460 ? -19.780 19.222 45.594 1.00 87.75 460 LYS A N 1
ATOM 3707 C CA . LYS A 1 460 ? -20.099 18.904 46.994 1.00 87.75 460 LYS A CA 1
ATOM 3708 C C . LYS A 1 460 ? -19.711 17.470 47.354 1.00 87.75 460 LYS A C 1
ATOM 3710 O O . LYS A 1 460 ? -19.067 17.254 48.377 1.00 87.75 460 LYS A O 1
ATOM 3715 N N . ASP A 1 461 ? -20.020 16.516 46.478 1.00 84.44 461 ASP A N 1
ATOM 3716 C CA . ASP A 1 461 ? -19.686 15.101 46.685 1.00 84.44 461 ASP A CA 1
ATOM 3717 C C . ASP A 1 461 ? -18.254 14.740 46.234 1.00 84.44 461 ASP A C 1
ATOM 3719 O O . ASP A 1 461 ? -17.849 13.574 46.293 1.00 84.44 461 ASP A O 1
ATOM 3723 N N . LYS A 1 462 ? -17.457 15.737 45.808 1.00 83.69 462 LYS A N 1
ATOM 3724 C CA . LYS A 1 462 ? -16.074 15.597 45.310 1.00 83.69 462 LYS A CA 1
ATOM 3725 C C . LYS A 1 462 ? -15.948 14.535 44.210 1.00 83.69 462 LYS A C 1
ATOM 3727 O O . LYS A 1 462 ? -14.990 13.755 44.172 1.00 83.69 462 LYS A O 1
ATOM 3732 N N . ILE A 1 463 ? -16.932 14.485 43.314 1.00 80.06 463 ILE A N 1
ATOM 3733 C CA . ILE A 1 463 ? -16.976 13.549 42.191 1.00 80.06 463 ILE A CA 1
ATOM 3734 C C . ILE A 1 463 ? -16.393 14.239 40.963 1.00 80.06 463 ILE A C 1
ATOM 3736 O O . ILE A 1 463 ? -16.871 15.287 40.539 1.00 80.06 463 ILE A O 1
ATOM 3740 N N . ASN A 1 464 ? -15.369 13.630 40.363 1.00 76.62 464 ASN A N 1
ATOM 3741 C CA . ASN A 1 464 ? -14.800 14.118 39.115 1.00 76.62 464 ASN A CA 1
ATOM 3742 C C . ASN A 1 464 ? -15.495 13.431 37.918 1.00 76.62 464 ASN A C 1
ATOM 3744 O O . ASN A 1 464 ? -15.207 12.254 37.660 1.00 76.62 464 ASN A O 1
ATOM 3748 N N . PRO A 1 465 ? -16.359 14.135 37.158 1.00 69.50 465 PRO A N 1
ATOM 3749 C CA . PRO A 1 465 ? -17.028 13.561 35.990 1.00 69.50 465 PRO A CA 1
ATOM 3750 C C . PRO A 1 465 ? -16.035 13.168 34.882 1.00 69.50 465 PRO A C 1
ATOM 3752 O O . PRO A 1 465 ? -16.318 12.262 34.103 1.00 69.50 465 PRO A O 1
ATOM 3755 N N . VAL A 1 466 ? -14.842 13.780 34.862 1.00 73.25 466 VAL A N 1
ATOM 3756 C CA . VAL A 1 466 ? -13.776 13.530 33.880 1.00 73.25 466 VAL A CA 1
ATOM 3757 C C . VAL A 1 466 ? -13.040 12.222 34.120 1.00 73.25 466 VAL A C 1
ATOM 3759 O O . VAL A 1 466 ? -12.697 11.497 33.186 1.00 73.25 466 VAL A O 1
ATOM 3762 N N . ALA A 1 467 ? -12.867 11.848 35.385 1.00 70.69 467 ALA A N 1
ATOM 3763 C CA . ALA A 1 467 ? -12.156 10.625 35.740 1.00 70.69 467 ALA A CA 1
ATOM 3764 C C . ALA A 1 467 ? -12.828 9.354 35.180 1.00 70.69 467 ALA A C 1
ATOM 3766 O O . ALA A 1 467 ? -12.141 8.360 34.956 1.00 70.69 467 ALA A O 1
ATOM 3767 N N . GLY A 1 468 ? -14.142 9.388 34.920 1.00 69.69 468 GLY A N 1
ATOM 3768 C CA . GLY A 1 468 ? -14.869 8.273 34.308 1.00 69.69 468 GLY A CA 1
ATOM 3769 C C . GLY A 1 468 ? -14.479 8.023 32.847 1.00 69.69 468 GLY A C 1
ATOM 3770 O O . GLY A 1 468 ? -14.378 6.871 32.436 1.00 69.69 468 GLY A O 1
ATOM 3771 N N . PHE A 1 469 ? -14.176 9.073 32.079 1.00 73.06 469 PHE A N 1
ATOM 3772 C CA . PHE A 1 469 ? -13.834 8.958 30.655 1.00 73.06 469 PHE A CA 1
ATOM 3773 C C . PHE A 1 469 ? -12.329 8.914 30.367 1.00 73.06 469 PHE A C 1
ATOM 3775 O O . PHE A 1 469 ? -11.927 8.711 29.224 1.00 73.06 469 PHE A O 1
ATOM 3782 N N . LEU A 1 470 ? -11.480 9.076 31.383 1.00 76.81 470 LEU A N 1
ATOM 3783 C CA . LEU A 1 470 ? -10.026 9.103 31.217 1.00 76.81 470 LE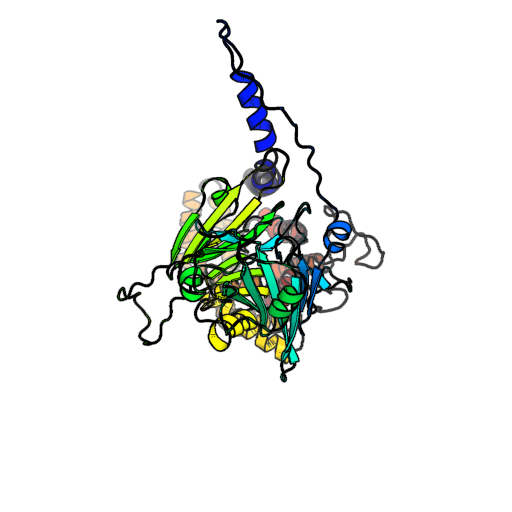U A CA 1
ATOM 3784 C C . LEU A 1 470 ? -9.446 7.861 30.499 1.00 76.81 470 LEU A C 1
ATOM 3786 O O . LEU A 1 470 ? -8.595 8.046 29.628 1.00 76.81 470 LEU A O 1
ATOM 3790 N N . PRO A 1 471 ? -9.917 6.619 30.756 1.00 77.50 471 PRO A N 1
ATOM 3791 C CA . PRO A 1 471 ? -9.458 5.458 29.995 1.00 77.50 471 PRO A CA 1
ATOM 3792 C C . PRO A 1 471 ? -9.821 5.537 28.508 1.00 77.50 471 PRO A C 1
ATOM 3794 O O . PRO A 1 471 ? -9.040 5.097 27.676 1.00 77.50 471 PRO A O 1
ATOM 3797 N N . LEU A 1 472 ? -10.977 6.119 28.162 1.00 73.62 472 LEU A N 1
ATOM 3798 C CA . LEU A 1 472 ? -11.423 6.247 26.772 1.00 73.62 472 LEU A CA 1
ATOM 3799 C C . LEU A 1 472 ? -10.520 7.201 25.981 1.00 73.62 472 LEU A C 1
ATOM 3801 O O . LEU A 1 472 ? -10.135 6.883 24.859 1.00 73.62 472 LEU A O 1
ATOM 3805 N N . ILE A 1 473 ? -10.144 8.336 26.580 1.00 80.00 473 ILE A N 1
ATOM 3806 C CA . ILE A 1 473 ? -9.241 9.311 25.949 1.00 80.00 473 ILE A CA 1
ATOM 3807 C C . ILE A 1 473 ? -7.876 8.686 25.674 1.00 80.00 473 ILE A C 1
ATOM 3809 O O . ILE A 1 473 ? -7.344 8.845 24.582 1.00 80.00 473 ILE A O 1
ATOM 3813 N N . LEU A 1 474 ? -7.319 7.962 26.646 1.00 82.69 474 LEU A N 1
ATOM 3814 C CA . LEU A 1 474 ? -6.000 7.351 26.494 1.00 82.69 474 LEU A CA 1
ATOM 3815 C C . LEU A 1 474 ? -6.012 6.171 25.510 1.00 82.69 474 LEU A C 1
ATOM 3817 O O . LEU A 1 474 ? -5.030 5.935 24.811 1.00 82.69 474 LEU A O 1
ATOM 3821 N N . GLN A 1 475 ? -7.135 5.456 25.423 1.00 80.38 475 GLN A N 1
ATOM 3822 C CA . GLN A 1 475 ? -7.315 4.346 24.493 1.00 80.38 475 GLN A CA 1
ATOM 3823 C C . GLN A 1 475 ? -7.434 4.816 23.038 1.00 80.38 475 GLN A C 1
ATOM 3825 O O . GLN A 1 475 ? -6.984 4.105 22.142 1.00 80.38 475 GLN A O 1
ATOM 3830 N N . PHE A 1 476 ? -8.035 5.983 22.785 1.00 81.44 476 PHE A N 1
ATOM 3831 C CA . PHE A 1 476 ? -8.355 6.432 21.427 1.00 81.44 476 PHE A CA 1
ATOM 3832 C C . PHE A 1 476 ? -7.123 6.552 20.502 1.00 81.44 476 PHE A C 1
ATOM 3834 O O . PHE A 1 476 ? -7.170 5.973 19.416 1.00 81.44 476 PHE A O 1
ATOM 3841 N N . PRO A 1 477 ? -5.996 7.184 20.901 1.00 84.25 477 PRO A N 1
ATOM 3842 C CA . PRO A 1 477 ? -4.782 7.212 20.080 1.00 84.25 477 PRO A CA 1
ATOM 3843 C C . PRO A 1 477 ? -4.220 5.821 19.771 1.00 84.25 477 PRO A C 1
ATOM 3845 O O . PRO A 1 477 ? -3.756 5.577 18.663 1.00 84.25 477 PRO A O 1
ATOM 3848 N N . ILE A 1 478 ? -4.291 4.892 20.729 1.00 85.62 478 ILE A N 1
ATOM 3849 C CA . ILE A 1 478 ? -3.770 3.525 20.578 1.00 85.62 478 ILE A CA 1
ATOM 3850 C C . ILE A 1 478 ? -4.666 2.711 19.649 1.00 85.62 478 ILE A C 1
ATOM 3852 O O . ILE A 1 478 ? -4.174 1.986 18.789 1.00 85.62 478 ILE A O 1
ATOM 3856 N N . PHE A 1 479 ? -5.984 2.863 19.788 1.00 83.12 479 PHE A N 1
ATOM 3857 C CA . PHE A 1 479 ? -6.956 2.280 18.873 1.00 83.12 479 PHE A CA 1
ATOM 3858 C C . PHE A 1 479 ? -6.746 2.788 17.447 1.00 83.12 479 PHE A C 1
ATOM 3860 O O . PHE A 1 479 ? -6.636 1.985 16.525 1.00 83.12 479 PHE A O 1
ATOM 3867 N N . PHE A 1 480 ? -6.644 4.109 17.270 1.00 83.50 480 PHE A N 1
ATOM 3868 C CA . PHE A 1 480 ? -6.375 4.704 15.966 1.00 83.50 480 PHE A CA 1
ATOM 3869 C C . PHE A 1 480 ? -5.060 4.179 15.390 1.00 83.50 480 PHE A C 1
ATOM 3871 O O . PHE A 1 480 ? -4.989 3.857 14.206 1.00 83.50 480 PHE A O 1
ATOM 3878 N N . ALA A 1 481 ? -4.030 4.060 16.231 1.00 86.88 481 ALA A N 1
ATOM 3879 C CA . ALA A 1 481 ? -2.743 3.558 15.799 1.00 86.88 481 ALA A CA 1
ATOM 3880 C C . ALA A 1 481 ? -2.827 2.105 15.312 1.00 86.88 481 ALA A C 1
ATOM 3882 O O . ALA A 1 481 ? -2.353 1.789 14.222 1.00 86.88 481 ALA A O 1
ATOM 3883 N N . LEU A 1 482 ? -3.487 1.235 16.081 1.00 85.62 482 LEU A N 1
ATOM 3884 C CA . LEU A 1 482 ? -3.708 -0.151 15.686 1.00 85.62 482 LEU A CA 1
ATOM 3885 C C . LEU A 1 482 ? -4.533 -0.235 14.402 1.00 85.62 482 LEU A C 1
ATOM 3887 O O . LEU A 1 482 ? -4.169 -0.977 13.498 1.00 85.62 482 LEU A O 1
ATOM 3891 N N . TYR A 1 483 ? -5.603 0.555 14.289 1.00 84.19 483 TYR A N 1
ATOM 3892 C CA . TYR A 1 483 ? -6.410 0.597 13.076 1.00 84.19 483 TYR A CA 1
ATOM 3893 C C . TYR A 1 483 ? -5.570 0.980 11.855 1.00 84.19 483 TYR A C 1
ATOM 3895 O O . TYR A 1 483 ? -5.587 0.273 10.849 1.00 84.19 483 TYR A O 1
ATOM 3903 N N . LYS A 1 484 ? -4.797 2.065 11.949 1.00 86.00 484 LYS A N 1
ATOM 3904 C CA . LYS A 1 484 ? -3.938 2.529 10.856 1.00 86.00 484 LYS A CA 1
ATOM 3905 C C . LYS A 1 484 ? -2.968 1.432 10.407 1.00 86.00 484 LYS A C 1
ATOM 3907 O O . LYS A 1 484 ? -2.848 1.197 9.208 1.00 86.00 484 LYS A O 1
ATOM 3912 N N . VAL A 1 485 ? -2.342 0.731 11.357 1.00 88.06 485 VAL A N 1
ATOM 3913 C CA . VAL A 1 485 ? -1.463 -0.413 11.069 1.00 88.06 485 VAL A CA 1
ATOM 3914 C C . VAL A 1 485 ? -2.226 -1.507 10.322 1.00 88.06 485 VAL A C 1
ATOM 3916 O O . VAL A 1 485 ? -1.810 -1.899 9.240 1.00 88.06 485 VAL A O 1
ATOM 3919 N N . LEU A 1 486 ? -3.384 -1.941 10.824 1.00 84.38 486 LEU A N 1
ATOM 3920 C CA . LEU A 1 486 ? -4.178 -2.991 10.173 1.00 84.38 486 LEU A CA 1
ATOM 3921 C C . LEU A 1 486 ? -4.652 -2.615 8.764 1.00 84.38 486 LEU A C 1
ATOM 3923 O O . LEU A 1 486 ? -4.815 -3.486 7.914 1.00 84.38 486 LEU A O 1
ATOM 3927 N N . PHE A 1 487 ? -4.883 -1.326 8.518 1.00 83.88 487 PHE A N 1
ATOM 3928 C CA . PHE A 1 487 ? -5.382 -0.843 7.238 1.00 83.88 487 PHE A CA 1
ATOM 3929 C C . PHE A 1 487 ? -4.287 -0.727 6.168 1.00 83.88 487 PHE A C 1
ATOM 3931 O O . PHE A 1 487 ? -4.536 -1.057 5.007 1.00 83.88 487 PHE A O 1
ATOM 3938 N N . VAL A 1 488 ? -3.097 -0.242 6.542 1.00 84.62 488 VAL A N 1
ATOM 3939 C CA . VAL A 1 488 ? -2.014 0.105 5.599 1.00 84.62 488 VAL A CA 1
ATOM 3940 C C . VAL A 1 488 ? -0.985 -1.019 5.436 1.00 84.62 488 VAL A C 1
ATOM 3942 O O . VAL A 1 488 ? -0.363 -1.120 4.381 1.00 84.62 488 VAL A O 1
ATOM 3945 N N . SER A 1 489 ? -0.819 -1.890 6.433 1.00 86.88 489 SER A N 1
ATOM 3946 C CA . SER A 1 489 ? 0.150 -2.989 6.382 1.00 86.88 489 SER A CA 1
ATOM 3947 C C . SER A 1 489 ? -0.223 -4.034 5.332 1.00 86.88 489 SER A C 1
ATOM 3949 O O . SER A 1 489 ? -1.259 -4.696 5.430 1.00 86.88 489 SER A O 1
ATOM 3951 N N . ILE A 1 490 ? 0.659 -4.223 4.348 1.00 89.06 490 ILE A N 1
ATOM 3952 C CA . ILE A 1 490 ? 0.529 -5.287 3.346 1.00 89.06 490 ILE A CA 1
ATOM 3953 C C . ILE A 1 490 ? 0.590 -6.675 3.986 1.00 89.06 490 ILE A C 1
ATOM 3955 O O . ILE A 1 490 ? -0.002 -7.620 3.483 1.00 89.06 490 ILE A O 1
ATOM 3959 N N . GLU A 1 491 ? 1.236 -6.796 5.139 1.00 87.19 491 GLU A N 1
ATOM 3960 C CA . GLU A 1 491 ? 1.367 -8.044 5.877 1.00 87.19 491 GLU A CA 1
ATOM 3961 C C . GLU A 1 491 ? 0.015 -8.588 6.375 1.00 87.19 491 GLU A C 1
ATOM 3963 O O . GLU A 1 491 ? -0.088 -9.769 6.695 1.00 87.19 491 GLU A O 1
ATOM 3968 N N . MET A 1 492 ? -1.022 -7.741 6.423 1.00 85.69 492 MET A N 1
ATOM 3969 C CA . MET A 1 492 ? -2.398 -8.138 6.752 1.00 85.69 492 MET A CA 1
ATOM 3970 C C . MET A 1 492 ? -3.181 -8.635 5.537 1.00 85.69 492 MET A C 1
ATOM 3972 O O . MET A 1 492 ? -4.169 -9.352 5.706 1.00 85.69 492 MET A O 1
ATOM 3976 N N . ARG A 1 493 ? -2.766 -8.245 4.325 1.00 88.75 493 ARG A N 1
ATOM 3977 C CA . ARG A 1 493 ? -3.425 -8.636 3.078 1.00 88.75 493 ARG A CA 1
ATOM 3978 C C . ARG A 1 493 ? -3.284 -10.141 2.910 1.00 88.75 493 ARG A C 1
ATOM 3980 O O . ARG A 1 493 ? -2.172 -10.654 2.864 1.00 88.75 493 ARG A O 1
ATOM 3987 N N . GLN A 1 494 ? -4.416 -10.829 2.790 1.00 86.62 494 GLN A N 1
ATOM 3988 C CA . GLN A 1 494 ? -4.482 -12.287 2.641 1.00 86.62 494 GLN A CA 1
ATOM 3989 C C . GLN A 1 494 ? -3.838 -13.052 3.810 1.00 86.62 494 GLN A C 1
ATOM 3991 O O . GLN A 1 494 ? -3.416 -14.198 3.652 1.00 86.62 494 GLN A O 1
ATOM 3996 N N . ALA A 1 495 ? -3.751 -12.430 4.990 1.00 88.25 495 ALA A N 1
ATOM 3997 C CA . ALA A 1 495 ? -3.287 -13.104 6.192 1.00 88.25 495 ALA A CA 1
ATOM 3998 C C . ALA A 1 495 ? -4.423 -13.965 6.774 1.00 88.25 495 ALA A C 1
ATOM 4000 O O . ALA A 1 495 ? -5.448 -13.407 7.182 1.00 88.25 495 ALA A O 1
ATOM 4001 N N . PRO A 1 496 ? -4.264 -15.299 6.861 1.00 89.31 496 PRO A N 1
ATOM 4002 C CA . PRO A 1 496 ? -5.275 -16.159 7.456 1.00 89.31 496 PRO A CA 1
ATOM 4003 C C . PRO A 1 496 ? -5.271 -16.033 8.984 1.00 89.31 496 PRO A C 1
ATOM 4005 O O . PRO A 1 496 ? -4.241 -15.754 9.612 1.00 89.31 496 PRO A O 1
ATOM 4008 N N . PHE A 1 497 ? -6.425 -16.289 9.601 1.00 86.25 497 PHE A N 1
ATOM 4009 C CA . PHE A 1 497 ? -6.528 -16.342 11.058 1.00 86.25 497 PHE A CA 1
ATOM 4010 C C . PHE A 1 497 ? -7.232 -17.596 11.572 1.00 86.25 497 PHE A C 1
ATOM 4012 O O . PHE A 1 497 ? -6.567 -18.575 11.900 1.00 86.25 497 PHE A O 1
ATOM 4019 N N . TRP A 1 498 ? -8.558 -17.565 11.698 1.00 80.75 498 TRP A N 1
ATOM 4020 C CA . TRP A 1 498 ? -9.321 -18.644 12.315 1.00 80.75 498 TRP A CA 1
ATOM 4021 C C . TRP A 1 498 ? -10.604 -18.923 11.534 1.00 80.75 498 TRP A C 1
ATOM 4023 O O . TRP A 1 498 ? -11.298 -17.994 11.113 1.00 80.75 498 TRP A O 1
ATOM 4033 N N . GLY A 1 499 ? -10.912 -20.209 11.351 1.00 84.44 499 GLY A N 1
ATOM 4034 C CA . GLY A 1 499 ? -12.091 -20.670 10.620 1.00 84.44 499 GLY A CA 1
ATOM 4035 C C . GLY A 1 499 ? -12.048 -20.287 9.139 1.00 84.44 499 GLY A C 1
ATOM 4036 O O . GLY A 1 499 ? -11.137 -20.678 8.418 1.00 84.44 499 GLY A O 1
ATOM 4037 N N . TRP A 1 500 ? -13.050 -19.526 8.700 1.00 83.81 500 TRP A N 1
ATOM 4038 C CA . TRP A 1 500 ? -13.255 -19.083 7.314 1.00 83.81 500 TRP A CA 1
ATOM 4039 C C . TRP A 1 500 ? -12.514 -17.785 6.951 1.00 83.81 500 TRP A C 1
ATOM 4041 O O . TRP A 1 500 ? -12.580 -17.346 5.805 1.00 83.81 500 TRP A O 1
ATOM 4051 N N . ILE A 1 501 ? -11.830 -17.139 7.905 1.00 85.31 501 ILE A N 1
ATOM 4052 C CA . ILE A 1 501 ? -11.113 -15.884 7.648 1.00 85.31 501 ILE A CA 1
ATOM 4053 C C . ILE A 1 501 ? -9.767 -16.168 6.981 1.00 85.31 501 ILE A C 1
ATOM 4055 O O . ILE A 1 501 ? -8.790 -16.538 7.639 1.00 85.31 501 ILE A O 1
ATOM 4059 N N . SER A 1 502 ? -9.733 -15.946 5.669 1.00 83.50 502 SER A N 1
ATOM 4060 C CA . SER A 1 502 ? -8.544 -16.047 4.817 1.00 83.50 502 SER A CA 1
ATOM 4061 C C . SER A 1 502 ? -7.838 -14.708 4.570 1.00 83.50 502 SER A C 1
ATOM 4063 O O . SER A 1 502 ? -6.731 -14.701 4.045 1.00 83.50 502 SER A O 1
ATOM 4065 N N . ASP A 1 503 ? -8.465 -13.582 4.920 1.00 86.31 503 ASP A N 1
ATOM 4066 C CA . ASP A 1 503 ? -7.896 -12.244 4.750 1.00 86.31 503 ASP A CA 1
ATOM 4067 C C . ASP A 1 503 ? -8.347 -11.319 5.891 1.00 86.31 503 ASP A C 1
ATOM 4069 O O . ASP A 1 503 ? -9.533 -11.025 6.034 1.00 86.31 503 ASP A O 1
ATOM 4073 N N . LEU A 1 504 ? -7.403 -10.867 6.722 1.00 87.56 504 LEU A N 1
ATOM 4074 C CA . LEU A 1 504 ? -7.675 -9.925 7.815 1.00 87.56 504 LEU A CA 1
ATOM 4075 C C . LEU A 1 504 ? -7.894 -8.485 7.327 1.00 87.56 504 LEU A C 1
ATOM 4077 O O . LEU A 1 504 ? -8.481 -7.687 8.064 1.00 87.56 504 LEU A O 1
ATOM 4081 N N . ALA A 1 505 ? -7.419 -8.147 6.126 1.00 85.94 505 ALA A N 1
ATOM 4082 C CA . ALA A 1 505 ? -7.545 -6.819 5.533 1.00 85.94 505 ALA A CA 1
ATOM 4083 C C . ALA A 1 505 ? -8.840 -6.637 4.720 1.00 85.94 505 ALA A C 1
ATOM 4085 O O . ALA A 1 505 ? -9.181 -5.501 4.380 1.00 85.94 505 ALA A O 1
ATOM 4086 N N . ALA A 1 506 ? -9.557 -7.726 4.429 1.00 84.56 506 ALA A N 1
ATOM 4087 C CA . ALA A 1 506 ? -10.848 -7.719 3.745 1.00 84.56 506 ALA A CA 1
ATOM 4088 C C . ALA A 1 506 ? -12.023 -7.827 4.741 1.00 84.56 506 ALA A C 1
ATOM 4090 O O . ALA A 1 506 ? -11.823 -8.273 5.876 1.00 84.56 506 ALA A O 1
ATOM 4091 N N . PRO A 1 507 ? -13.246 -7.429 4.347 1.00 85.75 507 PRO A N 1
ATOM 4092 C CA . PRO A 1 507 ? -14.453 -7.691 5.131 1.00 85.75 507 PRO A CA 1
ATOM 4093 C C . PRO A 1 507 ? -14.682 -9.194 5.350 1.00 85.75 507 PRO A C 1
ATOM 4095 O O . PRO A 1 507 ? -14.200 -10.025 4.579 1.00 85.75 507 PRO A O 1
ATOM 4098 N N . ASP A 1 508 ? -15.430 -9.554 6.397 1.00 84.75 508 ASP A N 1
ATOM 4099 C CA . ASP A 1 508 ? -15.803 -10.952 6.660 1.00 84.75 508 ASP A CA 1
ATOM 4100 C C . ASP A 1 508 ? -16.579 -11.515 5.450 1.00 84.75 508 ASP A C 1
ATOM 4102 O O . ASP A 1 508 ? -17.606 -10.958 5.093 1.00 84.75 508 ASP A O 1
ATOM 4106 N N . PRO A 1 509 ? -16.149 -12.600 4.787 1.00 80.62 509 PRO A N 1
ATOM 4107 C CA . PRO A 1 509 ? -16.840 -13.100 3.596 1.00 80.62 509 PRO A CA 1
ATOM 4108 C C . PRO A 1 509 ? -18.201 -13.750 3.907 1.00 80.62 509 PRO A C 1
ATOM 4110 O O . PRO A 1 509 ? -19.005 -13.979 3.000 1.00 80.62 509 PRO A O 1
ATOM 4113 N N . THR A 1 510 ? -18.479 -14.074 5.172 1.00 84.31 510 THR A N 1
ATOM 4114 C CA . THR A 1 510 ? -19.737 -14.712 5.579 1.00 84.31 510 THR A CA 1
ATOM 4115 C C . THR A 1 510 ? -20.892 -13.718 5.626 1.00 84.31 510 THR A C 1
ATOM 4117 O O . THR A 1 510 ? -20.693 -12.517 5.757 1.00 84.31 510 THR A O 1
ATOM 4120 N N . SER A 1 511 ? -22.125 -14.211 5.529 1.00 82.31 511 SER A N 1
ATOM 4121 C CA . SER A 1 511 ? -23.328 -13.408 5.739 1.00 82.31 511 SER A CA 1
ATOM 4122 C C . SER A 1 511 ? -24.410 -14.241 6.420 1.00 82.31 511 SER A C 1
ATOM 4124 O O . SER A 1 511 ? -24.525 -15.441 6.188 1.00 82.31 511 SER A O 1
ATOM 4126 N N . PHE A 1 512 ? -25.273 -13.627 7.224 1.00 80.12 512 PHE A N 1
ATOM 4127 C CA . PHE A 1 512 ? -26.421 -14.348 7.781 1.00 80.12 512 PHE A CA 1
ATOM 4128 C C . PHE A 1 512 ? -27.312 -14.985 6.687 1.00 80.12 512 PHE A C 1
ATOM 4130 O O . PHE A 1 512 ? -27.925 -16.023 6.927 1.00 80.12 512 PHE A O 1
ATOM 4137 N N . ILE A 1 513 ? -27.351 -14.405 5.476 1.00 79.44 513 ILE A N 1
ATOM 4138 C CA . ILE A 1 513 ? -28.157 -14.903 4.345 1.00 79.44 513 ILE A CA 1
ATOM 4139 C C . ILE A 1 513 ? -27.589 -16.201 3.776 1.00 79.44 513 ILE A C 1
ATOM 4141 O O . ILE A 1 513 ? -28.342 -17.119 3.465 1.00 79.44 513 ILE A O 1
ATOM 4145 N N . ASN A 1 514 ? -26.263 -16.302 3.655 1.00 78.06 514 ASN A N 1
ATOM 4146 C CA . ASN A 1 514 ? -25.615 -17.524 3.179 1.00 78.06 514 ASN A CA 1
ATOM 4147 C C . ASN A 1 514 ? -25.386 -18.535 4.314 1.00 78.06 514 ASN A C 1
ATOM 4149 O O . ASN A 1 514 ? -24.528 -19.410 4.196 1.00 78.06 514 ASN A O 1
ATOM 4153 N N . LEU A 1 515 ? -26.150 -18.403 5.412 1.00 79.50 515 LEU A N 1
ATOM 4154 C CA . LEU A 1 515 ? -26.023 -19.201 6.631 1.00 79.50 515 LEU A CA 1
ATOM 4155 C C . LEU A 1 515 ? -24.572 -19.221 7.141 1.00 79.50 515 LEU A C 1
ATOM 4157 O O . LEU A 1 515 ? -24.033 -20.264 7.494 1.00 79.50 515 LEU A O 1
ATOM 4161 N N . PHE A 1 516 ? -23.927 -18.054 7.140 1.00 79.06 516 PHE A N 1
ATOM 4162 C CA . PHE A 1 516 ? -22.532 -17.854 7.531 1.00 79.06 516 PHE A CA 1
ATOM 4163 C C . PHE A 1 516 ? -21.519 -18.695 6.734 1.00 79.06 516 PHE A C 1
ATOM 4165 O O . PHE A 1 516 ? -20.542 -19.199 7.281 1.00 79.06 516 PHE A O 1
ATOM 4172 N N . GLY A 1 517 ? -21.740 -18.826 5.424 1.00 71.50 517 GLY A N 1
ATOM 4173 C CA . GLY A 1 517 ? -20.850 -19.529 4.495 1.00 71.50 517 GLY A CA 1
ATOM 4174 C C . GLY A 1 517 ? -21.211 -20.994 4.237 1.00 71.50 517 GLY A C 1
ATOM 4175 O O . GLY A 1 517 ? -20.484 -21.671 3.517 1.00 71.50 517 GLY A O 1
ATOM 4176 N N . LEU A 1 518 ? -22.332 -21.485 4.778 1.00 75.12 518 LEU A N 1
ATOM 4177 C CA . LEU A 1 518 ? -22.859 -22.825 4.477 1.00 75.12 518 LEU A CA 1
ATOM 4178 C C . LEU A 1 518 ? -23.397 -22.941 3.042 1.00 75.12 518 LEU A C 1
ATOM 4180 O O . LEU A 1 518 ? -23.401 -24.034 2.478 1.00 75.12 518 LEU A O 1
ATOM 4184 N N . LEU A 1 519 ? -23.855 -21.835 2.449 1.00 80.69 519 LEU A N 1
ATOM 4185 C CA . LEU A 1 519 ? -24.354 -21.799 1.074 1.00 80.69 519 LEU A CA 1
ATOM 4186 C C . LEU A 1 519 ? -23.340 -21.097 0.148 1.00 80.69 519 LEU A C 1
ATOM 4188 O O . LEU A 1 519 ? -22.880 -20.004 0.484 1.00 80.69 519 LEU A O 1
ATOM 4192 N N . PRO A 1 520 ? -23.011 -21.663 -1.033 1.00 78.56 520 PRO A N 1
ATOM 4193 C CA . PRO A 1 520 ? -21.985 -21.136 -1.937 1.00 78.56 520 PRO A CA 1
ATOM 4194 C C . PRO A 1 520 ? -22.511 -19.981 -2.811 1.00 78.56 520 PRO A C 1
ATOM 4196 O O . PRO A 1 520 ? -22.352 -19.985 -4.029 1.00 78.56 520 PRO A O 1
ATOM 4199 N N . PHE A 1 521 ? -23.170 -18.992 -2.204 1.00 80.62 521 PHE A N 1
ATOM 4200 C CA . PHE A 1 521 ? -23.543 -17.742 -2.869 1.00 80.62 521 PHE A CA 1
ATOM 4201 C C . PHE A 1 521 ? -23.165 -16.533 -2.010 1.00 80.62 521 PHE A C 1
ATOM 4203 O O . PHE A 1 521 ? -23.104 -16.600 -0.778 1.00 80.62 521 PHE A O 1
ATOM 4210 N N . GLN A 1 522 ? -22.908 -15.407 -2.673 1.00 71.62 522 GLN A N 1
ATOM 4211 C CA . GLN A 1 522 ? -22.609 -14.141 -2.013 1.00 71.62 522 GLN A CA 1
ATOM 4212 C C . GLN A 1 522 ? -23.903 -13.367 -1.766 1.00 71.62 522 GLN A C 1
ATOM 4214 O O . GLN A 1 522 ? -24.762 -13.255 -2.643 1.00 71.62 522 GLN A O 1
ATOM 4219 N N . ALA A 1 523 ? -24.050 -12.852 -0.548 1.00 75.12 523 ALA A N 1
ATOM 4220 C CA . ALA A 1 523 ? -25.151 -11.967 -0.203 1.00 75.12 523 ALA A CA 1
ATOM 4221 C C . ALA A 1 523 ? -25.042 -10.643 -0.984 1.00 75.12 523 ALA A C 1
ATOM 4223 O O . ALA A 1 523 ? -23.926 -10.163 -1.195 1.00 75.12 523 ALA A O 1
ATOM 4224 N N . PRO A 1 524 ? -26.168 -10.012 -1.363 1.00 77.81 524 PRO A N 1
ATOM 4225 C CA . PRO A 1 524 ? -26.149 -8.643 -1.867 1.00 77.81 524 PRO A CA 1
ATOM 4226 C C . PRO A 1 524 ? -25.475 -7.704 -0.860 1.00 77.81 524 PRO A C 1
ATOM 4228 O O . PRO A 1 524 ? -25.755 -7.796 0.336 1.00 77.81 524 PRO A O 1
ATOM 4231 N N . SER A 1 525 ? -24.636 -6.777 -1.334 1.00 72.19 525 SER A N 1
ATOM 4232 C CA . SER A 1 525 ? -23.794 -5.921 -0.479 1.00 72.19 525 SER A CA 1
ATOM 4233 C C . SER A 1 525 ? -24.585 -5.161 0.593 1.00 72.19 525 SER A C 1
ATOM 4235 O O . SER A 1 525 ? -24.157 -5.085 1.734 1.00 72.19 525 SER A O 1
ATOM 4237 N N . PHE A 1 526 ? -25.791 -4.679 0.273 1.00 74.94 526 PHE A N 1
ATOM 4238 C CA . PHE A 1 526 ? -26.638 -3.931 1.215 1.00 74.94 526 PHE A CA 1
ATOM 4239 C C . PHE A 1 526 ? -27.188 -4.764 2.387 1.00 74.94 526 PHE A C 1
ATOM 4241 O O . PHE A 1 526 ? -27.755 -4.209 3.325 1.00 74.94 526 PHE A O 1
ATOM 4248 N N . LEU A 1 527 ? -27.091 -6.092 2.321 1.00 75.50 527 LEU A N 1
ATOM 4249 C CA . LEU A 1 527 ? -27.612 -7.007 3.336 1.00 75.50 527 LEU A CA 1
ATOM 4250 C C . LEU A 1 527 ? -26.515 -7.953 3.853 1.00 75.50 527 LEU A C 1
ATOM 4252 O O . LEU A 1 527 ? -26.797 -8.979 4.474 1.00 75.50 527 LEU A O 1
ATOM 4256 N N . HIS A 1 528 ? -25.255 -7.625 3.574 1.00 78.62 528 HIS A N 1
ATOM 4257 C CA . HIS A 1 528 ? -24.108 -8.392 4.017 1.00 78.62 528 HIS A CA 1
ATOM 4258 C C . HIS A 1 528 ? -23.819 -8.073 5.493 1.00 78.62 528 HIS A C 1
ATOM 4260 O O . HIS A 1 528 ? -23.442 -6.964 5.853 1.00 78.62 528 HIS A O 1
ATOM 4266 N N . ILE A 1 529 ? -24.079 -9.043 6.376 1.00 84.19 529 ILE A N 1
ATOM 4267 C CA . ILE A 1 529 ? -23.707 -8.973 7.795 1.00 84.19 529 ILE A CA 1
ATOM 4268 C C . ILE A 1 529 ? -23.014 -10.282 8.147 1.00 84.19 529 ILE A C 1
ATOM 4270 O O . ILE A 1 529 ? -23.673 -11.315 8.309 1.00 84.19 529 ILE A O 1
ATOM 4274 N N . GLY A 1 530 ? -21.688 -10.225 8.253 1.00 85.62 530 GLY A N 1
ATOM 4275 C CA . GLY A 1 530 ? -20.861 -11.371 8.611 1.00 85.62 530 GLY A CA 1
ATOM 4276 C C . GLY A 1 530 ? -20.993 -11.816 10.062 1.00 85.62 530 GLY A C 1
ATOM 4277 O O . GLY A 1 530 ? -21.545 -11.119 10.923 1.00 85.62 530 GLY A O 1
ATOM 4278 N N . LEU A 1 531 ? -20.446 -12.998 10.340 1.00 89.88 531 LEU A N 1
ATOM 4279 C CA . LEU A 1 531 ? -20.461 -13.582 11.676 1.00 89.88 531 LEU A CA 1
ATOM 4280 C C . LEU A 1 531 ? -19.640 -12.745 12.663 1.00 89.88 531 LEU A C 1
ATOM 4282 O O . LEU A 1 531 ? -20.086 -12.526 13.788 1.00 89.88 531 LEU A O 1
ATOM 4286 N N . TRP A 1 532 ? -18.487 -12.208 12.258 1.00 90.75 532 TRP A N 1
ATOM 4287 C CA . TRP A 1 532 ? -17.697 -11.320 13.116 1.00 90.75 532 TRP A CA 1
ATOM 4288 C C . TRP A 1 532 ? -18.412 -10.008 13.462 1.00 90.75 532 TRP A C 1
ATOM 4290 O O . TRP A 1 532 ? -18.486 -9.700 14.654 1.00 90.75 532 TRP A O 1
ATOM 4300 N N . PRO A 1 533 ? -18.986 -9.250 12.502 1.00 90.62 533 PRO A N 1
ATOM 4301 C CA . PRO A 1 533 ? -19.841 -8.107 12.820 1.00 90.62 533 PRO A CA 1
ATOM 4302 C C . PRO A 1 533 ? -20.976 -8.473 13.784 1.00 90.62 533 PRO A C 1
ATOM 4304 O O . PRO A 1 533 ? -21.229 -7.760 14.754 1.00 90.62 533 PRO A O 1
ATOM 4307 N N . PHE A 1 534 ? -21.629 -9.620 13.583 1.00 90.94 534 PHE A N 1
ATOM 4308 C CA . PHE A 1 534 ? -22.681 -10.087 14.484 1.00 90.94 534 PHE A CA 1
ATOM 4309 C C . PHE A 1 534 ? -22.164 -10.354 15.911 1.00 90.94 534 PHE A C 1
ATOM 4311 O O . PHE A 1 534 ? -22.733 -9.849 16.885 1.00 90.94 534 PHE A O 1
ATOM 4318 N N . LEU A 1 535 ? -21.055 -11.088 16.051 1.00 92.38 535 LEU A N 1
ATOM 4319 C CA . LEU A 1 535 ? -20.405 -11.352 17.340 1.00 92.38 535 LEU A CA 1
ATOM 4320 C C . LEU A 1 535 ? -19.944 -10.059 18.021 1.00 92.38 535 LEU A C 1
ATOM 4322 O O . LEU A 1 535 ? -20.083 -9.918 19.240 1.00 92.38 535 LEU A O 1
ATOM 4326 N N . MET A 1 536 ? -19.470 -9.084 17.245 1.00 92.06 536 MET A N 1
ATOM 4327 C CA . MET A 1 536 ? -19.166 -7.747 17.741 1.00 92.06 536 MET A CA 1
ATOM 4328 C C . MET A 1 536 ? -20.421 -7.106 18.346 1.00 92.06 536 MET A C 1
ATOM 4330 O O . MET A 1 536 ? -20.362 -6.635 19.482 1.00 92.06 536 MET A O 1
ATOM 4334 N N . GLY A 1 537 ? -21.567 -7.151 17.663 1.00 91.31 537 GLY A N 1
ATOM 4335 C CA . GLY A 1 537 ? -22.847 -6.662 18.188 1.00 91.31 537 GLY A CA 1
ATOM 4336 C C . GLY A 1 537 ? -23.247 -7.311 19.511 1.00 91.31 537 GLY A C 1
ATOM 4337 O O . GLY A 1 537 ? -23.572 -6.617 20.476 1.00 91.31 537 GLY A O 1
ATOM 4338 N N . VAL A 1 538 ? -23.145 -8.640 19.599 1.00 92.12 538 VAL A N 1
ATOM 4339 C CA . VAL A 1 538 ? -23.402 -9.383 20.845 1.00 92.12 538 VAL A CA 1
ATOM 4340 C C . VAL A 1 538 ? -22.449 -8.931 21.956 1.00 92.12 538 VAL A C 1
ATOM 4342 O O . VAL A 1 538 ? -22.883 -8.646 23.074 1.00 92.12 538 VAL A O 1
ATOM 4345 N N . SER A 1 539 ? -21.156 -8.800 21.652 1.00 92.25 539 SER A N 1
ATOM 4346 C CA . SER A 1 539 ? -20.154 -8.343 22.621 1.00 92.25 539 SER A CA 1
ATOM 4347 C C . SER A 1 539 ? -20.413 -6.910 23.106 1.00 92.25 539 SER A C 1
ATOM 4349 O O . SER A 1 539 ? -20.219 -6.622 24.287 1.00 92.25 539 SER A O 1
ATOM 4351 N N . MET A 1 540 ? -20.919 -6.025 22.238 1.00 88.44 540 MET A N 1
ATOM 4352 C CA . MET A 1 540 ? -21.313 -4.662 22.603 1.00 88.44 540 MET A CA 1
ATOM 4353 C C . MET A 1 540 ? -22.496 -4.657 23.565 1.00 88.44 540 MET A C 1
ATOM 4355 O O . MET A 1 540 ? -22.459 -3.948 24.569 1.00 88.44 540 MET A O 1
ATOM 4359 N N . LEU A 1 541 ? -23.517 -5.480 23.312 1.00 87.88 541 LEU A N 1
ATOM 4360 C CA . LEU A 1 541 ? -24.662 -5.616 24.217 1.00 87.88 541 LEU A CA 1
ATOM 4361 C C . LEU A 1 541 ? -24.225 -6.105 25.607 1.00 87.88 541 LEU A C 1
ATOM 4363 O O . LEU A 1 541 ? -24.703 -5.600 26.626 1.00 87.88 541 LEU A O 1
ATOM 4367 N N . LEU A 1 542 ? -23.286 -7.055 25.665 1.00 87.06 542 LEU A N 1
ATOM 4368 C CA . LEU A 1 542 ? -22.715 -7.543 26.925 1.00 87.06 542 LEU A CA 1
ATOM 4369 C C . LEU A 1 542 ? -21.910 -6.455 27.649 1.00 87.06 542 LEU A C 1
ATOM 4371 O O . LEU A 1 542 ? -22.113 -6.231 28.844 1.00 87.06 542 LEU A O 1
ATOM 4375 N N . GLN A 1 543 ? -21.047 -5.735 26.930 1.00 84.12 543 GLN A N 1
ATOM 4376 C CA . GLN A 1 543 ? -20.245 -4.642 27.484 1.00 84.12 543 GLN A CA 1
ATOM 4377 C C . GLN A 1 543 ? -21.132 -3.507 28.024 1.00 84.12 543 GLN A C 1
ATOM 4379 O O . GLN A 1 543 ? -20.921 -3.017 29.134 1.00 84.12 543 GLN A O 1
ATOM 4384 N N . GLN A 1 544 ? -22.173 -3.115 27.285 1.00 79.38 544 GLN A N 1
ATOM 4385 C CA . GLN A 1 544 ? -23.077 -2.033 27.677 1.00 79.38 544 GLN A CA 1
ATOM 4386 C C . GLN A 1 544 ? -23.891 -2.350 28.932 1.00 79.38 544 GLN A C 1
ATOM 4388 O O . GLN A 1 544 ? -24.188 -1.436 29.702 1.00 79.38 544 GLN A O 1
ATOM 4393 N N . ARG A 1 545 ? -24.212 -3.625 29.192 1.00 71.50 545 ARG A N 1
ATOM 4394 C CA . ARG A 1 545 ? -24.842 -4.037 30.459 1.00 71.50 545 ARG A CA 1
ATOM 4395 C C . ARG A 1 545 ? -23.952 -3.742 31.670 1.00 71.50 545 ARG A C 1
ATOM 4397 O O . ARG A 1 545 ? -24.482 -3.347 32.705 1.00 71.50 545 ARG A O 1
ATOM 4404 N N . GLY A 1 546 ? -22.631 -3.872 31.530 1.00 63.56 546 GLY A N 1
ATOM 4405 C CA . GLY A 1 546 ? -21.664 -3.548 32.586 1.00 63.56 546 GLY A CA 1
ATOM 4406 C C . GLY A 1 546 ? -21.366 -2.049 32.729 1.00 63.56 546 GLY A C 1
ATOM 4407 O O . GLY A 1 546 ? -21.120 -1.570 33.831 1.00 63.56 546 GLY A O 1
ATOM 4408 N N . GLN A 1 547 ? -21.428 -1.277 31.638 1.00 64.31 547 GLN A N 1
ATOM 4409 C CA . GLN A 1 547 ? -20.965 0.121 31.594 1.00 64.31 547 GLN A CA 1
ATOM 4410 C C . GLN A 1 547 ? -22.061 1.185 31.804 1.00 64.31 547 GLN A C 1
ATOM 4412 O O . GLN A 1 547 ? -21.833 2.359 31.505 1.00 64.31 547 GLN A O 1
ATOM 4417 N N . GLN A 1 548 ? -23.264 0.811 32.256 1.00 57.69 548 GLN A N 1
ATOM 4418 C CA . GLN A 1 548 ? -24.418 1.719 32.247 1.00 57.69 548 GLN A CA 1
ATOM 4419 C C . GLN A 1 548 ? -24.165 2.998 33.061 1.00 57.69 548 GLN A C 1
ATOM 4421 O O . GLN A 1 548 ? -24.225 3.010 34.293 1.00 57.69 548 GLN A O 1
ATOM 4426 N N . SER A 1 549 ? -23.933 4.104 32.345 1.00 53.06 549 SER A N 1
ATOM 4427 C CA . SER A 1 549 ? -23.897 5.438 32.931 1.00 53.06 549 SER A CA 1
ATOM 4428 C C . SER A 1 549 ? -25.297 5.804 33.410 1.00 53.06 549 SER A C 1
ATOM 4430 O O . SER A 1 549 ? -26.242 5.973 32.637 1.00 53.06 549 SER A O 1
ATOM 4432 N N . ALA A 1 550 ? -25.424 5.920 34.723 1.00 51.12 550 ALA A N 1
ATOM 4433 C CA . ALA A 1 550 ? -26.665 6.210 35.420 1.00 51.12 550 ALA A CA 1
ATOM 4434 C C . ALA A 1 550 ? -27.227 7.621 35.114 1.00 51.12 550 ALA A C 1
ATOM 4436 O O . ALA A 1 550 ? -28.360 7.937 35.467 1.00 51.12 550 ALA A O 1
ATOM 4437 N N . THR A 1 551 ? -26.483 8.487 34.429 1.00 53.16 551 THR A N 1
ATOM 4438 C CA . THR A 1 551 ? -26.877 9.887 34.214 1.00 53.16 551 THR A CA 1
ATOM 4439 C C . THR A 1 551 ? -27.834 10.105 33.035 1.00 53.16 551 THR A C 1
ATOM 4441 O O . THR A 1 551 ? -28.303 11.226 32.838 1.00 53.16 551 THR A O 1
ATOM 4444 N N . LEU A 1 552 ? -28.176 9.074 32.258 1.00 60.81 552 LEU A N 1
ATOM 4445 C CA . LEU A 1 552 ? -28.969 9.209 31.028 1.00 60.81 552 LEU A CA 1
ATOM 4446 C C . LEU A 1 552 ? -30.450 8.853 31.240 1.00 60.81 552 LEU A C 1
ATOM 4448 O O . LEU A 1 552 ? -30.779 7.930 31.993 1.00 60.81 552 LEU A O 1
ATOM 4452 N N . ASP A 1 553 ? -31.331 9.608 30.576 1.00 66.50 553 ASP A N 1
ATOM 4453 C CA . ASP A 1 553 ? -32.791 9.417 30.578 1.00 66.50 553 ASP A CA 1
ATOM 4454 C C . ASP A 1 553 ? -33.156 7.989 30.102 1.00 66.50 553 ASP A C 1
ATOM 4456 O O . ASP A 1 553 ? -32.440 7.448 29.249 1.00 66.50 553 ASP A O 1
ATOM 4460 N N . PRO A 1 554 ? -34.229 7.329 30.597 1.00 69.00 554 PRO A N 1
ATOM 4461 C CA . PRO A 1 554 ? -34.541 5.940 30.239 1.00 69.00 554 PRO A CA 1
ATOM 4462 C C . PRO A 1 554 ? -34.679 5.702 28.728 1.00 69.00 554 PRO A C 1
ATOM 4464 O O . PRO A 1 554 ? -34.270 4.652 28.233 1.00 69.00 554 PRO A O 1
ATOM 4467 N N . ALA A 1 555 ? -35.174 6.693 27.979 1.00 72.75 555 ALA A N 1
ATOM 4468 C CA . ALA A 1 555 ? -35.246 6.632 26.520 1.00 72.75 555 ALA A CA 1
ATOM 4469 C C . ALA A 1 555 ? -33.856 6.670 25.858 1.00 72.75 555 ALA A C 1
ATOM 4471 O O . ALA A 1 555 ? -33.575 5.884 24.954 1.00 72.75 555 ALA A O 1
ATOM 4472 N N . GLN A 1 556 ? -32.960 7.533 26.343 1.00 67.44 556 GLN A N 1
ATOM 4473 C CA . GLN A 1 556 ? -31.581 7.624 25.859 1.00 67.44 556 GLN A CA 1
ATOM 4474 C C . GLN A 1 556 ? -30.788 6.354 26.194 1.00 67.44 556 GLN A C 1
ATOM 4476 O O . GLN A 1 556 ? -29.987 5.891 25.385 1.00 67.44 556 GLN A O 1
ATOM 4481 N N . ARG A 1 557 ? -31.058 5.739 27.353 1.00 70.56 557 ARG A N 1
ATOM 4482 C CA . ARG A 1 557 ? -30.484 4.444 27.731 1.00 70.56 557 ARG A CA 1
ATOM 4483 C C . ARG A 1 557 ? -30.904 3.343 26.767 1.00 70.56 557 ARG A C 1
ATOM 4485 O O . ARG A 1 557 ? -30.039 2.596 26.328 1.00 70.56 557 ARG A O 1
ATOM 4492 N N . LEU A 1 558 ? -32.191 3.248 26.429 1.00 74.75 558 LEU A N 1
ATOM 4493 C CA . LEU A 1 558 ? -32.685 2.236 25.492 1.00 74.75 558 LEU A CA 1
ATOM 4494 C C . LEU A 1 558 ? -32.068 2.416 24.099 1.00 74.75 558 LEU A C 1
ATOM 4496 O O . LEU A 1 558 ? -31.601 1.450 23.501 1.00 74.75 558 LEU A O 1
ATOM 4500 N N . MET A 1 559 ? -31.980 3.658 23.622 1.00 75.69 559 MET A N 1
ATOM 4501 C CA . MET A 1 559 ? -31.354 3.969 22.338 1.00 75.69 559 MET A CA 1
ATOM 4502 C C . MET A 1 559 ? -29.865 3.583 22.313 1.00 75.69 559 MET A C 1
ATOM 4504 O O . MET A 1 559 ? -29.429 2.861 21.421 1.00 75.69 559 MET A O 1
ATOM 4508 N N . LEU A 1 560 ? -29.088 4.001 23.316 1.00 72.50 560 LEU A N 1
ATOM 4509 C CA . LEU A 1 560 ? -27.660 3.679 23.388 1.00 72.50 560 LEU A CA 1
ATOM 4510 C C . LEU A 1 560 ? -27.398 2.188 23.618 1.00 72.50 560 LEU A C 1
ATOM 4512 O O . LEU A 1 560 ? -26.417 1.675 23.093 1.00 72.50 560 LEU A O 1
ATOM 4516 N N . SER A 1 561 ? -28.257 1.508 24.386 1.00 75.00 561 SER A N 1
ATOM 4517 C CA . SER A 1 561 ? -28.021 0.118 24.803 1.00 75.00 561 SER A CA 1
ATOM 4518 C C . SER A 1 561 ? -28.452 -0.926 23.772 1.00 75.00 561 SER A C 1
ATOM 4520 O O . SER A 1 561 ? -28.047 -2.075 23.875 1.00 75.00 561 SER A O 1
ATOM 4522 N N . TYR A 1 562 ? -29.333 -0.572 22.833 1.00 79.38 562 TYR A N 1
ATOM 4523 C CA . TYR A 1 562 ? -29.919 -1.549 21.906 1.00 79.38 562 TYR A CA 1
ATOM 4524 C C . TYR A 1 562 ? -29.883 -1.087 20.455 1.00 79.38 562 TYR A C 1
ATOM 4526 O O . TYR A 1 562 ? -29.514 -1.864 19.582 1.00 79.38 562 TYR A O 1
ATOM 4534 N N . VAL A 1 563 ? -30.212 0.179 20.184 1.00 80.50 563 VAL A N 1
ATOM 4535 C CA . VAL A 1 563 ? -30.254 0.691 18.806 1.00 80.50 563 VAL A CA 1
ATOM 4536 C C . VAL A 1 563 ? -28.841 0.934 18.277 1.00 80.50 563 VAL A C 1
ATOM 4538 O O . VAL A 1 563 ? -28.527 0.516 17.167 1.00 80.50 563 VAL A O 1
ATOM 4541 N N . MET A 1 564 ? -27.968 1.554 19.080 1.00 81.62 564 MET A N 1
ATOM 4542 C CA . MET A 1 564 ? -26.601 1.868 18.643 1.00 81.62 564 MET A CA 1
ATOM 4543 C C . MET A 1 564 ? -25.774 0.631 18.268 1.00 81.62 564 MET A C 1
ATOM 4545 O O . MET A 1 564 ? -25.172 0.673 17.201 1.00 81.62 564 MET A O 1
ATOM 4549 N N . PRO A 1 565 ? -25.748 -0.472 19.046 1.00 84.81 565 PRO A N 1
ATOM 4550 C CA . PRO A 1 565 ? -25.037 -1.680 18.634 1.00 84.81 565 PRO A CA 1
ATOM 4551 C C . PRO A 1 565 ? -25.511 -2.219 17.285 1.00 84.81 565 PRO A C 1
ATOM 4553 O O . PRO A 1 565 ? -24.681 -2.565 16.459 1.00 84.81 565 PRO A O 1
ATOM 4556 N N . VAL A 1 566 ? -26.821 -2.236 17.022 1.00 86.12 566 VAL A N 1
ATOM 4557 C CA . VAL A 1 566 ? -27.367 -2.735 15.748 1.00 86.12 566 VAL A CA 1
ATOM 4558 C C . VAL A 1 566 ? -26.928 -1.857 14.575 1.00 86.12 566 VAL A C 1
ATOM 4560 O O . VAL A 1 566 ? -26.438 -2.373 13.574 1.00 86.12 566 VAL A O 1
ATOM 4563 N N . VAL A 1 567 ? -27.040 -0.533 14.717 1.00 85.69 567 VAL A N 1
ATOM 4564 C CA . VAL A 1 567 ? -26.564 0.419 13.698 1.00 85.69 567 VAL A CA 1
ATOM 4565 C C . VAL A 1 567 ? -25.055 0.281 13.486 1.00 85.69 567 VAL A C 1
ATOM 4567 O O . VAL A 1 567 ? -24.583 0.304 12.354 1.00 85.69 567 VAL A O 1
ATOM 4570 N N . PHE A 1 568 ? -24.294 0.097 14.565 1.00 82.19 568 PHE A N 1
ATOM 4571 C CA . PHE A 1 568 ? -22.843 -0.027 14.505 1.00 82.19 568 PHE A CA 1
ATOM 4572 C C . PHE A 1 568 ? -22.392 -1.333 13.843 1.00 82.19 568 PHE A C 1
ATOM 4574 O O . PHE A 1 568 ? -21.421 -1.318 13.098 1.00 82.19 568 PHE A O 1
ATOM 4581 N N . VAL A 1 569 ? -23.107 -2.443 14.054 1.00 87.88 569 VAL A N 1
ATOM 4582 C CA . VAL A 1 569 ? -22.868 -3.706 13.333 1.00 87.88 569 VAL A CA 1
ATOM 4583 C C . VAL A 1 569 ? -23.056 -3.523 11.835 1.00 87.88 569 VAL A C 1
ATOM 4585 O O . VAL A 1 569 ? -22.192 -3.944 11.077 1.00 87.88 569 VAL A O 1
ATOM 4588 N N . TYR A 1 570 ? -24.144 -2.869 11.419 1.00 85.25 570 TYR A N 1
ATOM 4589 C CA . TYR A 1 570 ? -24.388 -2.582 10.006 1.00 85.25 570 TYR A CA 1
ATOM 4590 C C . TYR A 1 570 ? -23.285 -1.689 9.417 1.00 85.25 570 TYR A C 1
ATOM 4592 O O . TYR A 1 570 ? -22.714 -2.011 8.386 1.00 85.25 570 TYR A O 1
ATOM 4600 N N . MET A 1 571 ? -22.913 -0.613 10.118 1.00 82.88 571 MET A N 1
ATOM 4601 C CA . MET A 1 571 ? -21.862 0.313 9.676 1.00 82.88 571 MET A CA 1
ATOM 4602 C C . MET A 1 571 ? -20.466 -0.327 9.612 1.00 82.88 571 MET A C 1
ATOM 4604 O O . MET A 1 571 ? -19.646 0.066 8.790 1.00 82.88 571 MET A O 1
ATOM 4608 N N . MET A 1 572 ? -20.168 -1.277 10.499 1.00 81.00 572 MET A N 1
ATOM 4609 C CA . MET A 1 572 ? -18.873 -1.960 10.556 1.00 81.00 572 MET A CA 1
ATOM 4610 C C . MET A 1 572 ? -18.815 -3.221 9.690 1.00 81.00 572 MET A C 1
ATOM 4612 O O . MET A 1 572 ? -17.763 -3.849 9.650 1.00 81.00 572 MET A O 1
ATOM 4616 N N . ALA A 1 573 ? -19.901 -3.626 9.026 1.00 83.19 573 ALA A N 1
ATOM 4617 C CA . ALA A 1 573 ? -19.926 -4.869 8.255 1.00 83.19 573 ALA A CA 1
ATOM 4618 C C . ALA A 1 573 ? -18.888 -4.875 7.117 1.00 83.19 573 ALA A C 1
ATOM 4620 O O . ALA A 1 573 ? -18.219 -5.886 6.913 1.00 83.19 573 ALA A O 1
ATOM 4621 N N . ASP A 1 574 ? -18.679 -3.722 6.475 1.00 81.50 574 ASP A N 1
ATOM 4622 C CA . ASP A 1 574 ? -17.713 -3.530 5.385 1.00 81.50 574 ASP A CA 1
ATOM 4623 C C . ASP A 1 574 ? -16.279 -3.239 5.865 1.00 81.50 574 ASP A C 1
ATOM 4625 O O . ASP A 1 574 ? -15.378 -2.982 5.062 1.00 81.50 574 ASP A O 1
ATOM 4629 N N . PHE A 1 575 ? -16.033 -3.233 7.179 1.00 82.88 575 PHE A N 1
ATOM 4630 C CA . PHE A 1 575 ? -14.695 -2.980 7.709 1.00 82.88 575 PHE A CA 1
ATOM 4631 C C . PHE A 1 575 ? -13.828 -4.248 7.677 1.00 82.88 575 PHE A C 1
ATOM 4633 O O . PHE A 1 575 ? -14.350 -5.362 7.754 1.00 82.88 575 PHE A O 1
ATOM 4640 N N . PRO A 1 576 ? -12.486 -4.106 7.623 1.00 86.75 576 PRO A N 1
ATOM 4641 C CA . PRO A 1 576 ? -11.573 -5.245 7.651 1.00 86.75 576 PRO A CA 1
ATOM 4642 C C . PRO A 1 576 ? -11.830 -6.179 8.839 1.00 86.75 576 PRO A C 1
ATOM 4644 O O . PRO A 1 576 ? -11.889 -5.728 9.989 1.00 86.75 576 PRO A O 1
ATOM 4647 N N . ALA A 1 577 ? -11.914 -7.487 8.587 1.00 88.06 577 ALA A N 1
ATOM 4648 C CA . ALA A 1 577 ? -12.215 -8.499 9.597 1.00 88.06 577 ALA A CA 1
ATOM 4649 C C . ALA A 1 577 ? -11.247 -8.436 10.789 1.00 88.06 577 ALA A C 1
ATOM 4651 O O . ALA A 1 577 ? -11.670 -8.589 11.935 1.00 88.06 577 ALA A O 1
ATOM 4652 N N . GLY A 1 578 ? -9.967 -8.119 10.556 1.00 88.31 578 GLY A N 1
ATOM 4653 C CA . GLY A 1 578 ? -8.978 -7.930 11.620 1.00 88.31 578 GLY A CA 1
ATOM 4654 C C . GLY A 1 578 ? -9.353 -6.835 12.623 1.00 88.31 578 GLY A C 1
ATOM 4655 O O . GLY A 1 578 ? -9.146 -7.011 13.827 1.00 88.31 578 GLY A O 1
ATOM 4656 N N . MET A 1 579 ? -9.977 -5.740 12.170 1.00 86.38 579 MET A N 1
ATOM 4657 C CA . MET A 1 579 ? -10.507 -4.716 13.075 1.00 86.38 579 MET A CA 1
ATOM 4658 C C . MET A 1 579 ? -11.684 -5.255 13.887 1.00 86.38 579 MET A C 1
ATOM 4660 O O . MET A 1 579 ? -11.760 -5.018 15.093 1.00 86.38 579 MET A O 1
ATOM 4664 N N . ILE A 1 580 ? -12.612 -5.961 13.246 1.00 89.69 580 ILE A N 1
ATOM 4665 C CA . ILE A 1 580 ? -13.830 -6.445 13.903 1.00 89.69 580 ILE A CA 1
ATOM 4666 C C . ILE A 1 580 ? -13.490 -7.508 14.955 1.00 89.69 580 ILE A C 1
ATOM 4668 O O . ILE A 1 580 ? -14.042 -7.495 16.058 1.00 89.69 580 ILE A O 1
ATOM 4672 N N . ILE A 1 581 ? -12.520 -8.376 14.659 1.00 91.75 581 ILE A N 1
ATOM 4673 C CA . ILE A 1 581 ? -11.954 -9.351 15.599 1.00 91.75 581 ILE A CA 1
ATOM 4674 C C . ILE A 1 581 ? -11.348 -8.631 16.804 1.00 91.75 581 ILE A C 1
ATOM 4676 O O . ILE A 1 581 ? -11.695 -8.944 17.946 1.00 91.75 581 ILE A O 1
ATOM 4680 N N . TYR A 1 582 ? -10.497 -7.627 16.562 1.00 91.06 582 TYR A N 1
ATOM 4681 C CA . TYR A 1 582 ? -9.945 -6.789 17.625 1.00 91.06 582 TYR A CA 1
ATOM 4682 C C . TYR A 1 582 ? -11.054 -6.172 18.482 1.00 91.06 582 TYR A C 1
ATOM 4684 O O . TYR A 1 582 ? -10.991 -6.236 19.709 1.00 91.06 582 TYR A O 1
ATOM 4692 N N . TRP A 1 583 ? -12.081 -5.593 17.857 1.00 89.56 583 TRP A N 1
ATOM 4693 C CA . TRP A 1 583 ? -13.150 -4.902 18.570 1.00 89.56 583 TRP A CA 1
ATOM 4694 C C . TRP A 1 583 ? -13.954 -5.871 19.438 1.00 89.56 583 TRP A C 1
ATOM 4696 O O . TRP A 1 583 ? -14.181 -5.613 20.622 1.00 89.56 583 TRP A O 1
ATOM 4706 N N . THR A 1 584 ? -14.334 -7.013 18.869 1.00 93.12 584 THR A N 1
ATOM 4707 C CA . THR A 1 584 ? -15.051 -8.084 19.569 1.00 93.12 584 THR A CA 1
ATOM 4708 C C . THR A 1 584 ? -14.251 -8.558 20.779 1.00 93.12 584 THR A C 1
ATOM 4710 O O . THR A 1 584 ? -14.766 -8.592 21.898 1.00 93.12 584 THR A O 1
ATOM 4713 N N . TRP A 1 585 ? -12.960 -8.834 20.586 1.00 94.06 585 TRP A N 1
ATOM 4714 C CA . TRP A 1 585 ? -12.053 -9.232 21.658 1.00 94.06 585 TRP A CA 1
ATOM 4715 C C . TRP A 1 585 ? -11.920 -8.160 22.741 1.00 94.06 585 TRP A C 1
ATOM 4717 O O . TRP A 1 585 ? -12.032 -8.437 23.935 1.00 94.06 585 TRP A O 1
ATOM 4727 N N . ASN A 1 586 ? -11.756 -6.906 22.331 1.00 90.94 586 ASN A N 1
ATOM 4728 C CA . ASN A 1 586 ? -11.631 -5.767 23.226 1.00 90.94 586 ASN A CA 1
ATOM 4729 C C . ASN A 1 586 ? -12.904 -5.541 24.066 1.00 90.94 586 ASN A C 1
ATOM 4731 O O . ASN A 1 586 ? -12.810 -5.180 25.244 1.00 90.94 586 ASN A O 1
ATOM 4735 N N . ASN A 1 587 ? -14.092 -5.782 23.505 1.00 91.50 587 ASN A N 1
ATOM 4736 C CA . ASN A 1 587 ? -15.362 -5.723 24.232 1.00 91.50 587 ASN A CA 1
ATOM 4737 C C . ASN A 1 587 ? -15.478 -6.844 25.268 1.00 91.50 587 ASN A C 1
ATOM 4739 O O . ASN A 1 587 ? -15.833 -6.570 26.416 1.00 91.50 587 ASN A O 1
ATOM 4743 N N . VAL A 1 588 ? -15.124 -8.078 24.894 1.00 92.88 588 VAL A N 1
ATOM 4744 C CA . VAL A 1 588 ? -15.103 -9.229 25.812 1.00 92.88 588 VAL A CA 1
ATOM 4745 C C . VAL A 1 588 ? -14.144 -8.970 26.974 1.00 92.88 588 VAL A C 1
ATOM 4747 O O . VAL A 1 588 ? -14.536 -9.094 28.134 1.00 92.88 588 VAL A O 1
ATOM 4750 N N . LEU A 1 589 ? -12.922 -8.512 26.688 1.00 92.12 589 LEU A N 1
ATOM 4751 C CA . LEU A 1 589 ? -11.956 -8.138 27.722 1.00 92.12 589 LEU A CA 1
ATOM 4752 C C . LEU A 1 589 ? -12.465 -6.993 28.599 1.00 92.12 589 LEU A C 1
ATOM 4754 O O . LEU A 1 589 ? -12.279 -7.031 29.809 1.00 92.12 589 LEU A O 1
ATOM 4758 N N . SER A 1 590 ? -13.137 -5.992 28.024 1.00 88.56 590 SER A N 1
ATOM 4759 C CA . SER A 1 590 ? -13.728 -4.892 28.802 1.00 88.56 590 SER A CA 1
ATOM 4760 C C . SER A 1 590 ? -14.795 -5.389 29.771 1.00 88.56 590 SER A C 1
ATOM 4762 O O . SER A 1 590 ? -14.828 -4.955 30.920 1.00 88.56 590 SER A O 1
ATOM 4764 N N . PHE A 1 591 ? -15.653 -6.304 29.318 1.00 90.25 591 PHE A N 1
ATOM 4765 C CA . PHE A 1 591 ? -16.669 -6.920 30.159 1.00 90.25 591 PHE A CA 1
ATOM 4766 C C . PHE A 1 591 ? -16.031 -7.719 31.302 1.00 90.25 591 PHE A C 1
ATOM 4768 O O . PHE A 1 591 ? -16.386 -7.513 32.462 1.00 90.25 591 PHE A O 1
ATOM 4775 N N . LEU A 1 592 ? -15.039 -8.565 31.000 1.00 90.75 592 LEU A N 1
ATOM 4776 C CA . LEU A 1 592 ? -14.295 -9.324 32.011 1.00 90.75 592 LEU A CA 1
ATOM 4777 C C . LEU A 1 592 ? -13.595 -8.399 33.013 1.00 90.75 592 LEU A C 1
ATOM 4779 O O . LEU A 1 592 ? -13.684 -8.607 34.220 1.00 90.75 592 LEU A O 1
ATOM 4783 N N . GLN A 1 593 ? -12.951 -7.343 32.521 1.00 89.06 593 GLN A N 1
ATOM 4784 C CA . GLN A 1 593 ? -12.294 -6.329 33.338 1.00 89.06 593 GLN A CA 1
ATOM 4785 C C . GLN A 1 593 ? -13.288 -5.666 34.299 1.00 89.06 593 GLN A C 1
ATOM 4787 O O . GLN A 1 593 ? -13.013 -5.565 35.493 1.00 89.06 593 GLN A O 1
ATOM 4792 N N . GLN A 1 594 ? -14.452 -5.244 33.799 1.00 86.44 594 GLN A N 1
ATOM 4793 C CA . GLN A 1 594 ? -15.503 -4.642 34.618 1.00 86.44 594 GLN A CA 1
ATOM 4794 C C . GLN A 1 594 ? -16.027 -5.629 35.667 1.00 86.44 594 GLN A C 1
ATOM 4796 O O . GLN A 1 594 ? -16.157 -5.269 36.835 1.00 86.44 594 GLN A O 1
ATOM 4801 N N . TRP A 1 595 ? -16.259 -6.883 35.275 1.00 87.88 595 TRP A N 1
ATOM 4802 C CA . TRP A 1 595 ? -16.715 -7.940 36.174 1.00 87.88 595 TRP A CA 1
ATOM 4803 C C . TRP A 1 595 ? -15.725 -8.204 37.320 1.00 87.88 595 TRP A C 1
ATOM 4805 O O . TRP A 1 595 ? -16.131 -8.274 38.483 1.00 87.88 595 TRP A O 1
ATOM 4815 N N . VAL A 1 596 ? -14.422 -8.277 37.022 1.00 90.06 596 VAL A N 1
ATOM 4816 C CA . VAL A 1 596 ? -13.366 -8.408 38.041 1.00 90.06 596 VAL A CA 1
ATOM 4817 C C . VAL A 1 596 ? -13.351 -7.193 38.968 1.00 90.06 596 VAL A C 1
ATOM 4819 O O . VAL A 1 596 ? -13.309 -7.353 40.188 1.00 90.06 596 VAL A O 1
ATOM 4822 N N . ILE A 1 597 ? -13.424 -5.977 38.415 1.00 88.44 597 ILE A N 1
ATOM 4823 C CA . ILE A 1 597 ? -13.401 -4.745 39.213 1.00 88.44 597 ILE A CA 1
ATOM 4824 C C . ILE A 1 597 ? -14.595 -4.680 40.173 1.00 88.44 597 ILE A C 1
ATOM 4826 O O . ILE A 1 597 ? -14.417 -4.381 41.354 1.00 88.44 597 ILE A O 1
ATOM 4830 N N . GLU A 1 598 ? -15.799 -4.990 39.696 1.00 85.44 598 GLU A N 1
ATOM 4831 C CA . GLU A 1 598 ? -17.009 -4.990 40.521 1.00 85.44 598 GLU A CA 1
ATOM 4832 C C . GLU A 1 598 ? -16.944 -6.017 41.651 1.00 85.44 598 GLU A C 1
ATOM 4834 O O . GLU A 1 598 ? -17.309 -5.709 42.788 1.00 85.44 598 GLU A O 1
ATOM 4839 N N . LYS A 1 599 ? -16.461 -7.227 41.352 1.00 85.50 599 LYS A N 1
ATOM 4840 C CA . LYS A 1 599 ? -16.412 -8.323 42.322 1.00 85.50 599 LYS A CA 1
ATOM 4841 C C . LYS A 1 599 ? -15.331 -8.126 43.386 1.00 85.50 599 LYS A C 1
ATOM 4843 O O . LYS A 1 599 ? -15.574 -8.474 44.535 1.00 85.50 599 LYS A O 1
ATOM 4848 N N . VAL A 1 600 ? -14.169 -7.586 43.014 1.00 86.31 600 VAL A N 1
ATOM 4849 C CA . VAL A 1 600 ? -12.987 -7.515 43.894 1.00 86.31 600 VAL A CA 1
ATOM 4850 C C . VAL A 1 600 ? -12.828 -6.153 44.575 1.00 86.31 600 VAL A C 1
ATOM 4852 O O . VAL A 1 600 ? -12.430 -6.108 45.731 1.00 86.31 600 VAL A O 1
ATOM 4855 N N . TYR A 1 601 ? -13.126 -5.043 43.888 1.00 77.44 601 TYR A N 1
ATOM 4856 C CA . TYR A 1 601 ? -12.751 -3.696 44.353 1.00 77.44 601 TYR A CA 1
ATOM 4857 C C . TYR A 1 601 ? -13.926 -2.787 44.738 1.00 77.44 601 TYR A C 1
ATOM 4859 O O . TYR A 1 601 ? -13.683 -1.707 45.278 1.00 77.44 601 TYR A O 1
ATOM 4867 N N . LEU A 1 602 ? -15.168 -3.150 44.396 1.00 74.25 602 LEU A N 1
ATOM 4868 C CA . LEU A 1 602 ? -16.361 -2.330 44.674 1.00 74.25 602 LEU A CA 1
ATOM 4869 C C . LEU A 1 602 ? -17.377 -3.001 45.612 1.00 74.25 602 LEU A C 1
ATOM 4871 O O . LEU A 1 602 ? -18.211 -2.299 46.178 1.00 74.25 602 LEU A O 1
ATOM 4875 N N . ARG A 1 603 ? -17.341 -4.335 45.752 1.00 62.84 603 ARG A N 1
ATOM 4876 C CA . ARG A 1 603 ? -18.165 -5.099 46.711 1.00 62.84 603 ARG A CA 1
ATOM 4877 C C . ARG A 1 603 ? -17.500 -5.320 48.079 1.00 62.84 603 ARG A C 1
ATOM 4879 O O . ARG A 1 603 ? -18.156 -5.875 48.955 1.00 62.84 603 ARG A O 1
ATOM 4886 N N . SER A 1 604 ? -16.246 -4.898 48.246 1.00 44.38 604 SER A N 1
ATOM 4887 C CA . SER A 1 604 ? -15.594 -4.677 49.547 1.00 44.38 604 SER A CA 1
ATOM 4888 C C . SER A 1 604 ? -15.968 -3.304 50.085 1.00 44.38 604 SER A C 1
ATOM 4890 O O . SER A 1 604 ? -16.281 -3.200 51.286 1.00 44.38 604 SER A O 1
#

Foldseek 3Di:
DVVLVVVVVVVVVVVCVVVCCVVPVVCCVVVVVVVVVVVVVVVVVVPPDDDDDDDDDDDDDDDPPPPDQDQDDQVVLVPADWDWDDDPQKTFIFHQQQRKTQWIFGCVAACDQPDNHTDTLGHGPRHQWGWIKGWWPKDFPPDDGDDNGDGWDWDWDQDPVRWIWIWTWDADLQQKIKIKIWTAPDNQKIKIFIFIAFNPDPPDDPVVVVVVVVDDGDGHPDGRVVCRQRMKIKMKIKTFHDFDWADPLGHFFKWWQACNRTDDDTLVRQQVDKDKGFNDDDDDDDDPDDDDPPQDRATKMFTADLWWTKMKWAPGFMKIWHWHDDVPGTIMIMIMTMRGRMMMIGGTTLALVVLCCCQPPPHDSNSHPSNVSQPLDPVVVQQVVVLVQLVVQCVVVVASLVSLLVVLVVVCVVCLVLQLQLLVLLVLQLVCLVVLVVLCVVPVPPPPVSVVVVVVVCVVSVRDPVSNCVVVVVVVSNLSSVQSCCQRHPCQAQGADDDQRRGQNWFQQAAVVCVQVVHPDGDDPQRRQHPLLVLLLVLQLLLCVLSPRSNDDPSVSCCNNHVVSVVVSSVCRGGGSSSSSSSSSSSNVSNVSSVCSCVPPVVD

Sequence (604 aa):
MQDRKNILIAALLCAVIWLGYEMWLAPMVSKNTISQSQNVAVERKSRQGSVQGVSSESAQGLPSSSEQLCYISEKTALAQERVSIEGPFVKGSIRLKGATLDDWVLKDYKAEVGSDQPLRLLKPLGTKEAYFVRFGQFFSNEVQVPDENTVWKYHKEILKDGTEYVHLYWVNDQGVAFDRHLCVQEKYGLFTKWYVYAWDDTDVPSYILKERQNKKIKESSVKSKDLYNKIKAVCQIERCGPVEPSQFLSYQGPLGIFSGEWKTISYETLLKKPFQADIKETGSREPAGDKSGNRGRSDWFGFSDKYWLVAMGGGEGSFQLDGRALEGKEPIYRAQLQGLHKTWFFLGPKQVGELEEHGNHFGPPAFKHLEWAVDFGWFYFITKPLFYVLSFFKNLLGSFGAAILLLTVIVRVCFFPLAIRSARSMYKMKKIQPAVQALRERFKGDKVAMNHALIQLYQKDKINPVAGFLPLILQFPIFFALYKVLFVSIEMRQAPFWGWISDLAAPDPTSFINLFGLLPFQAPSFLHIGLWPFLMGVSMLLQQRGQQSATLDPAQRLMLSYVMPVVFVYMMADFPAGMIIYWTWNNVLSFLQQWVIEKVYLRS

pLDDT: mean 77.89, std 18.56, range [22.23, 96.62]

Secondary structure (DSSP, 8-state):
-HHHHHHHHHHHHHHHHHHHIIIIIHHHHHHHHHHHHHHHHHHHHSS-------------PPP-------PPPHHHHHTSSEEEEE-SSEEEEEETBTTEEEEEEEEEEESSTT--SEEEEEB-TTSTT-EEEEEEEEE-SSS----TT-B-EEEEEE-TTS-EEEEEEEE-TTSEEEEEEEEEETTTEEEEEEEEEETT-TT--HHHHGGGGT--PPPPSS-HHHHHHH-EEEEEEEEES--PPPBTTB--EEEEEETTEEEE--HHHHHHS-EEEEE--------TT---S------EEEEE-SSEEEEEEESSEEEEEEEE--TTS--EEEEEEES-SEEEEEEEE--HHHHHHIIIIIS-GGGTTGGGGS---TTHHHHHHHHHHHHHHHHHHS-HHHHHHHHHHHHHHHHHHHHHHHHHHHHHHHHTHHHHHHHHHHTTT-HHHHHHHHHHHHHHTT--TTTTTHHHHHHHHHHHHHHHHHHH-GGGTT---STT---SSSPPS--TTTGGGTSSSPPPGGG---HHHHHHHHHHHHHHHHS--TTS-HHHHHIIIIIHHHHHHHHHTTS-HHHHHHHHHHHHHHHHHHHHHIIIII--

Mean predicted aligned error: 12.9 Å